Protein AF-A0A7V3T5J8-F1 (afdb_monomer)

Solvent-accessible surface area (backbone atoms only — not comparable to full-atom values): 26270 Å² total; per-residue (Å²): 108,77,45,78,86,60,80,69,78,43,63,46,87,90,47,77,42,37,38,36,48,48,78,68,59,42,44,35,50,58,50,35,69,73,43,75,38,58,37,29,34,53,37,48,50,17,27,28,66,40,61,52,94,53,26,36,37,50,37,65,58,44,39,47,50,46,52,43,25,44,25,28,62,31,42,64,42,85,45,38,26,48,83,39,98,84,71,47,31,35,65,83,67,47,83,76,87,87,73,65,24,65,64,40,49,51,47,51,50,61,53,54,71,72,46,74,63,71,90,68,41,44,50,71,47,72,51,75,72,48,36,21,29,28,32,85,53,46,35,38,38,38,52,27,80,37,51,66,74,45,77,46,79,39,45,64,92,54,42,24,41,30,30,43,29,36,66,84,82,71,44,80,41,47,42,18,63,44,65,50,39,84,43,77,47,63,41,97,42,52,64,28,31,41,39,37,38,50,55,57,98,85,55,79,78,38,38,59,42,41,80,46,66,46,61,48,60,45,54,50,73,32,70,25,42,36,35,59,54,56,86,44,82,40,49,40,39,36,52,59,80,86,51,71,48,62,63,58,63,44,78,48,72,44,67,65,56,48,79,28,59,28,36,40,41,32,34,38,96,88,70,36,44,11,36,28,78,47,72,35,40,26,41,63,70,47,92,48,64,70,31,33,42,30,45,74,64,88,48,33,51,58,72,45,71,38,70,53,26,43,74,44,97,79,25,22,38,32,17,55,81,55,85,65,54,20,23,30,38,38,41,96,48,46,60,68,85,58,42,44,22,19,5,24,27,42,35,31,34,41,22,34,65,47,48,82,50,32,86,61,21,13,21,48,39,34,18,41,32,88,89,14,23,17,42,35,33,24,38,35,62,58,21,19,43,35,62,22,53,44,35,67,48,66,83,54,81,55,52,46,60,72,61,53,49,46,67,70,22,28,20,42,40,35,39,26,34,22,37,77,33,85,56,69,15,27,43,28,31,33,31,68,70,29,92,60,92,65,88,65,73,69,42,82,73,38,73,39,61,56,84,59,55,42,27,27,76,60,52,31,46,33,11,40,18,48,59,49,96,65,63,50,77,70,60,71,64,12,33,39,28,28,38,35,31,52,37,34,32,28,42,18,66,48,64,56,70,11,33,64,53,70,72,62,49,55,74,73,67,107

Radius of gyration: 26.01 Å; Cα contacts (8 Å, |Δi|>4): 1368; chains: 1; bounding box: 66×57×64 Å

Sequence (510 aa):
IHNGRVWYDHTKPWVTHASLQTSDMNGGVRFRAKYQKPVIYDECKYEGNIPQGWGNLTAREMTQRFWLGTLSGCYVGHGETYKHPQDILWWSKGGVLHGQSPQRIQWLKDFMAQAPPFHELQPLGDDKGRFVLAKPGDYYLVYCLNTRPQTIELAGDRPYKLDLIDPWTMTVTPVGSARPGSFAVTAPRADTVFRFSRYAPDEPIRPEARIQASPTAGQPPLVVGFKAVTDAARVEWDFGDGTKSTAREVQHTFVQPGMHSVTLTVSEPNGATAVAYAQIVTERDVSQPIVRVGFATNEMPAPKLHGTARRGPGGELVLPAGPPWGWVQVGDAPIEDLRGLQSLTIMGWLRPDSLQTGSGGNRIVFCLNRDGDGIDLVCLADGRLRLAINQWPDDVRNDSSPGKLVAGKWTFFAVTYDASRSQDSVHWYFSPALDAPRPAEVKLDRTTSYNHGPVGTDLRGLAIGNFNETMHSFGLDRQFRGALRGLQIFGSRLAERGAFGLEAILRHCQ

Secondary structure (DSSP, 8-state):
---SSS---TTSTT--SEEEE---STTHHHHHHHH-S-EEEEES--EE--SSTTS-B-HHHHHHHHHHHHHTT-EE---EE---TT---HHHH------SHHHHHHHHHHHHTTSSPGGG-EE---SSS-EEEEETTTEEEEEESSSS-EEEEE-SSS-EEEEEEETTTTEEEEEEEE-SEEEEE--SSSSEEEEEEEPPTTPPPPPP-EEEEE-SEESSSEEEEEEEE---SEEEEE-SSS-EE--SEEEEEE-S-EEEEEEEEEE-TTS-EEEEEEEEEE---TTS-SEEESSSS--BSPEEEETT-EE-TTS-EEE-SSSSPPEEEESSS--GGGTT-SEEEEEEEEEES-----TT-EEEEE---SS--SEEEEE-TTS-EEEEESS-GGG---BPPTT-S-TTSBEEEEEEEETT-SSS-EEEEEPPPBSS------EEEEEE-----SPPSSPPPEEEES--TT--SS-TT-B--EEEEEEEEEEESSSSTTS--HHHHHHHH-

Structure (mmCIF, N/CA/C/O backbone):
data_AF-A0A7V3T5J8-F1
#
_entry.id   AF-A0A7V3T5J8-F1
#
loop_
_atom_site.group_PDB
_atom_site.id
_atom_site.type_symbol
_atom_site.label_atom_id
_atom_site.label_alt_id
_atom_site.label_comp_id
_atom_site.label_asym_id
_atom_site.label_entity_id
_atom_site.label_seq_id
_atom_site.pdbx_PDB_ins_code
_atom_site.Cartn_x
_atom_site.Cartn_y
_atom_site.Cartn_z
_atom_site.occupancy
_atom_site.B_iso_or_equiv
_atom_site.auth_seq_id
_atom_site.auth_comp_id
_atom_site.auth_asym_id
_atom_site.auth_atom_id
_atom_site.pdbx_PDB_model_num
ATOM 1 N N . ILE A 1 1 ? -24.306 26.124 -9.301 1.00 88.50 1 ILE A N 1
ATOM 2 C CA . ILE A 1 1 ? -23.583 26.443 -10.559 1.00 88.50 1 ILE A CA 1
ATOM 3 C C . ILE A 1 1 ? -22.236 25.762 -10.484 1.00 88.50 1 ILE A C 1
ATOM 5 O O . ILE A 1 1 ? -21.490 26.066 -9.563 1.00 88.50 1 ILE A O 1
ATOM 9 N N . HIS A 1 2 ? -21.966 24.864 -11.422 1.00 84.69 2 HIS A N 1
ATOM 10 C CA . HIS A 1 2 ? -20.737 24.085 -11.509 1.00 84.69 2 HIS A CA 1
ATOM 11 C C . HIS A 1 2 ? -19.843 24.648 -12.625 1.00 84.69 2 HIS A C 1
ATOM 13 O O . HIS A 1 2 ? -20.334 24.869 -13.733 1.00 84.69 2 HIS A O 1
ATOM 19 N N . ASN A 1 3 ? -18.564 24.931 -12.348 1.00 79.25 3 ASN A N 1
ATOM 20 C CA . ASN A 1 3 ? -17.608 25.420 -13.352 1.00 79.25 3 ASN A CA 1
ATOM 21 C C . ASN A 1 3 ? -16.152 25.169 -12.914 1.00 79.25 3 ASN A C 1
ATOM 23 O O . ASN A 1 3 ? -15.735 25.648 -11.861 1.00 79.25 3 ASN A O 1
ATOM 27 N N . GLY A 1 4 ? -15.374 24.473 -13.746 1.00 72.50 4 GLY A N 1
ATOM 28 C CA . GLY A 1 4 ? -13.966 24.142 -13.495 1.00 72.50 4 GLY A CA 1
ATOM 29 C C . GLY A 1 4 ? -12.930 25.151 -13.985 1.00 72.50 4 GLY A C 1
ATOM 30 O O . GLY A 1 4 ? -11.741 24.917 -13.796 1.00 72.50 4 GLY A O 1
ATOM 31 N N . ARG A 1 5 ? -13.333 26.261 -14.621 1.00 75.19 5 ARG A N 1
ATOM 32 C CA . ARG A 1 5 ? -12.398 27.308 -15.086 1.00 75.19 5 ARG A CA 1
ATOM 33 C C . ARG A 1 5 ? -12.451 28.571 -14.242 1.00 75.19 5 ARG A C 1
ATOM 35 O O . ARG A 1 5 ? -11.414 29.094 -13.853 1.00 75.19 5 ARG A O 1
ATOM 42 N N . VAL A 1 6 ? -13.657 29.061 -13.963 1.00 81.44 6 VAL A N 1
ATOM 43 C CA . VAL A 1 6 ? -13.878 30.247 -13.129 1.00 81.44 6 VAL A CA 1
ATOM 44 C C . VAL A 1 6 ? -14.840 29.866 -12.025 1.00 81.44 6 VAL A C 1
ATOM 46 O O . VAL A 1 6 ? -15.964 29.439 -12.288 1.00 81.44 6 VAL A O 1
ATOM 49 N N . TRP A 1 7 ? -14.388 30.022 -10.786 1.00 85.25 7 TRP A N 1
ATOM 50 C CA . TRP A 1 7 ? -15.205 29.704 -9.628 1.00 85.25 7 TRP A CA 1
ATOM 51 C C . TRP A 1 7 ? -16.355 30.696 -9.528 1.00 85.25 7 TRP A C 1
ATOM 53 O O . TRP A 1 7 ? -16.147 31.908 -9.457 1.00 85.25 7 TRP A O 1
ATOM 63 N N . TYR A 1 8 ? -17.574 30.167 -9.532 1.00 91.50 8 TYR A N 1
ATOM 64 C CA . TYR A 1 8 ? -18.759 30.972 -9.294 1.00 91.50 8 TYR A CA 1
ATOM 65 C C . TYR A 1 8 ? -18.762 31.491 -7.850 1.00 91.50 8 TYR A C 1
ATOM 67 O O . TYR A 1 8 ? -18.260 30.838 -6.937 1.00 91.50 8 TYR A O 1
ATOM 75 N N . ASP A 1 9 ? -19.345 32.666 -7.629 1.00 93.56 9 ASP A N 1
ATOM 76 C CA . ASP A 1 9 ? -19.579 33.167 -6.279 1.00 93.56 9 ASP A CA 1
ATOM 77 C C . ASP A 1 9 ? -20.850 32.538 -5.688 1.00 93.56 9 ASP A C 1
ATOM 79 O O . ASP A 1 9 ? -21.968 33.025 -5.885 1.00 93.56 9 ASP A O 1
ATOM 83 N N . HIS A 1 10 ? -20.685 31.429 -4.965 1.00 96.25 10 HIS A N 1
ATOM 84 C CA . HIS A 1 10 ? -21.791 30.736 -4.295 1.00 96.25 10 HIS A CA 1
ATOM 85 C C . HIS A 1 10 ? -22.265 31.419 -2.999 1.00 96.25 10 HIS A C 1
ATOM 87 O O . HIS A 1 10 ? -23.228 30.948 -2.387 1.00 96.25 10 HIS A O 1
ATOM 93 N N . THR A 1 11 ? -21.660 32.539 -2.577 1.00 95.88 11 THR A N 1
ATOM 94 C CA . THR A 1 11 ? -22.130 33.287 -1.393 1.00 95.88 11 THR A CA 1
ATOM 95 C C . THR A 1 11 ? -23.455 34.010 -1.652 1.00 95.88 11 THR A C 1
ATOM 97 O O . THR A 1 11 ? -24.228 34.227 -0.719 1.00 95.88 11 THR A O 1
ATOM 100 N N . LYS A 1 12 ? -23.793 34.277 -2.923 1.00 96.56 12 LYS A N 1
ATOM 101 C CA . LYS A 1 12 ? -25.018 34.983 -3.337 1.00 96.56 12 LYS A CA 1
ATOM 102 C C . LYS A 1 12 ? -26.291 34.446 -2.660 1.00 96.56 12 LYS A C 1
ATOM 104 O O . LYS A 1 12 ? -26.466 33.227 -2.626 1.00 96.56 12 LYS A O 1
ATOM 109 N N . PRO A 1 13 ? -27.218 35.306 -2.192 1.00 96.00 13 PRO A N 1
ATOM 110 C CA . PRO A 1 13 ? -28.346 34.885 -1.348 1.00 96.00 13 PRO A CA 1
ATOM 111 C C . PRO A 1 13 ? -29.246 33.793 -1.937 1.00 96.00 13 PRO A C 1
ATOM 113 O O . PRO A 1 13 ? -29.705 32.920 -1.212 1.00 96.00 13 PRO A O 1
ATOM 116 N N . TRP A 1 14 ? -29.470 33.804 -3.252 1.00 95.94 14 TRP A N 1
ATOM 117 C CA . TRP A 1 14 ? -30.341 32.834 -3.925 1.00 95.94 14 TRP A CA 1
ATOM 118 C C . TRP A 1 14 ? -29.691 31.456 -4.134 1.00 95.94 14 TRP A C 1
ATOM 120 O O . TRP A 1 14 ? -30.378 30.486 -4.445 1.00 95.94 14 TRP A O 1
ATOM 130 N N . VAL A 1 15 ? -28.365 31.349 -3.991 1.00 97.19 15 VAL A N 1
ATOM 131 C CA . VAL A 1 15 ? -27.647 30.076 -4.116 1.00 97.19 15 VAL A CA 1
ATOM 132 C C . VAL A 1 15 ? -27.834 29.280 -2.828 1.00 97.19 15 VAL A C 1
ATOM 134 O O . VAL A 1 15 ? -27.483 29.768 -1.757 1.00 97.19 15 VAL A O 1
ATOM 137 N N . THR A 1 16 ? -28.334 28.048 -2.918 1.00 97.31 16 THR A N 1
ATOM 138 C CA . THR A 1 16 ? -28.601 27.199 -1.741 1.00 97.31 16 THR A CA 1
ATOM 139 C C . THR A 1 16 ? -27.374 26.435 -1.246 1.00 97.31 16 THR A C 1
ATOM 141 O O . THR A 1 16 ? -27.278 26.138 -0.061 1.00 97.31 16 THR A O 1
ATOM 144 N N . HIS A 1 17 ? -26.427 26.129 -2.134 1.00 97.50 17 HIS A N 1
ATOM 145 C CA . HIS A 1 17 ? -25.225 25.352 -1.834 1.00 97.50 17 HIS A CA 1
ATOM 146 C C . HIS A 1 17 ? -24.074 25.711 -2.782 1.00 97.50 17 HIS A C 1
ATOM 148 O O . HIS A 1 17 ? -24.286 26.189 -3.902 1.00 97.50 17 HIS A O 1
ATOM 154 N N . ALA A 1 18 ? -22.844 25.453 -2.347 1.00 96.94 18 ALA A N 1
ATOM 155 C CA . ALA A 1 18 ? -21.675 25.499 -3.212 1.00 96.94 18 ALA A CA 1
ATOM 156 C C . ALA A 1 18 ? -21.539 24.169 -3.965 1.00 96.94 18 ALA A C 1
ATOM 158 O O . ALA A 1 18 ? -21.479 23.117 -3.340 1.00 96.94 18 ALA A O 1
ATOM 159 N N . SER A 1 19 ? -21.489 24.220 -5.295 1.00 97.12 19 SER A N 1
ATOM 160 C CA . SER A 1 19 ? -21.250 23.061 -6.172 1.00 97.12 19 SER A CA 1
ATOM 161 C C . SER A 1 19 ? -19.927 23.310 -6.899 1.00 97.12 19 SER A C 1
ATOM 163 O O . SER A 1 19 ? -19.782 24.306 -7.616 1.00 97.12 19 SER A O 1
ATOM 165 N N . LEU A 1 20 ? -18.922 22.491 -6.583 1.00 95.31 20 LEU A N 1
ATOM 166 C CA . LEU A 1 20 ? -17.514 22.746 -6.888 1.00 95.31 20 LEU A CA 1
ATOM 167 C C . LEU A 1 20 ? -16.927 21.663 -7.801 1.00 95.31 20 LEU A C 1
ATOM 169 O O . LEU A 1 20 ? -17.088 20.474 -7.535 1.00 95.31 20 LEU A O 1
ATOM 173 N N . GLN A 1 21 ? -16.170 22.101 -8.812 1.00 94.06 21 GLN A N 1
ATOM 174 C CA . GLN A 1 21 ? -15.270 21.258 -9.602 1.00 94.06 21 GLN A CA 1
ATOM 175 C C . GLN A 1 21 ? -13.845 21.431 -9.069 1.00 94.06 21 GLN A C 1
ATOM 177 O O . GLN A 1 21 ? -13.194 22.442 -9.344 1.00 94.06 21 GLN A O 1
ATOM 182 N N . THR A 1 22 ? -13.359 20.494 -8.260 1.00 92.75 22 THR A N 1
ATOM 183 C CA . THR A 1 22 ? -12.001 20.563 -7.703 1.00 92.75 22 THR A CA 1
ATOM 184 C C . THR A 1 22 ? -11.519 19.204 -7.215 1.00 92.75 22 THR A C 1
ATOM 186 O O . THR A 1 22 ? -12.279 18.418 -6.660 1.00 92.75 22 THR A O 1
ATOM 189 N N . SER A 1 23 ? -10.223 18.941 -7.383 1.00 91.12 23 SER A N 1
ATOM 190 C CA . SER A 1 23 ? -9.552 17.776 -6.802 1.00 91.12 23 SER A CA 1
ATOM 191 C C . SER A 1 23 ? -8.826 18.075 -5.489 1.00 91.12 23 SER A C 1
ATOM 193 O O . SER A 1 23 ? -8.181 17.176 -4.955 1.00 91.12 23 SER A O 1
ATOM 195 N N . ASP A 1 24 ? -8.880 19.316 -4.998 1.00 93.75 24 ASP A N 1
ATOM 196 C CA . ASP A 1 24 ? -8.346 19.683 -3.685 1.00 93.75 24 ASP A CA 1
ATOM 197 C C . ASP A 1 24 ? -9.283 19.181 -2.584 1.00 93.75 24 ASP A C 1
ATOM 199 O O . ASP A 1 24 ? -10.181 19.898 -2.143 1.00 93.75 24 ASP A O 1
ATOM 203 N N . MET A 1 25 ? -9.071 17.936 -2.156 1.00 95.62 25 MET A N 1
ATOM 204 C CA . MET A 1 25 ? -9.858 17.331 -1.081 1.00 95.62 25 MET A CA 1
ATOM 205 C C . MET A 1 25 ? -9.494 17.866 0.304 1.00 95.62 25 MET A C 1
ATOM 207 O O . MET A 1 25 ? -10.291 17.725 1.225 1.00 95.62 25 MET A O 1
ATOM 211 N N . ASN A 1 26 ? -8.326 18.496 0.465 1.00 94.62 26 ASN A N 1
ATOM 212 C CA . ASN A 1 26 ? -7.926 19.083 1.741 1.00 94.62 26 ASN A CA 1
ATOM 213 C C . ASN A 1 26 ? -8.745 20.335 2.054 1.00 94.62 26 ASN A C 1
ATOM 215 O O . ASN A 1 26 ? -9.061 20.573 3.209 1.00 94.62 26 ASN A O 1
ATOM 219 N N . GLY A 1 27 ? -9.132 21.109 1.039 1.00 94.44 27 GLY A N 1
ATOM 220 C CA . GLY A 1 27 ? -9.785 22.408 1.208 1.00 94.44 27 GLY A CA 1
ATOM 221 C C . GLY A 1 27 ? -11.217 22.407 1.753 1.00 94.44 27 GLY A C 1
ATOM 222 O O . GLY A 1 27 ? -11.854 23.460 1.735 1.00 94.44 27 GLY A O 1
ATOM 223 N N . GLY A 1 28 ? -11.766 21.271 2.191 1.00 95.56 28 GLY A N 1
ATOM 224 C CA . GLY A 1 28 ? -13.182 21.158 2.549 1.00 95.56 28 GLY A CA 1
ATOM 225 C C . GLY A 1 28 ? -13.602 22.073 3.700 1.00 95.56 28 GLY A C 1
ATOM 226 O O . GLY A 1 28 ? -14.649 22.721 3.611 1.00 95.56 28 GLY A O 1
ATOM 227 N N . VAL A 1 29 ? -12.775 22.200 4.744 1.00 95.75 29 VAL A N 1
ATOM 228 C CA . VAL A 1 29 ? -13.082 23.079 5.885 1.00 95.75 29 VAL A CA 1
ATOM 229 C C . VAL A 1 29 ? -13.032 24.538 5.437 1.00 95.75 29 VAL A C 1
ATOM 231 O O . VAL A 1 29 ? -13.983 25.285 5.688 1.00 95.75 29 VAL A O 1
ATOM 234 N N . ARG A 1 30 ? -12.012 24.921 4.661 1.00 96.12 30 ARG A N 1
ATOM 235 C CA . ARG A 1 30 ? -11.915 26.244 4.026 1.00 96.12 30 ARG A CA 1
ATOM 236 C C . ARG A 1 30 ? -13.120 26.572 3.147 1.00 96.12 30 ARG A C 1
ATOM 238 O O . ARG A 1 30 ? -13.623 27.694 3.201 1.00 96.12 30 ARG A O 1
ATOM 245 N N . PHE A 1 31 ? -13.602 25.636 2.327 1.00 95.69 31 PHE A N 1
ATOM 246 C CA . PHE A 1 31 ? -14.764 25.878 1.463 1.00 95.69 31 PHE A CA 1
ATOM 247 C C . PHE A 1 31 ? -16.038 26.088 2.280 1.00 95.69 31 PHE A C 1
ATOM 249 O O . PHE A 1 31 ? -16.798 27.012 1.984 1.00 95.69 31 PHE A O 1
ATOM 256 N N . ARG A 1 32 ? -16.248 25.308 3.347 1.00 95.56 32 ARG A N 1
ATOM 257 C CA . ARG A 1 32 ? -17.372 25.521 4.272 1.00 95.56 32 ARG A CA 1
ATOM 258 C C . ARG A 1 32 ? -17.288 26.883 4.953 1.00 95.56 32 ARG A C 1
ATOM 260 O O . ARG A 1 32 ? -18.283 27.600 4.983 1.00 95.56 32 ARG A O 1
ATOM 267 N N . ALA A 1 33 ? -16.099 27.260 5.427 1.00 95.44 33 ALA A N 1
ATOM 268 C CA . ALA A 1 33 ? -15.861 28.558 6.050 1.00 95.44 33 ALA A CA 1
ATOM 269 C C . ALA A 1 33 ? -16.157 29.719 5.087 1.00 95.44 33 ALA A C 1
ATOM 271 O O . ALA A 1 33 ? -16.805 30.689 5.475 1.00 95.44 33 ALA A O 1
ATOM 272 N N . LYS A 1 34 ? -15.737 29.593 3.822 1.00 95.69 34 LYS A N 1
ATOM 273 C CA . LYS A 1 34 ? -15.966 30.596 2.776 1.00 95.69 34 LYS A CA 1
ATOM 274 C C . LYS A 1 34 ? -17.444 30.754 2.420 1.00 95.69 34 LYS A C 1
ATOM 276 O O . LYS A 1 34 ? -17.909 31.879 2.275 1.00 95.69 34 LYS A O 1
ATOM 281 N N . TYR A 1 35 ? -18.156 29.650 2.200 1.00 95.81 35 TYR A N 1
ATOM 282 C CA . TYR A 1 35 ? -19.500 29.706 1.619 1.00 95.81 35 TYR A CA 1
ATOM 283 C C . TYR A 1 35 ? -20.629 29.728 2.649 1.00 95.81 35 TYR A C 1
ATOM 285 O O . TYR A 1 35 ? -21.712 30.191 2.301 1.00 95.81 35 TYR A O 1
ATOM 293 N N . GLN A 1 36 ? -20.401 29.243 3.879 1.00 95.69 36 GLN A N 1
ATOM 294 C CA . GLN A 1 36 ? -21.408 29.175 4.955 1.00 95.69 36 GLN A CA 1
ATOM 295 C C . GLN A 1 36 ? -22.734 28.529 4.504 1.00 95.69 36 GLN A C 1
ATOM 297 O O . GLN A 1 36 ? -23.826 28.912 4.917 1.00 95.69 36 GLN A O 1
ATOM 302 N N . LYS A 1 37 ? -22.624 27.547 3.608 1.00 95.69 37 LYS A N 1
ATOM 303 C CA . LYS A 1 37 ? -23.707 26.779 2.983 1.00 95.69 37 LYS A CA 1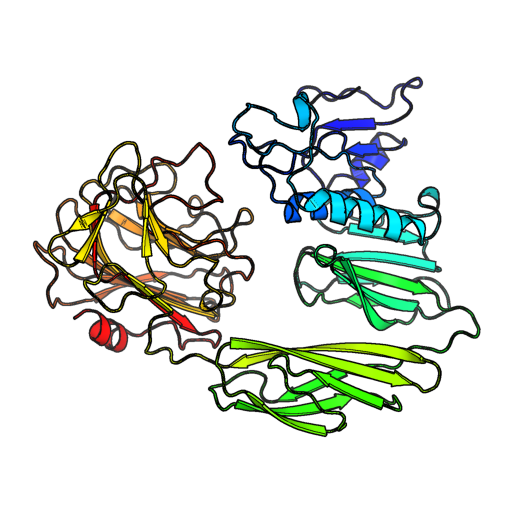
ATOM 304 C C . LYS A 1 37 ? -23.230 25.338 2.791 1.00 95.69 37 LYS A C 1
ATOM 306 O O . LYS A 1 37 ? -22.017 25.109 2.853 1.00 95.69 37 LYS A O 1
ATOM 311 N N . PRO A 1 38 ? -24.126 24.371 2.520 1.00 97.31 38 PRO A N 1
ATOM 312 C CA . PRO A 1 38 ? -23.707 23.038 2.105 1.00 97.31 38 PRO A CA 1
ATOM 313 C C . PRO A 1 38 ? -22.691 23.116 0.959 1.00 97.31 38 PRO A C 1
ATOM 315 O O . PRO A 1 38 ? -22.877 23.881 0.011 1.00 97.31 38 PRO A O 1
ATOM 318 N N . VAL A 1 39 ? -21.607 22.349 1.066 1.00 97.50 39 VAL A N 1
ATOM 319 C CA . VAL A 1 39 ? -20.552 22.270 0.050 1.00 97.50 39 VAL A CA 1
ATOM 320 C C . VAL A 1 39 ? -20.594 20.888 -0.574 1.00 97.50 39 VAL A C 1
ATOM 322 O O . VAL A 1 39 ? -20.529 19.884 0.132 1.00 97.50 39 VAL A O 1
ATOM 325 N N . ILE A 1 40 ? -20.690 20.853 -1.896 1.00 97.75 40 ILE A N 1
ATOM 326 C CA . ILE A 1 40 ? -20.698 19.643 -2.702 1.00 97.75 40 ILE A CA 1
ATOM 327 C C . ILE A 1 40 ? -19.472 19.695 -3.611 1.00 97.75 40 ILE A C 1
ATOM 329 O O . ILE A 1 40 ? -19.344 20.590 -4.451 1.00 97.75 40 ILE A O 1
ATOM 333 N N . TYR A 1 41 ? -18.572 18.731 -3.440 1.00 97.31 41 TYR A N 1
ATOM 334 C CA . TYR A 1 41 ? -17.578 18.369 -4.444 1.00 97.31 41 TYR A CA 1
ATOM 335 C C . TYR A 1 41 ? -18.304 17.661 -5.584 1.00 97.31 41 TYR A C 1
ATOM 337 O O . TYR A 1 41 ? -18.325 16.437 -5.644 1.00 97.31 41 TYR A O 1
ATOM 345 N N . ASP A 1 42 ? -18.973 18.439 -6.428 1.00 96.19 42 ASP A N 1
ATOM 346 C CA . ASP A 1 42 ? -19.838 17.937 -7.499 1.00 96.19 42 ASP A CA 1
ATOM 347 C C . ASP A 1 42 ? -19.022 17.153 -8.538 1.00 96.19 42 ASP A C 1
ATOM 349 O O . ASP A 1 42 ? -19.448 16.115 -9.037 1.00 96.19 42 ASP A O 1
ATOM 353 N N . GLU A 1 43 ? -17.793 17.609 -8.792 1.00 95.00 43 GLU A N 1
ATOM 354 C CA . GLU A 1 43 ? -16.807 16.893 -9.589 1.00 95.00 43 GLU A CA 1
ATOM 355 C C . GLU A 1 43 ? -15.436 16.969 -8.911 1.00 95.00 43 GLU A C 1
ATOM 357 O O . GLU A 1 43 ? -14.756 18.000 -8.913 1.00 95.00 43 GLU A O 1
ATOM 362 N N . CYS A 1 44 ? -14.999 15.839 -8.359 1.00 94.94 44 CYS A N 1
ATOM 363 C CA . CYS A 1 44 ? -13.662 15.661 -7.806 1.00 94.94 44 CYS A CA 1
ATOM 364 C C . CYS A 1 44 ? -12.875 14.621 -8.601 1.00 94.94 44 CYS A C 1
ATOM 366 O O . CYS A 1 44 ? -12.179 13.795 -8.017 1.00 94.94 44 CYS A O 1
ATOM 368 N N . LYS A 1 45 ? -12.933 14.706 -9.938 1.00 94.81 45 LYS A N 1
ATOM 369 C CA . LYS A 1 45 ? -12.503 13.654 -10.878 1.00 94.81 45 LYS A CA 1
ATOM 370 C C . LYS A 1 45 ? -13.382 12.395 -10.785 1.00 94.81 45 LYS A C 1
ATOM 372 O O . LYS A 1 45 ? -14.280 12.321 -9.953 1.00 94.81 45 LYS A O 1
ATOM 377 N N . TYR A 1 46 ? -13.116 11.424 -11.654 1.00 95.00 46 TYR A N 1
ATOM 378 C CA . TYR A 1 46 ? -13.913 10.205 -11.803 1.00 95.00 46 TYR A CA 1
ATOM 379 C C . TYR A 1 46 ? -13.059 8.946 -11.755 1.00 95.00 46 TYR A C 1
ATOM 381 O O . TYR A 1 46 ? -11.896 8.959 -12.175 1.00 95.00 46 TYR A O 1
ATOM 389 N N . GLU A 1 47 ? -13.668 7.861 -11.279 1.00 93.62 47 GLU A N 1
ATOM 390 C CA . GLU A 1 47 ? -13.133 6.510 -11.423 1.00 93.62 47 GLU A CA 1
ATOM 391 C C . GLU A 1 47 ? -13.114 6.122 -12.909 1.00 93.62 47 GLU A C 1
ATOM 393 O O . GLU A 1 47 ? -14.110 6.299 -13.604 1.00 93.62 47 GLU A O 1
ATOM 398 N N . GLY A 1 48 ? -12.012 5.593 -13.436 1.00 89.00 48 GLY A N 1
ATOM 399 C CA . GLY A 1 48 ? -11.986 5.154 -14.830 1.00 89.00 48 GLY A CA 1
ATOM 400 C C . GLY A 1 48 ? -10.598 4.937 -15.407 1.00 89.00 48 GLY A C 1
ATOM 401 O O . GLY A 1 48 ? -9.596 4.879 -14.700 1.00 89.00 48 GLY A O 1
ATOM 402 N N . ASN A 1 49 ? -10.533 4.820 -16.732 1.00 80.88 49 ASN A N 1
ATOM 403 C CA . ASN A 1 49 ? -9.295 4.525 -17.461 1.00 80.88 49 ASN A CA 1
ATOM 404 C C . ASN A 1 49 ? -9.099 5.399 -18.710 1.00 80.88 49 ASN A C 1
ATOM 406 O O . ASN A 1 49 ? -8.264 5.087 -19.568 1.00 80.88 49 ASN A O 1
ATOM 410 N N . ILE A 1 50 ? -9.856 6.494 -18.848 1.00 80.38 50 ILE A N 1
ATOM 411 C CA . ILE A 1 50 ? -9.592 7.442 -19.931 1.00 80.38 50 ILE A CA 1
ATOM 412 C C . ILE A 1 50 ? -8.264 8.169 -19.676 1.00 80.38 50 ILE A C 1
ATOM 414 O O . ILE A 1 50 ? -7.845 8.342 -18.536 1.00 80.38 50 ILE A O 1
ATOM 418 N N . PRO A 1 51 ? -7.544 8.591 -20.721 1.00 70.00 51 PRO A N 1
ATOM 419 C CA . PRO A 1 51 ? -6.221 9.179 -20.540 1.00 70.00 51 PRO A CA 1
ATOM 420 C C . PRO A 1 51 ? -6.220 10.541 -19.835 1.00 70.00 51 PRO A C 1
ATOM 422 O O . PRO A 1 51 ? -5.193 10.965 -19.305 1.00 70.00 51 PRO A O 1
ATOM 425 N N . GLN A 1 52 ? -7.351 11.242 -19.836 1.00 79.44 52 GLN A N 1
ATOM 426 C CA . GLN A 1 52 ? -7.476 12.565 -19.255 1.00 79.44 52 GLN A CA 1
ATOM 427 C C . GLN A 1 52 ? -7.382 12.501 -17.725 1.00 79.44 52 GLN A C 1
ATOM 429 O O . GLN A 1 52 ? -8.060 11.705 -17.080 1.00 79.44 52 GLN A O 1
ATOM 434 N N . GLY A 1 53 ? -6.590 13.401 -17.132 1.00 76.88 53 GLY A N 1
ATOM 435 C CA . GLY A 1 53 ? -6.314 13.431 -15.688 1.00 76.88 53 GLY A CA 1
ATOM 436 C C . GLY A 1 53 ? -7.526 13.635 -14.769 1.00 76.88 53 GLY A C 1
ATOM 437 O O . GLY A 1 53 ? -7.371 13.547 -13.551 1.00 76.88 53 GLY A O 1
ATOM 438 N N . TRP A 1 54 ? -8.703 13.929 -15.328 1.00 86.44 54 TRP A N 1
ATOM 439 C CA . TRP A 1 54 ? -9.972 14.068 -14.614 1.00 86.44 54 TRP A CA 1
ATOM 440 C C . TRP A 1 54 ? -10.817 12.787 -14.593 1.00 86.44 54 TRP A C 1
ATOM 442 O O . TRP A 1 54 ? -11.719 12.702 -13.773 1.00 86.44 54 TRP A O 1
ATOM 452 N N . GLY A 1 55 ? -10.548 11.790 -15.441 1.00 88.38 55 GLY A N 1
ATOM 453 C CA . GLY A 1 55 ? -11.413 10.609 -15.593 1.00 88.38 55 GLY A CA 1
ATOM 454 C C . GLY A 1 55 ? -10.686 9.284 -15.432 1.00 88.38 55 GLY A C 1
ATOM 455 O O . GLY A 1 55 ? -10.963 8.308 -16.130 1.00 88.38 55 GLY A O 1
ATOM 456 N N . ASN A 1 56 ? -9.665 9.260 -14.592 1.00 82.06 56 ASN A N 1
ATOM 457 C CA . ASN A 1 56 ? -8.779 8.117 -14.558 1.00 82.06 56 ASN A CA 1
ATOM 458 C C . ASN A 1 56 ? -8.563 7.533 -13.177 1.00 82.06 56 ASN A C 1
ATOM 460 O O . ASN A 1 56 ? -7.778 6.612 -13.091 1.00 82.06 56 ASN A O 1
ATOM 464 N N . LEU A 1 57 ? -9.197 8.018 -12.112 1.00 86.62 57 LEU A N 1
ATOM 465 C CA . LEU A 1 57 ? -8.942 7.494 -10.770 1.00 86.62 57 LEU A CA 1
ATOM 466 C C . LEU A 1 57 ? -9.178 5.982 -10.690 1.00 86.62 57 LEU A C 1
ATOM 468 O O . LEU A 1 57 ? -10.058 5.426 -11.342 1.00 86.62 57 LEU A O 1
ATOM 472 N N . THR A 1 58 ? -8.421 5.323 -9.831 1.00 86.69 58 THR A N 1
ATOM 473 C CA . THR A 1 58 ? -8.774 3.997 -9.342 1.00 86.69 58 THR A CA 1
ATOM 474 C C . THR A 1 58 ? -10.003 4.084 -8.438 1.00 86.69 58 THR A C 1
ATOM 476 O O . THR A 1 58 ? -10.282 5.108 -7.808 1.00 86.69 58 THR A O 1
ATOM 479 N N . ALA A 1 59 ? -10.708 2.965 -8.298 1.00 89.12 59 ALA A N 1
ATOM 480 C CA . ALA A 1 59 ? -11.805 2.825 -7.349 1.00 89.12 59 ALA A CA 1
ATOM 481 C C . ALA A 1 59 ? -11.415 3.180 -5.902 1.00 89.12 59 ALA A C 1
ATOM 483 O O . ALA A 1 59 ? -12.226 3.733 -5.157 1.00 89.12 59 ALA A O 1
ATOM 484 N N . ARG A 1 60 ? -10.176 2.857 -5.492 1.00 91.38 60 ARG A N 1
ATOM 485 C CA . ARG A 1 60 ? -9.637 3.167 -4.157 1.00 91.38 60 ARG A CA 1
ATOM 486 C C . ARG A 1 60 ? -9.496 4.670 -3.961 1.00 91.38 60 ARG A C 1
ATOM 488 O O . ARG A 1 60 ? -10.013 5.186 -2.977 1.00 91.38 60 ARG A O 1
ATOM 495 N N . GLU A 1 61 ? -8.891 5.369 -4.922 1.00 91.88 61 GLU A N 1
ATOM 496 C CA . GLU A 1 61 ? -8.776 6.833 -4.894 1.00 91.88 61 GLU A CA 1
ATOM 497 C C . GLU A 1 61 ? -10.160 7.496 -4.864 1.00 91.88 61 GLU A C 1
ATOM 499 O O . GLU A 1 61 ? -10.379 8.433 -4.098 1.00 91.88 61 GLU A O 1
ATOM 504 N N . MET A 1 62 ? -11.123 7.003 -5.653 1.00 97.06 62 MET A N 1
ATOM 505 C CA . MET A 1 62 ? -12.482 7.552 -5.636 1.00 97.06 62 MET A CA 1
ATOM 506 C C . MET A 1 62 ? -13.177 7.313 -4.288 1.00 97.06 62 MET A C 1
ATOM 508 O O . MET A 1 62 ? -13.768 8.231 -3.720 1.00 97.06 62 MET A O 1
ATOM 512 N N . THR A 1 63 ? -13.038 6.109 -3.726 1.00 98.00 63 THR A N 1
ATOM 513 C CA . THR A 1 63 ? -13.543 5.773 -2.385 1.00 98.00 63 THR A CA 1
ATOM 514 C C . THR A 1 63 ? -12.924 6.684 -1.322 1.00 98.00 63 THR A C 1
ATOM 516 O O . THR A 1 63 ? -13.653 7.256 -0.512 1.00 98.00 63 THR A O 1
ATOM 519 N N . GLN A 1 64 ? -11.602 6.886 -1.351 1.00 97.12 64 GLN A N 1
ATOM 520 C CA . GLN A 1 64 ? -10.896 7.797 -0.448 1.00 97.12 64 GLN A CA 1
ATOM 521 C C . GLN A 1 64 ? -11.482 9.213 -0.547 1.00 97.12 64 GLN A C 1
ATOM 523 O O . GLN A 1 64 ? -11.850 9.784 0.474 1.00 97.12 64 GLN A O 1
ATOM 528 N N . ARG A 1 65 ? -11.667 9.769 -1.754 1.00 97.88 65 ARG A N 1
ATOM 529 C CA . ARG A 1 65 ? -12.245 11.119 -1.939 1.00 97.88 65 ARG A CA 1
ATOM 530 C C . ARG A 1 65 ? -13.616 11.272 -1.289 1.00 97.88 65 ARG A C 1
ATOM 532 O O . ARG A 1 65 ? -13.876 12.304 -0.672 1.00 97.88 65 ARG A O 1
ATOM 539 N N . PHE A 1 66 ? -14.465 10.252 -1.379 1.00 98.56 66 PHE A N 1
ATOM 540 C CA . PHE A 1 66 ? -15.755 10.240 -0.690 1.00 98.56 66 PHE A CA 1
ATOM 541 C C . PHE A 1 66 ? -15.600 10.328 0.831 1.00 98.56 66 PHE A C 1
ATOM 543 O O . PHE A 1 66 ? -16.276 11.141 1.467 1.00 98.56 66 PHE A O 1
ATOM 550 N N . TRP A 1 67 ? -14.668 9.571 1.414 1.00 98.56 67 TRP A N 1
ATOM 551 C CA . TRP A 1 67 ? -14.365 9.659 2.843 1.00 98.56 67 TRP A CA 1
ATOM 552 C C . TRP A 1 67 ? -13.794 11.021 3.242 1.00 98.56 67 TRP A C 1
ATOM 554 O O . TRP A 1 67 ? -14.274 11.610 4.208 1.00 98.56 67 TRP A O 1
ATOM 564 N N . LEU A 1 68 ? -12.826 11.554 2.492 1.00 98.31 68 LEU A N 1
ATOM 565 C CA . LEU A 1 68 ? -12.207 12.851 2.785 1.00 98.31 68 LEU A CA 1
ATOM 566 C C . LEU A 1 68 ? -13.236 13.985 2.740 1.00 98.31 68 LEU A C 1
ATOM 568 O O . LEU A 1 68 ? -13.352 14.748 3.697 1.00 98.31 68 LEU A O 1
ATOM 572 N N . GLY A 1 69 ? -14.044 14.057 1.675 1.00 98.06 69 GLY A N 1
ATOM 573 C CA . GLY A 1 69 ? -15.102 15.060 1.559 1.00 98.06 69 GLY A CA 1
ATOM 574 C C . GLY A 1 69 ? -16.145 14.945 2.674 1.00 98.06 69 GLY A C 1
ATOM 575 O O . GLY A 1 69 ? -16.486 15.957 3.288 1.00 98.06 69 GLY A O 1
ATOM 576 N N . THR A 1 70 ? -16.577 13.720 3.001 1.00 98.25 70 THR A N 1
ATOM 577 C CA . THR A 1 70 ? -17.498 13.464 4.123 1.00 98.25 70 THR A CA 1
ATOM 578 C C . THR A 1 70 ? -16.907 13.946 5.446 1.00 98.25 70 THR A C 1
ATOM 580 O O . THR A 1 70 ? -17.569 14.679 6.180 1.00 98.25 70 THR A O 1
ATOM 583 N N . LEU A 1 71 ? -15.650 13.600 5.749 1.00 98.38 71 LEU A N 1
ATOM 584 C CA . LEU A 1 71 ? -15.019 13.966 7.020 1.00 98.38 71 LEU A CA 1
ATOM 585 C C . LEU A 1 71 ? -14.664 15.456 7.122 1.00 98.38 71 LEU A C 1
ATOM 587 O O . LEU A 1 71 ? -14.530 15.985 8.222 1.00 98.38 71 LEU A O 1
ATOM 591 N N . SER A 1 72 ? -14.589 16.165 5.998 1.00 97.69 72 SER A N 1
ATOM 592 C CA . SER A 1 72 ? -14.542 17.628 5.972 1.00 97.69 72 SER A CA 1
ATOM 593 C C . SER A 1 72 ? -15.921 18.288 6.124 1.00 97.69 72 SER A C 1
ATOM 595 O O . SER A 1 72 ? -16.018 19.509 6.009 1.00 97.69 72 SER A O 1
ATOM 597 N N . GLY A 1 73 ? -16.994 17.525 6.366 1.00 97.00 73 GLY A N 1
ATOM 598 C CA . GLY A 1 73 ? -18.362 18.036 6.498 1.00 97.00 73 GLY A CA 1
ATOM 599 C C . GLY A 1 73 ? -18.985 18.480 5.168 1.00 97.00 73 GLY A C 1
ATOM 600 O O . GLY A 1 73 ? -19.852 19.358 5.162 1.00 97.00 73 GLY A O 1
ATOM 601 N N . CYS A 1 74 ? -18.495 17.942 4.049 1.00 97.62 74 CYS A N 1
ATOM 602 C CA . CYS A 1 74 ? -18.971 18.211 2.692 1.00 97.62 74 CYS A CA 1
ATOM 603 C C . CYS A 1 74 ? -19.677 16.975 2.105 1.00 97.62 74 CYS A C 1
ATOM 605 O O . CYS A 1 74 ? -19.645 15.888 2.676 1.00 97.62 74 CYS A O 1
ATOM 607 N N . TYR A 1 75 ? -20.277 17.144 0.929 1.00 97.81 75 TYR A N 1
ATOM 608 C CA . TYR A 1 75 ? -20.844 16.069 0.109 1.00 97.81 75 TYR A CA 1
ATOM 609 C C . TYR A 1 75 ? -19.985 15.861 -1.141 1.00 97.81 75 TYR A C 1
ATOM 611 O O . TYR A 1 75 ? -19.255 16.770 -1.544 1.00 97.81 75 TYR A O 1
ATOM 619 N N . VAL A 1 76 ? -20.058 14.682 -1.759 1.00 98.19 76 VAL A N 1
ATOM 620 C CA . VAL A 1 76 ? -19.212 14.320 -2.906 1.00 98.19 76 VAL A CA 1
ATOM 621 C C . VAL A 1 76 ? -20.056 13.686 -4.010 1.00 98.19 76 VAL A C 1
ATOM 623 O O . VAL A 1 76 ? -20.884 12.817 -3.739 1.00 98.19 76 VAL A O 1
ATOM 626 N N . GLY A 1 77 ? -19.861 14.148 -5.243 1.00 96.56 77 GLY A N 1
ATOM 627 C CA . GLY A 1 77 ? -20.437 13.587 -6.458 1.00 96.56 77 GLY A CA 1
ATOM 628 C C . GLY A 1 77 ? -19.572 12.455 -7.010 1.00 96.56 77 GLY A C 1
ATOM 629 O O . GLY A 1 77 ? -18.343 12.508 -6.969 1.00 96.56 77 GLY A O 1
ATOM 630 N N . HIS A 1 78 ? -20.221 11.410 -7.523 1.00 96.38 78 HIS A N 1
ATOM 631 C CA . HIS A 1 78 ? -19.560 10.298 -8.204 1.00 96.38 78 HIS A CA 1
ATOM 632 C C . HIS A 1 78 ? -19.640 10.475 -9.723 1.00 96.38 78 HIS A C 1
ATOM 634 O O . HIS A 1 78 ? -20.643 10.957 -10.247 1.00 96.38 78 HIS A O 1
ATOM 640 N N . GLY A 1 79 ? -18.627 9.986 -10.433 1.00 93.50 79 GLY A N 1
ATOM 641 C CA . GLY A 1 79 ? -18.707 9.722 -11.863 1.00 93.50 79 GLY A CA 1
ATOM 642 C C . GLY A 1 79 ? -17.749 8.606 -12.258 1.00 93.50 79 GLY A C 1
ATOM 643 O O . GLY A 1 79 ? -16.780 8.331 -11.545 1.00 93.50 79 GLY A O 1
ATOM 644 N N . GLU A 1 80 ? -18.037 7.981 -13.400 1.00 92.38 80 GLU A N 1
ATOM 645 C CA . GLU A 1 80 ? -17.272 6.855 -13.929 1.00 92.38 80 GLU A CA 1
ATOM 646 C C . GLU A 1 80 ? -16.981 7.023 -15.429 1.00 92.38 80 GLU A C 1
ATOM 648 O O . GLU A 1 80 ? -17.842 7.422 -16.218 1.00 92.38 80 GLU A O 1
ATOM 653 N N . THR A 1 81 ? -15.753 6.702 -15.825 1.00 90.00 81 THR A N 1
ATOM 654 C CA . THR A 1 81 ? -15.214 6.885 -17.176 1.00 90.00 81 THR A CA 1
ATOM 655 C C . THR A 1 81 ? -14.365 5.689 -17.612 1.00 90.00 81 THR A C 1
ATOM 657 O O . THR A 1 81 ? -13.228 5.841 -18.065 1.00 90.00 81 THR A O 1
ATOM 660 N N . TYR A 1 82 ? -14.898 4.472 -17.480 1.00 86.00 82 TYR A N 1
ATOM 661 C CA . TYR A 1 82 ? -14.317 3.300 -18.138 1.00 86.00 82 TYR A CA 1
ATOM 662 C C . TYR A 1 82 ? -14.659 3.297 -19.628 1.00 86.00 82 TYR A C 1
ATOM 664 O O . TYR A 1 82 ? -15.826 3.365 -20.006 1.00 86.00 82 TYR A O 1
ATOM 672 N N . LYS A 1 83 ? -13.639 3.206 -20.488 1.00 82.62 83 LYS A N 1
ATOM 673 C CA . LYS A 1 83 ? -13.829 3.028 -21.931 1.00 82.62 83 LYS A CA 1
ATOM 674 C C . LYS A 1 83 ? -14.593 1.737 -22.207 1.00 82.62 83 LYS A C 1
ATOM 676 O O . LYS A 1 83 ? -14.203 0.672 -21.736 1.00 82.62 83 LYS A O 1
ATOM 681 N N . HIS A 1 84 ? -15.609 1.842 -23.052 1.00 78.62 84 HIS A N 1
ATOM 682 C CA . HIS A 1 84 ? -16.448 0.729 -23.475 1.00 78.62 84 HIS A CA 1
ATOM 683 C C . HIS A 1 84 ? -16.364 0.559 -25.005 1.00 78.62 84 HIS A C 1
ATOM 685 O O . HIS A 1 84 ? -16.266 1.573 -25.702 1.00 78.62 84 HIS A O 1
ATOM 691 N N . PRO A 1 85 ? -16.413 -0.667 -25.568 1.00 77.00 85 PRO A N 1
ATOM 692 C CA . PRO A 1 85 ? -16.298 -0.885 -27.019 1.00 77.00 85 PRO A CA 1
ATOM 693 C C . PRO A 1 85 ? -17.359 -0.149 -27.852 1.00 77.00 85 PRO A C 1
ATOM 695 O O . PRO A 1 85 ? -17.103 0.245 -28.983 1.00 77.00 85 PRO A O 1
ATOM 698 N N . GLN A 1 86 ? -18.535 0.082 -27.272 1.00 79.19 86 GLN A N 1
ATOM 699 C CA . GLN A 1 86 ? -19.645 0.840 -27.857 1.00 79.19 86 GLN A CA 1
ATOM 700 C C . GLN A 1 86 ? -19.535 2.355 -27.590 1.00 79.19 86 GLN A C 1
ATOM 702 O O . GLN A 1 86 ? -20.514 3.081 -27.734 1.00 79.19 86 GLN A O 1
ATOM 707 N N . ASP A 1 87 ? -18.366 2.831 -27.154 1.00 76.12 87 ASP A N 1
ATOM 708 C CA . ASP A 1 87 ? -18.088 4.227 -26.799 1.00 76.12 87 ASP A CA 1
ATOM 709 C C . ASP A 1 87 ? -19.013 4.782 -25.692 1.00 76.12 87 ASP A C 1
ATOM 711 O O . ASP A 1 87 ? -19.276 5.978 -25.608 1.00 76.12 87 ASP A O 1
ATOM 715 N N . ILE A 1 88 ? -19.541 3.931 -24.810 1.00 72.62 88 ILE A N 1
ATOM 716 C CA . ILE A 1 88 ? -20.368 4.366 -23.676 1.00 72.62 88 ILE A CA 1
ATOM 717 C C . ILE A 1 88 ? -19.440 4.750 -22.519 1.00 72.62 88 ILE A C 1
ATOM 719 O O . ILE A 1 88 ? -18.792 3.891 -21.935 1.00 72.62 88 ILE A O 1
ATOM 723 N N . LEU A 1 89 ? -19.371 6.042 -22.192 1.00 74.88 89 LEU A N 1
ATOM 724 C CA . LEU A 1 89 ? -18.771 6.532 -20.951 1.00 74.88 89 LEU A CA 1
ATOM 725 C C . LEU A 1 89 ? -19.906 6.907 -20.006 1.00 74.88 89 LEU A C 1
ATOM 727 O O . LEU A 1 89 ? -20.688 7.806 -20.328 1.00 74.88 89 LEU A O 1
ATOM 731 N N . TRP A 1 90 ? -19.992 6.236 -18.856 1.00 87.44 90 TRP A N 1
ATOM 732 C CA . TRP A 1 90 ? -21.121 6.392 -17.938 1.00 87.44 90 TRP A CA 1
ATOM 733 C C . TRP A 1 90 ? -21.361 7.854 -17.547 1.00 87.44 90 TRP A C 1
ATOM 735 O O . TRP A 1 90 ? -22.489 8.333 -17.612 1.00 87.44 90 TRP A O 1
ATOM 745 N N . TRP A 1 91 ? -20.288 8.590 -17.250 1.00 87.12 91 TRP A N 1
ATOM 746 C CA . TRP A 1 91 ? -20.324 10.016 -16.922 1.00 87.12 91 TRP A CA 1
ATOM 747 C C . TRP A 1 91 ? -21.130 10.886 -17.910 1.00 87.12 91 TRP A C 1
ATOM 749 O O . TRP A 1 91 ? -21.811 11.808 -17.469 1.00 87.12 91 TRP A O 1
ATOM 759 N N . SER A 1 92 ? -21.076 10.618 -19.223 1.00 83.62 92 SER A N 1
ATOM 760 C CA . SER A 1 92 ? -21.781 11.429 -20.235 1.00 83.62 92 SER A CA 1
ATOM 761 C C . SER A 1 92 ? -23.007 10.766 -20.844 1.00 83.62 92 SER A C 1
ATOM 763 O O . SER A 1 92 ? -23.901 11.470 -21.312 1.00 83.62 92 SER A O 1
ATOM 765 N N . LYS A 1 93 ? -23.042 9.433 -20.897 1.00 88.94 93 LYS A N 1
ATOM 766 C CA . LYS A 1 93 ? -24.056 8.668 -21.641 1.00 88.94 93 LYS A CA 1
ATOM 767 C C . LYS A 1 93 ? -24.929 7.791 -20.736 1.00 88.94 93 LYS A C 1
ATOM 769 O O . LYS A 1 93 ? -25.882 7.191 -21.226 1.00 88.94 93 LYS A O 1
ATOM 774 N N . GLY A 1 94 ? -24.636 7.724 -19.435 1.00 87.19 94 GLY A N 1
ATOM 775 C CA . GLY A 1 94 ? -25.269 6.789 -18.507 1.00 87.19 94 GLY A CA 1
ATOM 776 C C . GLY A 1 94 ? -24.938 5.330 -18.838 1.00 87.19 94 GLY A C 1
ATOM 777 O O . GLY A 1 94 ? -23.944 5.036 -19.499 1.00 87.19 94 GLY A O 1
ATOM 778 N N . GLY A 1 95 ? -25.780 4.407 -18.373 1.00 87.44 95 GLY A N 1
ATOM 779 C CA . GLY A 1 95 ? -25.610 2.967 -18.576 1.00 87.44 95 GLY A CA 1
ATOM 780 C C . GLY A 1 95 ? -25.289 2.228 -17.279 1.00 87.44 95 GLY A C 1
ATOM 781 O O . GLY A 1 95 ? -25.780 2.592 -16.209 1.00 87.44 95 GLY A O 1
ATOM 782 N N . VAL A 1 96 ? -24.480 1.177 -17.386 1.00 87.69 96 VAL A N 1
ATOM 783 C CA . VAL A 1 96 ? -24.073 0.329 -16.258 1.00 87.69 96 VAL A CA 1
ATOM 784 C C . VAL A 1 96 ? -22.750 0.837 -15.693 1.00 87.69 96 VAL A C 1
ATOM 786 O O . VAL A 1 96 ? -21.874 1.251 -16.445 1.00 87.69 96 VAL A O 1
ATOM 789 N N . LEU A 1 97 ? -22.625 0.824 -14.368 1.00 90.75 97 LEU A N 1
ATOM 790 C CA . LEU A 1 97 ? -21.365 1.099 -13.683 1.00 90.75 97 LEU A CA 1
ATOM 791 C C . LEU A 1 97 ? -20.483 -0.153 -13.720 1.00 90.75 97 LEU A C 1
ATOM 793 O O . LEU A 1 97 ? -20.943 -1.249 -13.399 1.00 90.75 97 LEU A O 1
ATOM 797 N N . HIS A 1 98 ? -19.225 0.013 -14.103 1.00 87.75 98 HIS A N 1
ATOM 798 C CA . HIS A 1 98 ? -18.220 -1.046 -14.202 1.00 87.75 98 HIS A CA 1
ATOM 799 C C . HIS A 1 98 ? -17.177 -0.980 -13.081 1.00 87.75 98 HIS A C 1
ATOM 801 O O . HIS A 1 98 ? -16.425 -1.934 -12.871 1.00 87.75 98 HIS A O 1
ATOM 807 N N . GLY A 1 99 ? -17.121 0.147 -12.378 1.00 88.88 99 GLY A N 1
ATOM 808 C CA . GLY A 1 99 ? -16.195 0.416 -11.301 1.00 88.88 99 GLY A CA 1
ATOM 809 C C . GLY A 1 99 ? -16.514 -0.304 -10.001 1.00 88.88 99 GLY A C 1
ATOM 810 O O . GLY A 1 99 ? -17.571 -0.906 -9.804 1.00 88.88 99 GLY A O 1
ATOM 811 N N . GLN A 1 100 ? -15.572 -0.216 -9.070 1.00 94.75 100 GLN A N 1
ATOM 812 C CA . GLN A 1 100 ? -15.683 -0.824 -7.747 1.00 94.75 100 GLN A CA 1
ATOM 813 C C . GLN A 1 100 ? -16.055 0.187 -6.655 1.00 94.75 100 GLN A C 1
ATOM 815 O O . GLN A 1 100 ? -16.542 -0.243 -5.603 1.00 94.75 100 GLN A O 1
ATOM 820 N N . SER A 1 101 ? -15.864 1.499 -6.869 1.00 97.06 101 SER A N 1
ATOM 821 C CA . SER A 1 101 ? -16.212 2.511 -5.862 1.00 97.06 101 SER A CA 1
ATOM 822 C C . SER A 1 101 ? -17.713 2.654 -5.582 1.00 97.06 101 SER A C 1
ATOM 824 O O . SER A 1 101 ? -18.030 2.883 -4.413 1.00 97.06 101 SER A O 1
ATOM 826 N N . PRO A 1 102 ? -18.662 2.432 -6.523 1.00 97.44 102 PRO A N 1
ATOM 827 C CA . PRO A 1 102 ? -20.090 2.596 -6.234 1.00 97.44 102 PRO A CA 1
ATOM 828 C C . PRO A 1 102 ? -20.575 1.770 -5.037 1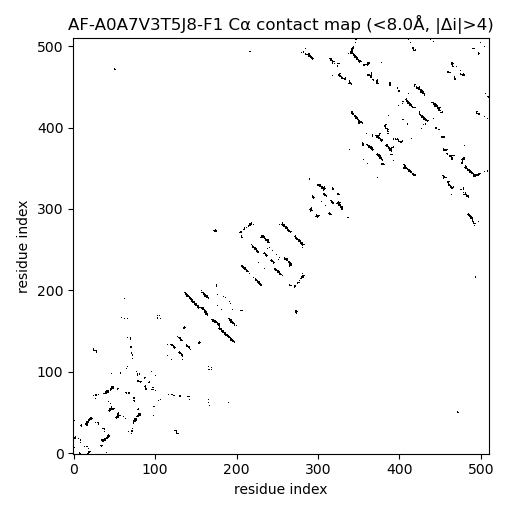.00 97.44 102 PRO A C 1
ATOM 830 O O . PRO A 1 102 ? -21.289 2.282 -4.177 1.00 97.44 102 PRO A O 1
ATOM 833 N N . GLN A 1 103 ? -20.120 0.517 -4.920 1.00 97.56 103 GLN A N 1
ATOM 834 C CA . GLN A 1 103 ? -20.455 -0.343 -3.781 1.00 97.56 103 GLN A CA 1
ATOM 835 C C . GLN A 1 103 ? -19.906 0.213 -2.455 1.00 97.56 103 GLN A C 1
ATOM 837 O O . GLN A 1 103 ? -20.597 0.173 -1.440 1.00 97.56 103 GLN A O 1
ATOM 842 N N . ARG A 1 104 ? -18.688 0.776 -2.459 1.00 98.44 104 ARG A N 1
ATOM 843 C CA . ARG A 1 104 ? -18.059 1.364 -1.262 1.00 98.44 104 ARG A CA 1
ATOM 844 C C . ARG A 1 104 ? -18.702 2.695 -0.881 1.00 98.44 104 ARG A C 1
ATOM 846 O O . ARG A 1 104 ? -18.833 2.993 0.300 1.00 98.44 104 ARG A O 1
ATOM 853 N N . ILE A 1 105 ? -19.135 3.479 -1.866 1.00 98.56 105 ILE A N 1
ATOM 854 C CA . ILE A 1 105 ? -19.869 4.732 -1.656 1.00 98.56 105 ILE A CA 1
ATOM 855 C C . ILE A 1 105 ? -21.238 4.442 -1.035 1.00 98.56 105 ILE A C 1
ATOM 857 O O . ILE A 1 105 ? -21.625 5.104 -0.072 1.00 98.56 105 ILE A O 1
ATOM 861 N N . GLN A 1 106 ? -21.946 3.426 -1.536 1.00 98.44 106 GLN A N 1
ATOM 862 C CA . GLN A 1 106 ? -23.193 2.964 -0.929 1.00 98.44 106 GLN A CA 1
ATOM 863 C C . GLN A 1 106 ? -22.958 2.492 0.514 1.00 98.44 106 GLN A C 1
ATOM 865 O O . GLN A 1 106 ? -23.688 2.899 1.413 1.00 98.44 106 GLN A O 1
ATOM 870 N N . TRP A 1 107 ? -21.883 1.740 0.765 1.00 98.62 107 TRP A N 1
ATOM 871 C CA . TRP A 1 107 ? -21.524 1.337 2.124 1.00 98.62 107 TRP A CA 1
ATOM 872 C C . TRP A 1 107 ? -21.221 2.524 3.047 1.00 98.62 107 TRP A C 1
ATOM 874 O O . TRP A 1 107 ? -21.723 2.560 4.166 1.00 98.62 107 TRP A O 1
ATOM 884 N N . LEU A 1 108 ? -20.466 3.531 2.587 1.00 98.69 108 LEU A N 1
ATOM 885 C CA . LEU A 1 108 ? -20.227 4.762 3.351 1.00 98.69 108 LEU A CA 1
ATOM 886 C C . LEU A 1 108 ? -21.544 5.484 3.674 1.00 98.69 108 LEU A C 1
ATOM 888 O O . LEU A 1 108 ? -21.716 5.971 4.790 1.00 98.69 108 LEU A O 1
ATOM 892 N N . LYS A 1 109 ? -22.484 5.542 2.726 1.00 98.25 109 LYS A N 1
ATOM 893 C CA . LYS A 1 109 ? -23.812 6.122 2.960 1.00 98.25 109 LYS A CA 1
ATOM 894 C C . LYS A 1 109 ? -24.556 5.373 4.068 1.00 98.25 109 LYS A C 1
ATOM 896 O O . LYS A 1 109 ? -25.045 6.013 4.996 1.00 98.25 109 LYS A O 1
ATOM 901 N N . ASP A 1 110 ? -24.603 4.046 4.002 1.00 98.38 110 ASP A N 1
ATOM 902 C CA . ASP A 1 110 ? -25.287 3.211 5.000 1.00 98.38 110 ASP A CA 1
ATOM 903 C C . ASP A 1 110 ? -24.579 3.239 6.365 1.00 98.38 110 ASP A C 1
ATOM 905 O O . ASP A 1 110 ? -25.223 3.189 7.415 1.00 98.38 110 ASP A O 1
ATOM 909 N N . PHE A 1 111 ? -23.253 3.379 6.363 1.00 98.19 111 PHE A N 1
ATOM 910 C CA . PHE A 1 111 ? -22.440 3.588 7.556 1.00 98.19 111 PHE A CA 1
ATOM 911 C C . PHE A 1 111 ? -22.752 4.937 8.220 1.00 98.19 111 PHE A C 1
ATOM 913 O O . PHE A 1 111 ? -23.020 4.991 9.419 1.00 98.19 111 PHE A O 1
ATOM 920 N N . MET A 1 112 ? -22.771 6.031 7.451 1.00 98.00 112 MET A N 1
ATOM 921 C CA . MET A 1 112 ? -23.068 7.368 7.977 1.00 98.00 112 MET A CA 1
ATOM 922 C C . MET A 1 112 ? -24.535 7.532 8.384 1.00 98.00 112 MET A C 1
ATOM 924 O O . MET A 1 112 ? -24.820 8.327 9.273 1.00 98.00 112 MET A O 1
ATOM 928 N N . ALA A 1 113 ? -25.457 6.758 7.804 1.00 97.38 113 ALA A N 1
ATOM 929 C CA . ALA A 1 113 ? -26.854 6.717 8.238 1.00 97.38 113 ALA A CA 1
ATOM 930 C C . ALA A 1 113 ? -27.029 6.181 9.674 1.00 97.38 113 ALA A C 1
ATOM 932 O O . ALA A 1 113 ? -28.055 6.437 10.297 1.00 97.38 113 ALA A O 1
ATOM 933 N N . GLN A 1 114 ? -26.032 5.461 10.202 1.00 96.50 114 GLN A N 1
ATOM 934 C CA . GLN A 1 114 ? -25.999 4.959 11.582 1.00 96.50 114 GLN A CA 1
ATOM 935 C C . GLN A 1 114 ? -25.228 5.884 12.541 1.00 96.50 114 GLN A C 1
ATOM 937 O O . GLN A 1 114 ? -25.202 5.638 13.747 1.00 96.50 114 GLN A O 1
ATOM 942 N N . ALA A 1 115 ? -24.567 6.924 12.025 1.00 97.00 115 ALA A N 1
ATOM 943 C CA . ALA A 1 115 ? -23.891 7.935 12.832 1.00 97.00 115 ALA A CA 1
ATOM 944 C C . ALA A 1 115 ? -24.907 8.962 13.382 1.00 97.00 115 ALA A C 1
ATOM 946 O O . ALA A 1 115 ? -26.057 8.992 12.931 1.00 97.00 115 ALA A O 1
ATOM 947 N N . PRO A 1 116 ? -24.514 9.841 14.329 1.00 97.94 116 PRO A N 1
ATOM 948 C CA . PRO A 1 116 ? -25.334 11.000 14.671 1.00 97.94 116 PRO A CA 1
ATOM 949 C C . PRO A 1 116 ? -25.719 11.801 13.417 1.00 97.94 116 PRO A C 1
ATOM 951 O O . PRO A 1 116 ? -24.947 11.806 12.448 1.00 97.94 116 PRO A O 1
ATOM 954 N N . PRO A 1 117 ? -26.872 12.498 13.421 1.00 97.31 117 PRO A N 1
ATOM 955 C CA . PRO A 1 117 ? -27.321 13.261 12.265 1.00 97.31 117 PRO A CA 1
ATOM 956 C C . PRO A 1 117 ? -26.206 14.153 11.716 1.00 97.31 117 PRO A C 1
ATOM 958 O O . PRO A 1 117 ? -25.567 14.892 12.459 1.00 97.31 117 PRO A O 1
ATOM 961 N N . PHE A 1 118 ? -25.969 14.096 10.403 1.00 94.94 118 PHE A N 1
ATOM 962 C CA . PHE A 1 118 ? -24.783 14.708 9.792 1.00 94.94 118 PHE A CA 1
ATOM 963 C C . PHE A 1 118 ? -24.645 16.216 10.073 1.00 94.94 118 PHE A C 1
ATOM 965 O O . PHE A 1 118 ? -23.535 16.729 10.160 1.00 94.94 118 PHE A O 1
ATOM 972 N N . HIS A 1 119 ? -25.761 16.927 10.265 1.00 93.31 119 HIS A N 1
ATOM 973 C CA . HIS A 1 119 ? -25.776 18.356 10.595 1.00 93.31 119 HIS A CA 1
ATOM 974 C C . HIS A 1 119 ? -25.353 18.675 12.043 1.00 93.31 119 HIS A C 1
ATOM 976 O O . HIS A 1 119 ? -25.065 19.830 12.340 1.00 93.31 119 HIS A O 1
ATOM 982 N N . GLU A 1 120 ? -25.302 17.680 12.932 1.00 96.88 120 GLU A N 1
ATOM 983 C CA . GLU A 1 120 ? -24.754 17.801 14.292 1.00 96.88 120 GLU A CA 1
ATOM 984 C C . GLU A 1 120 ? -23.243 17.525 14.341 1.00 96.88 120 GLU A C 1
ATOM 986 O O . GLU A 1 120 ? -22.599 17.750 15.367 1.00 96.88 120 GLU A O 1
ATOM 991 N N . LEU A 1 121 ? -22.670 17.010 13.248 1.00 97.81 121 LEU A N 1
ATOM 992 C CA . LEU A 1 121 ? -21.250 16.712 13.145 1.00 97.81 121 LEU A CA 1
ATOM 993 C C . LEU A 1 121 ? -20.480 17.939 12.642 1.00 97.81 121 LEU A C 1
ATOM 995 O O . LEU A 1 121 ? -20.831 18.569 11.644 1.00 97.81 121 LEU A O 1
ATOM 999 N N . GLN A 1 122 ? -19.373 18.246 13.309 1.00 96.56 122 GLN A N 1
ATOM 1000 C CA . GLN A 1 122 ? -18.457 19.324 12.960 1.00 96.56 122 GLN A CA 1
ATOM 1001 C C . GLN A 1 122 ? -17.109 18.771 12.480 1.00 96.56 122 GLN A C 1
ATOM 1003 O O . GLN A 1 122 ? -16.537 17.883 13.123 1.00 96.56 122 GLN A O 1
ATOM 1008 N N . PRO A 1 123 ? -16.567 19.278 11.360 1.00 97.19 123 PRO A N 1
ATOM 1009 C CA . PRO A 1 123 ? -15.226 18.915 10.941 1.00 97.19 123 PRO A CA 1
ATOM 1010 C C . PRO A 1 123 ? -14.186 19.619 11.822 1.00 97.19 123 PRO A C 1
ATOM 1012 O O . PRO A 1 123 ? -14.275 20.821 12.061 1.00 97.19 123 PRO A O 1
ATOM 1015 N N . LEU A 1 124 ? -13.189 18.864 12.278 1.00 95.62 124 LEU A N 1
ATOM 1016 C CA . LEU A 1 124 ? -12.070 19.303 13.125 1.00 95.62 124 LEU A CA 1
ATOM 1017 C C . LEU A 1 124 ? -10.715 19.168 12.400 1.00 95.62 124 LEU A C 1
ATOM 1019 O O . LEU A 1 124 ? -9.675 18.951 13.026 1.00 95.62 124 LEU A O 1
ATOM 1023 N N . GLY A 1 125 ? -10.745 19.214 11.065 1.00 90.88 125 GLY A N 1
ATOM 1024 C CA . GLY A 1 125 ? -9.562 19.186 10.205 1.00 90.88 125 GLY A CA 1
ATOM 1025 C C . GLY A 1 125 ? -8.824 20.526 10.130 1.00 90.88 125 GLY A C 1
ATOM 1026 O O . GLY A 1 125 ? -9.290 21.534 10.656 1.00 90.88 125 GLY A O 1
ATOM 1027 N N . ASP A 1 126 ? -7.676 20.532 9.451 1.00 90.56 126 ASP A N 1
ATOM 1028 C CA . ASP A 1 126 ? -6.749 21.676 9.364 1.00 90.56 126 ASP A CA 1
ATOM 1029 C C . ASP A 1 126 ? -6.500 22.189 7.931 1.00 90.56 126 ASP A C 1
ATOM 1031 O O . ASP A 1 126 ? -5.616 23.020 7.714 1.00 90.56 126 ASP A O 1
ATOM 1035 N N . ASP A 1 127 ? -7.244 21.668 6.951 1.00 89.31 127 ASP A N 1
ATOM 1036 C CA . ASP A 1 127 ? -7.028 21.860 5.508 1.00 89.31 127 ASP A CA 1
ATOM 1037 C C . ASP A 1 127 ? -5.618 21.462 5.002 1.00 89.31 127 ASP A C 1
ATOM 1039 O O . ASP A 1 127 ? -5.199 21.875 3.918 1.00 89.31 127 ASP A O 1
ATOM 1043 N N . LYS A 1 128 ? -4.864 20.657 5.763 1.00 89.00 128 LYS A N 1
ATOM 1044 C CA . LYS A 1 128 ? -3.486 20.219 5.463 1.00 89.00 128 LYS A CA 1
ATOM 1045 C C . LYS A 1 128 ? -3.300 18.703 5.587 1.00 89.00 128 LYS A C 1
ATOM 1047 O O . LYS A 1 128 ? -2.194 18.223 5.826 1.00 89.00 128 LYS A O 1
ATOM 1052 N N . GLY A 1 129 ? -4.372 17.941 5.386 1.00 87.00 129 GLY A N 1
ATOM 1053 C CA . GLY A 1 129 ? -4.340 16.478 5.415 1.00 87.00 129 GLY A CA 1
ATOM 1054 C C . GLY A 1 129 ? -4.851 15.853 6.712 1.00 87.00 129 GLY A C 1
ATOM 1055 O O . GLY A 1 129 ? -4.822 14.628 6.835 1.00 87.00 129 GLY A O 1
ATOM 1056 N N . ARG A 1 130 ? -5.345 16.649 7.672 1.00 94.25 130 ARG A N 1
ATOM 1057 C CA . ARG A 1 130 ? -6.059 16.139 8.847 1.00 94.25 130 ARG A CA 1
ATOM 1058 C C . ARG A 1 130 ? -7.563 16.123 8.589 1.00 94.25 130 ARG A C 1
ATOM 1060 O O . ARG A 1 130 ? -8.181 17.169 8.405 1.00 94.25 130 ARG A O 1
ATOM 1067 N N . PHE A 1 131 ? -8.161 14.936 8.640 1.00 97.81 131 PHE A N 1
ATOM 1068 C CA . PHE A 1 131 ? -9.583 14.721 8.373 1.00 97.81 131 PHE A CA 1
ATOM 1069 C C . PHE A 1 131 ? -10.251 14.106 9.595 1.00 97.81 131 PHE A C 1
ATOM 1071 O O . PHE A 1 131 ? -10.076 12.923 9.891 1.00 97.81 131 PHE A O 1
ATOM 1078 N N . VAL A 1 132 ? -11.008 14.933 10.311 1.00 98.06 132 VAL A N 1
ATOM 1079 C CA . VAL A 1 132 ? -11.735 14.532 11.514 1.00 98.06 132 VAL A CA 1
ATOM 1080 C C . VAL A 1 132 ? -13.142 15.094 11.438 1.00 98.06 132 VAL A C 1
ATOM 1082 O O . VAL A 1 132 ? -13.297 16.290 11.211 1.00 98.06 132 VAL A O 1
ATOM 1085 N N . LEU A 1 133 ? -14.146 14.255 11.679 1.00 98.44 133 LEU A N 1
ATOM 1086 C CA . LEU A 1 133 ? -15.548 14.654 11.784 1.00 98.44 133 LEU A CA 1
ATOM 1087 C C . LEU A 1 133 ? -16.088 14.184 13.125 1.00 98.44 133 LEU A C 1
ATOM 1089 O O . LEU A 1 133 ? -15.986 13.002 13.445 1.00 98.44 133 LEU A O 1
ATOM 1093 N N . ALA A 1 134 ? -16.637 15.092 13.923 1.00 98.38 134 ALA A N 1
ATOM 1094 C CA . ALA A 1 134 ? -16.980 14.778 15.299 1.00 98.38 134 ALA A CA 1
ATOM 1095 C C . ALA A 1 134 ? -18.247 15.478 15.777 1.00 98.38 134 ALA A C 1
ATOM 1097 O O . ALA A 1 134 ? -18.547 16.588 15.364 1.00 98.38 134 ALA A O 1
ATOM 1098 N N . LYS A 1 135 ? -18.924 14.863 16.738 1.00 98.31 135 LYS A N 1
ATOM 1099 C CA . LYS A 1 135 ? -19.789 15.521 17.713 1.00 98.31 135 LYS A CA 1
ATOM 1100 C C . LYS A 1 135 ? -19.077 15.386 19.059 1.00 98.31 135 LYS A C 1
ATOM 1102 O O . LYS A 1 135 ? -19.099 14.292 19.634 1.00 98.31 135 LYS A O 1
ATOM 1107 N N . PRO A 1 136 ? -18.362 16.427 19.527 1.00 98.06 136 PRO A N 1
ATOM 1108 C CA . PRO A 1 136 ? -17.550 16.310 20.729 1.00 98.06 136 PRO A CA 1
ATOM 1109 C C . PRO A 1 136 ? -18.353 15.820 21.931 1.00 98.06 136 PRO A C 1
ATOM 1111 O O . PRO A 1 136 ? -19.472 16.275 22.158 1.00 98.06 136 PRO A O 1
ATOM 1114 N N . GLY A 1 137 ? -17.783 14.890 22.695 1.00 97.12 137 GLY A N 1
ATOM 1115 C CA . GLY A 1 137 ? -18.488 14.266 23.815 1.00 97.12 137 GLY A CA 1
ATOM 1116 C C . GLY A 1 137 ? -19.392 13.093 23.423 1.00 97.12 137 GLY A C 1
ATOM 1117 O O . GLY A 1 137 ? -20.062 12.557 24.302 1.00 97.12 137 GLY A O 1
ATOM 1118 N N . ASP A 1 138 ? -19.452 12.707 22.141 1.00 97.94 138 ASP A N 1
ATOM 1119 C CA . ASP A 1 138 ? -20.375 11.669 21.663 1.00 97.94 138 ASP A CA 1
ATOM 1120 C C . ASP A 1 138 ? -19.783 10.774 20.561 1.00 97.94 138 ASP A C 1
ATOM 1122 O O . ASP A 1 138 ? -19.800 9.547 20.683 1.00 97.94 138 ASP A O 1
ATOM 1126 N N . TYR A 1 139 ? -19.223 11.364 19.499 1.00 98.56 139 TYR A N 1
ATOM 1127 C CA . TYR A 1 139 ? -18.822 10.630 18.296 1.00 98.56 139 TYR A CA 1
ATOM 1128 C C . TYR A 1 139 ? -17.641 11.281 17.574 1.00 98.56 139 TYR A C 1
ATOM 1130 O O . TYR A 1 139 ? -17.630 12.497 17.400 1.00 98.56 139 TYR A O 1
ATOM 1138 N N . TYR A 1 140 ? -16.676 10.489 17.103 1.00 98.75 140 TYR A N 1
ATOM 1139 C CA . TYR A 1 140 ? -15.550 10.972 16.295 1.00 98.75 140 TYR A CA 1
ATOM 1140 C C . TYR A 1 140 ? -15.225 9.982 15.177 1.00 98.75 140 TYR A C 1
ATOM 1142 O O . TYR A 1 140 ? -15.201 8.775 15.402 1.00 98.75 140 TYR A O 1
ATOM 1150 N N . LEU A 1 141 ? -14.909 10.498 13.992 1.00 98.75 141 LEU A N 1
ATOM 1151 C CA . LEU A 1 141 ? -14.285 9.774 12.889 1.00 98.75 141 LEU A CA 1
ATOM 1152 C C . LEU A 1 141 ? -12.958 10.433 12.550 1.00 98.75 141 LEU A C 1
ATOM 1154 O O . LEU A 1 141 ? -12.901 11.654 12.417 1.00 98.75 141 LEU A O 1
ATOM 1158 N N . VAL A 1 142 ? -11.914 9.629 12.382 1.00 98.44 142 VAL A N 1
ATOM 1159 C CA . VAL A 1 142 ? -10.550 10.088 12.099 1.00 98.44 142 VAL A CA 1
ATOM 1160 C C . VAL A 1 142 ? -10.022 9.312 10.906 1.00 98.44 142 VAL A C 1
ATOM 1162 O O . VAL A 1 142 ? -9.831 8.103 11.010 1.00 98.44 142 VAL A O 1
ATOM 1165 N N . TYR A 1 143 ? -9.790 9.987 9.780 1.00 98.12 143 TYR A N 1
ATOM 1166 C CA . TYR A 1 143 ? -9.193 9.354 8.605 1.00 98.12 143 TYR A CA 1
ATOM 1167 C C . TYR A 1 143 ? -7.668 9.390 8.692 1.00 98.12 143 TYR A C 1
ATOM 1169 O O . TYR A 1 143 ? -7.057 10.453 8.843 1.00 98.12 143 TYR A O 1
ATOM 1177 N N . CYS A 1 144 ? -7.034 8.236 8.533 1.00 95.81 144 CYS A N 1
ATOM 1178 C CA . CYS A 1 144 ? -5.588 8.106 8.497 1.00 95.81 144 CYS A CA 1
ATOM 1179 C C . CYS A 1 144 ? -5.115 7.868 7.061 1.00 95.81 144 CYS A C 1
ATOM 1181 O O . CYS A 1 144 ? -5.193 6.756 6.546 1.00 95.81 144 CYS A O 1
ATOM 1183 N N . LEU A 1 145 ? -4.578 8.918 6.428 1.00 89.50 145 LEU A N 1
ATOM 1184 C CA . LEU A 1 145 ? -3.947 8.838 5.100 1.00 89.50 145 LEU A CA 1
ATOM 1185 C C . LEU A 1 145 ? -2.665 7.991 5.093 1.00 89.50 145 LEU A C 1
ATOM 1187 O O . LEU A 1 145 ? -2.202 7.569 4.044 1.00 89.50 145 LEU A O 1
ATOM 1191 N N . ASN A 1 146 ? -2.050 7.785 6.254 1.00 85.12 146 ASN A N 1
ATOM 1192 C CA . ASN A 1 146 ? -0.816 7.030 6.427 1.00 85.12 146 ASN A CA 1
ATOM 1193 C C . ASN A 1 146 ? -0.765 6.445 7.847 1.00 85.12 146 ASN A C 1
ATOM 1195 O O . ASN A 1 146 ? -1.690 6.618 8.640 1.00 85.12 146 ASN A O 1
ATOM 1199 N N . THR A 1 147 ? 0.329 5.762 8.169 1.00 83.19 147 THR A N 1
ATOM 1200 C CA . THR A 1 147 ? 0.551 5.104 9.464 1.00 83.19 147 THR A CA 1
ATOM 1201 C C . THR A 1 147 ? 1.155 6.026 10.526 1.00 83.19 147 THR A C 1
ATOM 1203 O O . THR A 1 147 ? 1.514 5.563 11.606 1.00 83.19 147 THR A O 1
ATOM 1206 N N . ARG A 1 148 ? 1.298 7.336 10.264 1.00 84.19 148 ARG A N 1
ATOM 1207 C CA . ARG A 1 148 ? 1.817 8.262 11.279 1.00 84.19 148 ARG A CA 1
ATOM 1208 C C . ARG A 1 148 ? 0.796 8.405 12.414 1.00 84.19 148 ARG A C 1
ATOM 1210 O O . ARG A 1 148 ? -0.401 8.514 12.131 1.00 84.19 148 ARG A O 1
ATOM 1217 N N . PRO A 1 149 ? 1.243 8.438 13.682 1.00 91.88 149 PRO A N 1
ATOM 1218 C CA . PRO A 1 149 ? 0.346 8.656 14.807 1.00 91.88 149 PRO A CA 1
ATOM 1219 C C . PRO A 1 149 ? -0.445 9.963 14.671 1.00 91.88 149 PRO A C 1
ATOM 1221 O O . PRO A 1 149 ? 0.108 10.995 14.284 1.00 91.88 149 PRO A O 1
ATOM 1224 N N . GLN A 1 150 ? -1.725 9.929 15.031 1.00 94.06 150 GLN A N 1
ATOM 1225 C CA . GLN A 1 150 ? -2.579 11.107 15.146 1.00 94.06 150 GLN A CA 1
ATOM 1226 C C . GLN A 1 150 ? -3.153 11.201 16.557 1.00 94.06 150 GLN A C 1
ATOM 1228 O O . GLN A 1 150 ? -3.765 10.256 17.047 1.00 94.06 150 GLN A O 1
ATOM 1233 N N . THR A 1 151 ? -2.992 12.359 17.192 1.00 95.50 151 THR A N 1
ATOM 1234 C CA . THR A 1 151 ? -3.589 12.646 18.503 1.00 95.50 151 THR A CA 1
ATOM 1235 C C . THR A 1 151 ? -4.945 13.318 18.341 1.00 95.50 151 THR A C 1
ATOM 1237 O O . THR A 1 151 ? -5.082 14.233 17.523 1.00 95.50 151 THR A O 1
ATOM 1240 N N . ILE A 1 152 ? -5.930 12.886 19.126 1.00 95.69 152 ILE A N 1
ATOM 1241 C CA . ILE A 1 152 ? -7.306 13.386 19.158 1.00 95.69 152 ILE A CA 1
ATOM 1242 C C . ILE A 1 152 ? -7.673 13.718 20.603 1.00 95.69 152 ILE A C 1
ATOM 1244 O O . ILE A 1 152 ? -7.363 12.954 21.511 1.00 95.69 152 ILE A O 1
ATOM 1248 N N . GLU A 1 153 ? -8.365 14.838 20.802 1.00 97.19 153 GLU A N 1
ATOM 1249 C CA . GLU A 1 153 ? -8.918 15.215 22.103 1.00 97.19 153 GLU A CA 1
ATOM 1250 C C . GLU A 1 153 ? -10.367 14.727 22.213 1.00 97.19 153 GLU A C 1
ATOM 1252 O O . GLU A 1 153 ? -11.274 15.231 21.537 1.00 97.19 153 GLU A O 1
ATOM 1257 N N . LEU A 1 154 ? -10.582 13.721 23.059 1.00 98.06 154 LEU A N 1
ATOM 1258 C CA . LEU A 1 154 ? -11.892 13.134 23.317 1.00 98.06 154 LEU A CA 1
ATOM 1259 C C . LEU A 1 154 ? -12.561 13.875 24.478 1.00 98.06 154 LEU A C 1
ATOM 1261 O O . LEU A 1 154 ? -12.161 13.741 25.630 1.00 98.06 154 LEU A O 1
ATOM 1265 N N . ALA A 1 155 ? -13.586 14.671 24.186 1.00 97.81 155 ALA A N 1
ATOM 1266 C CA . ALA A 1 155 ? -14.311 15.438 25.195 1.00 97.81 155 ALA A CA 1
ATOM 1267 C C . ALA A 1 155 ? -15.281 14.554 26.001 1.00 97.81 155 ALA A C 1
ATOM 1269 O O . ALA A 1 155 ? -15.570 13.418 25.625 1.00 97.81 155 ALA A O 1
ATOM 1270 N N . GLY A 1 156 ? -15.841 15.100 27.079 1.00 95.81 156 GLY A N 1
ATOM 1271 C CA . GLY A 1 156 ? -16.841 14.425 27.909 1.00 95.81 156 GLY A CA 1
ATOM 1272 C C . GLY A 1 156 ? -16.245 13.661 29.091 1.00 95.81 156 GLY A C 1
ATOM 1273 O O . GLY A 1 156 ? -15.080 13.817 29.437 1.00 95.81 156 GLY A O 1
ATOM 1274 N N . ASP A 1 157 ? -17.087 12.862 29.733 1.00 94.81 157 ASP A N 1
ATOM 1275 C CA . ASP A 1 157 ? -16.842 12.204 31.022 1.00 94.81 157 ASP A CA 1
ATOM 1276 C C . ASP A 1 157 ? -16.915 10.671 30.949 1.00 94.81 157 ASP A C 1
ATOM 1278 O O . ASP A 1 157 ? -16.513 9.975 31.881 1.00 94.81 157 ASP A O 1
ATOM 1282 N N . ARG A 1 158 ? -17.398 10.132 29.825 1.00 96.50 158 ARG A N 1
ATOM 1283 C CA . ARG A 1 158 ? -17.580 8.696 29.595 1.00 96.50 158 ARG A CA 1
ATOM 1284 C C . ARG A 1 158 ? -16.594 8.142 28.569 1.00 96.50 158 ARG A C 1
ATOM 1286 O O . ARG A 1 158 ? -16.211 8.856 27.644 1.00 96.50 158 ARG A O 1
ATOM 1293 N N . PRO A 1 159 ? -16.205 6.861 28.692 1.00 97.25 159 PRO A N 1
ATOM 1294 C CA . PRO A 1 159 ? -15.338 6.218 27.715 1.00 97.25 159 PRO A CA 1
ATOM 1295 C C . PRO A 1 159 ? -16.003 6.100 26.336 1.00 97.25 159 PRO A C 1
ATOM 1297 O O . PRO A 1 159 ? -17.224 6.196 26.184 1.00 97.25 159 PRO A O 1
ATOM 1300 N N . TYR A 1 160 ? -15.178 5.806 25.337 1.00 98.38 160 TYR A N 1
ATOM 1301 C CA . TYR A 1 160 ? -15.560 5.574 23.950 1.00 98.38 160 TYR A CA 1
ATOM 1302 C C . TYR A 1 160 ? -15.227 4.148 23.529 1.00 98.38 160 TYR A C 1
ATOM 1304 O O . TYR A 1 160 ? -14.133 3.658 23.807 1.00 98.38 160 TYR A O 1
ATOM 1312 N N . LYS A 1 161 ? -16.136 3.511 22.792 1.00 97.94 161 LYS A N 1
ATOM 1313 C CA . LYS A 1 161 ? -15.831 2.372 21.924 1.00 97.94 161 LYS A CA 1
ATOM 1314 C C . LYS A 1 161 ? -14.898 2.846 20.824 1.00 97.94 161 LYS A C 1
ATOM 1316 O O . LYS A 1 161 ? -15.184 3.872 20.212 1.00 97.94 161 LYS A O 1
ATOM 1321 N N . LEU A 1 162 ? -13.832 2.096 20.571 1.00 97.69 162 LEU A N 1
ATOM 1322 C CA . LEU A 1 162 ? -12.909 2.337 19.471 1.00 97.69 162 LEU A CA 1
ATOM 1323 C C . LEU A 1 162 ? -13.056 1.235 18.421 1.00 97.69 162 LEU A C 1
ATOM 1325 O O . LEU A 1 162 ? -12.824 0.058 18.710 1.00 97.69 162 LEU A O 1
ATOM 1329 N N . ASP A 1 163 ? -13.431 1.628 17.208 1.00 98.25 163 ASP A N 1
ATOM 1330 C CA . ASP A 1 163 ? -13.470 0.753 16.041 1.00 98.25 163 ASP A CA 1
ATOM 1331 C C . ASP A 1 163 ? -12.430 1.182 15.007 1.00 98.25 163 ASP A C 1
ATOM 1333 O O . ASP A 1 163 ? -12.221 2.374 14.772 1.00 98.25 163 ASP A O 1
ATOM 1337 N N . LEU A 1 164 ? -11.822 0.193 14.360 1.00 97.50 164 LEU A N 1
ATOM 1338 C CA . LEU A 1 164 ? -11.018 0.352 13.162 1.00 97.50 164 LEU A CA 1
ATOM 1339 C C . LEU A 1 164 ? -11.881 0.019 11.948 1.00 97.50 164 LEU A C 1
ATOM 1341 O O . LEU A 1 164 ? -12.511 -1.033 11.895 1.00 97.50 164 LEU A O 1
ATOM 1345 N N . ILE A 1 165 ? -11.909 0.909 10.973 1.00 98.31 165 ILE A N 1
ATOM 1346 C CA . ILE A 1 165 ? -12.722 0.786 9.772 1.00 98.31 165 ILE A CA 1
ATOM 1347 C C . ILE A 1 165 ? -11.804 0.703 8.565 1.00 98.31 165 ILE A C 1
ATOM 1349 O O . ILE A 1 165 ? -10.917 1.543 8.397 1.00 98.31 165 ILE A O 1
ATOM 1353 N N . ASP A 1 166 ? -12.067 -0.277 7.709 1.00 96.44 166 ASP A N 1
ATOM 1354 C CA . ASP A 1 166 ? -11.473 -0.406 6.385 1.00 96.44 166 ASP A CA 1
ATOM 1355 C C . ASP A 1 166 ? -12.477 0.091 5.328 1.00 96.44 166 ASP A C 1
ATOM 1357 O O . ASP A 1 166 ? -13.413 -0.637 4.981 1.00 96.44 166 ASP A O 1
ATOM 1361 N N . PRO A 1 167 ? -12.300 1.308 4.779 1.00 96.94 167 PRO A N 1
ATOM 1362 C CA . PRO A 1 167 ? -13.129 1.827 3.693 1.00 96.94 167 PRO A CA 1
ATOM 1363 C C . PRO A 1 167 ? -13.235 0.926 2.461 1.00 96.94 167 PRO A C 1
ATOM 1365 O O . PRO A 1 167 ? -14.231 0.981 1.742 1.00 96.94 167 PRO A O 1
ATOM 1368 N N . TRP A 1 168 ? -12.198 0.138 2.171 1.00 94.88 168 TRP A N 1
ATOM 1369 C CA . TRP A 1 168 ? -12.104 -0.626 0.935 1.00 94.88 168 TRP A CA 1
ATOM 1370 C C . TRP A 1 168 ? -12.749 -2.003 1.044 1.00 94.88 168 TRP A C 1
ATOM 1372 O O . TRP A 1 168 ? -13.507 -2.399 0.149 1.00 94.88 168 TRP A O 1
ATOM 1382 N N . THR A 1 169 ? -12.439 -2.732 2.120 1.00 95.44 169 THR A N 1
ATOM 1383 C CA . THR A 1 169 ? -13.064 -4.031 2.415 1.00 95.44 169 THR A CA 1
ATOM 1384 C C . THR A 1 169 ? -14.416 -3.876 3.100 1.00 95.44 169 THR A C 1
ATOM 1386 O O . THR A 1 169 ? -15.122 -4.869 3.236 1.00 95.44 169 THR A O 1
ATOM 1389 N N . MET A 1 170 ? -14.795 -2.647 3.477 1.00 97.44 170 MET A N 1
ATOM 1390 C CA . MET A 1 170 ? -16.085 -2.305 4.081 1.00 97.44 170 MET A CA 1
ATOM 1391 C C . MET A 1 170 ? -16.310 -3.033 5.413 1.00 97.44 170 MET A C 1
ATOM 1393 O O . MET A 1 170 ? -17.396 -3.544 5.693 1.00 97.44 170 MET A O 1
ATOM 1397 N N . THR A 1 171 ? -15.261 -3.106 6.236 1.00 96.88 171 THR A N 1
ATOM 1398 C CA . THR A 1 171 ? -15.287 -3.796 7.531 1.00 96.88 171 THR A CA 1
ATOM 1399 C C . THR A 1 171 ? -15.176 -2.816 8.692 1.00 96.88 171 THR A C 1
ATOM 1401 O O . THR A 1 171 ? -14.542 -1.765 8.592 1.00 96.88 171 THR A O 1
ATOM 1404 N N . VAL A 1 172 ? -15.804 -3.182 9.811 1.00 97.75 172 VAL A N 1
ATOM 1405 C CA . VAL A 1 172 ? -15.707 -2.485 11.096 1.00 97.75 172 VAL A CA 1
ATOM 1406 C C . VAL A 1 172 ? -15.203 -3.488 12.123 1.00 97.75 172 VAL A C 1
ATOM 1408 O O . VAL A 1 172 ? -15.882 -4.471 12.415 1.00 97.75 172 VAL A O 1
ATOM 1411 N N . THR A 1 173 ? -14.022 -3.236 12.669 1.00 96.94 173 THR A N 1
ATOM 1412 C CA . THR A 1 173 ? -13.364 -4.099 13.645 1.00 96.94 173 THR A CA 1
ATOM 1413 C C . THR A 1 173 ? -13.365 -3.415 15.013 1.00 96.94 173 THR A C 1
ATOM 1415 O O . THR A 1 173 ? -12.805 -2.324 15.134 1.00 96.94 173 THR A O 1
ATOM 1418 N N . PRO A 1 174 ? -13.931 -4.023 16.068 1.00 97.00 174 PRO A N 1
ATOM 1419 C CA . PRO A 1 174 ? -13.813 -3.485 17.418 1.00 97.00 174 PRO A CA 1
ATOM 1420 C C . PRO A 1 174 ? -12.372 -3.665 17.905 1.00 97.00 174 PRO A C 1
ATOM 1422 O O . PRO A 1 174 ? -11.917 -4.793 18.044 1.00 97.00 174 PRO A O 1
ATOM 1425 N N . VAL A 1 175 ? -11.637 -2.581 18.165 1.00 95.44 175 VAL A N 1
ATOM 1426 C CA . VAL A 1 175 ? -10.215 -2.657 18.576 1.00 95.44 175 VAL A CA 1
ATOM 1427 C C . VAL A 1 175 ? -9.974 -2.255 20.031 1.00 95.44 175 VAL A C 1
ATOM 1429 O O . VAL A 1 175 ? -8.870 -2.407 20.541 1.00 95.44 175 VAL A O 1
ATOM 1432 N N . GLY A 1 176 ? -11.009 -1.780 20.728 1.00 94.81 176 GLY A N 1
ATOM 1433 C CA . GLY A 1 176 ? -10.972 -1.591 22.177 1.00 94.81 176 GLY A CA 1
ATOM 1434 C C . GLY A 1 176 ? -11.803 -0.409 22.654 1.00 94.81 176 GLY A C 1
ATOM 1435 O O . GLY A 1 176 ? -12.886 -0.135 22.124 1.00 94.81 176 GLY A O 1
ATOM 1436 N N . SER A 1 177 ? -11.277 0.282 23.666 1.00 95.69 177 SER A N 1
ATOM 1437 C CA . SER A 1 177 ? -11.905 1.428 24.324 1.00 95.69 177 SER A CA 1
ATOM 1438 C C . SER A 1 177 ? -10.904 2.567 24.532 1.00 95.69 177 SER A C 1
ATOM 1440 O O . SER A 1 177 ? -9.714 2.325 24.718 1.00 95.69 177 SER A O 1
ATOM 1442 N N . ALA A 1 178 ? -11.392 3.805 24.563 1.00 96.38 178 ALA A N 1
ATOM 1443 C CA . ALA A 1 178 ? -10.611 4.999 24.877 1.00 96.38 178 ALA A CA 1
ATOM 1444 C C . ALA A 1 178 ? -11.268 5.792 26.016 1.00 96.38 178 ALA A C 1
ATOM 1446 O O . ALA A 1 178 ? -12.494 5.842 26.121 1.00 96.38 178 ALA A O 1
ATOM 1447 N N . ARG A 1 179 ? -10.465 6.417 26.881 1.00 96.31 179 ARG A N 1
ATOM 1448 C CA . ARG A 1 179 ? -10.958 7.347 27.914 1.00 96.31 179 ARG A CA 1
ATOM 1449 C C . ARG A 1 179 ? -11.011 8.776 27.355 1.00 96.31 179 ARG A C 1
ATOM 1451 O O . ARG A 1 179 ? -10.252 9.063 26.431 1.00 96.31 179 ARG A O 1
ATOM 1458 N N . PRO A 1 180 ? -11.857 9.665 27.907 1.00 97.75 180 PRO A N 1
ATOM 1459 C CA . PRO A 1 180 ? -11.771 11.093 27.615 1.00 97.75 180 PRO A CA 1
ATOM 1460 C C . PRO A 1 180 ? -10.372 11.665 27.873 1.00 97.75 180 PRO A C 1
ATOM 1462 O O . PRO A 1 180 ? -9.643 11.180 28.741 1.00 97.75 180 PRO A O 1
ATOM 1465 N N . GLY A 1 181 ? -10.032 12.720 27.136 1.00 98.00 181 GLY A N 1
ATOM 1466 C CA . GLY A 1 181 ? -8.723 13.363 27.117 1.00 98.00 181 GLY A CA 1
ATOM 1467 C C . GLY A 1 181 ? -7.937 13.078 25.837 1.00 98.00 181 GLY A C 1
ATOM 1468 O O . GLY A 1 181 ? -8.489 12.640 24.823 1.00 98.00 181 GLY A O 1
ATOM 1469 N N . SER A 1 182 ? -6.635 13.346 25.904 1.00 97.50 182 SER A N 1
ATOM 1470 C CA . SER A 1 182 ? -5.720 13.176 24.779 1.00 97.50 182 SER A CA 1
ATOM 1471 C C . SER A 1 182 ? -5.490 11.697 24.480 1.00 97.50 182 SER A C 1
ATOM 1473 O O . SER A 1 182 ? -5.064 10.936 25.353 1.00 97.50 182 SER A O 1
ATOM 1475 N N . PHE A 1 183 ? -5.762 11.282 23.244 1.00 96.38 183 PHE A N 1
ATOM 1476 C CA . PHE A 1 183 ? -5.622 9.898 22.802 1.00 96.38 183 PHE A CA 1
ATOM 1477 C C . PHE A 1 183 ? -4.910 9.827 21.449 1.00 96.38 183 PHE A C 1
ATOM 1479 O O . PHE A 1 183 ? -5.308 10.493 20.493 1.00 96.38 183 PHE A O 1
ATOM 1486 N N . ALA A 1 184 ? -3.864 9.005 21.351 1.00 95.69 184 ALA A N 1
ATOM 1487 C CA . ALA A 1 184 ? -3.124 8.790 20.112 1.00 95.69 184 ALA A CA 1
ATOM 1488 C C . ALA A 1 184 ? -3.584 7.507 19.414 1.00 95.69 184 ALA A C 1
ATOM 1490 O O . ALA A 1 184 ? -3.666 6.447 20.032 1.00 95.69 184 ALA A O 1
ATOM 1491 N N . VAL A 1 185 ? -3.838 7.598 18.111 1.00 93.06 185 VAL A N 1
ATOM 1492 C CA . VAL A 1 185 ? -4.099 6.449 17.241 1.00 93.06 185 VAL A CA 1
ATOM 1493 C C . VAL A 1 185 ? -2.998 6.298 16.205 1.00 93.06 185 VAL A C 1
ATOM 1495 O O . VAL A 1 185 ? -2.514 7.281 15.647 1.00 93.06 185 VAL A O 1
ATOM 1498 N N . THR A 1 186 ? -2.639 5.054 15.905 1.00 91.25 186 THR A N 1
ATOM 1499 C CA . THR A 1 186 ? -1.712 4.696 14.829 1.00 91.25 186 THR A CA 1
ATOM 1500 C C . THR A 1 186 ? -2.415 3.689 13.937 1.00 91.25 186 THR A C 1
ATOM 1502 O O . THR A 1 186 ? -2.732 2.584 14.375 1.00 91.25 186 THR A O 1
ATOM 1505 N N . ALA A 1 187 ? -2.703 4.079 12.697 1.00 88.44 187 ALA A N 1
ATOM 1506 C CA . ALA A 1 187 ? -3.338 3.175 11.751 1.00 88.44 187 ALA A CA 1
ATOM 1507 C C . ALA A 1 187 ? -2.362 2.059 11.338 1.00 88.44 187 ALA A C 1
ATOM 1509 O O . ALA A 1 187 ? -1.192 2.351 11.080 1.00 88.44 187 ALA A O 1
ATOM 1510 N N . PRO A 1 188 ? -2.823 0.801 11.219 1.00 80.38 188 PRO A N 1
ATOM 1511 C CA . PRO A 1 188 ? -1.972 -0.306 10.780 1.00 80.38 188 PRO A CA 1
ATOM 1512 C C . PRO A 1 188 ? -1.565 -0.189 9.302 1.00 80.38 188 PRO A C 1
ATOM 1514 O O . PRO A 1 188 ? -0.577 -0.784 8.885 1.00 80.38 188 PRO A O 1
ATOM 1517 N N . ARG A 1 189 ? -2.313 0.586 8.508 1.00 81.69 189 ARG A N 1
ATOM 1518 C CA . ARG A 1 189 ? -2.019 0.914 7.108 1.00 81.69 189 ARG A CA 1
ATOM 1519 C C . ARG A 1 189 ? -2.645 2.256 6.725 1.00 81.69 189 ARG A C 1
ATOM 1521 O O . ARG A 1 189 ? -3.535 2.750 7.420 1.00 81.69 189 ARG A O 1
ATOM 1528 N N . ALA A 1 190 ? -2.203 2.823 5.607 1.00 83.25 190 ALA A N 1
ATOM 1529 C CA . ALA A 1 190 ? -2.865 3.965 4.979 1.00 83.25 190 ALA A CA 1
ATOM 1530 C C . ALA A 1 190 ? -4.333 3.651 4.641 1.00 83.25 190 ALA A C 1
ATOM 1532 O O . ALA A 1 190 ? -4.704 2.483 4.503 1.00 83.25 190 ALA A O 1
ATOM 1533 N N . ASP A 1 191 ? -5.153 4.693 4.504 1.00 92.25 191 ASP A N 1
ATOM 1534 C CA . ASP A 1 191 ? -6.579 4.599 4.176 1.00 92.25 191 ASP A CA 1
ATOM 1535 C C . ASP A 1 191 ? -7.365 3.723 5.146 1.00 92.25 191 ASP A C 1
ATOM 1537 O O . ASP A 1 191 ? -8.035 2.760 4.765 1.00 92.25 191 ASP A O 1
ATOM 1541 N N . THR A 1 192 ? -7.239 4.065 6.426 1.00 94.94 192 THR A N 1
ATOM 1542 C CA . THR A 1 192 ? -7.973 3.439 7.526 1.00 94.94 192 THR A CA 1
ATOM 1543 C C . THR A 1 192 ? -8.658 4.522 8.349 1.00 94.94 192 THR A C 1
ATOM 1545 O O . THR A 1 192 ? -8.133 5.629 8.476 1.00 94.94 192 THR A O 1
ATOM 1548 N N . VAL A 1 193 ? -9.825 4.221 8.915 1.00 98.38 193 VAL A N 1
ATOM 1549 C CA . VAL A 1 193 ? -10.594 5.173 9.725 1.00 98.38 193 VAL A CA 1
ATOM 1550 C C . VAL A 1 193 ? -10.730 4.655 11.149 1.00 98.38 193 VAL A C 1
ATOM 1552 O O . VAL A 1 193 ? -11.035 3.487 11.355 1.00 98.38 193 VAL A O 1
ATOM 1555 N N . PHE A 1 194 ? -10.542 5.521 12.140 1.00 98.50 194 PHE A N 1
ATOM 1556 C CA . PHE A 1 194 ? -10.938 5.223 13.516 1.00 98.50 194 PHE A CA 1
ATOM 1557 C C . PHE A 1 194 ? -12.295 5.848 13.811 1.00 98.50 194 PHE A C 1
ATOM 1559 O O . PHE A 1 194 ? -12.498 7.035 13.548 1.00 98.50 194 PHE A O 1
ATOM 1566 N N . ARG A 1 195 ? -13.205 5.062 14.389 1.00 98.69 195 ARG A N 1
ATOM 1567 C CA . ARG A 1 195 ? -14.469 5.547 14.947 1.00 98.69 195 ARG A CA 1
ATOM 1568 C C . ARG A 1 195 ? -14.435 5.464 16.462 1.00 98.69 195 ARG A C 1
ATOM 1570 O O . ARG A 1 195 ? -14.184 4.401 17.019 1.00 98.69 195 ARG A O 1
ATOM 1577 N N . PHE A 1 196 ? -14.770 6.576 17.101 1.00 98.62 196 PHE A N 1
ATOM 1578 C CA . PHE A 1 196 ? -15.030 6.658 18.528 1.00 98.62 196 PHE A CA 1
ATOM 1579 C C . PHE A 1 196 ? -16.523 6.867 18.733 1.00 98.62 196 PHE A C 1
ATOM 1581 O O . PHE A 1 196 ? -17.105 7.790 18.164 1.00 98.62 196 PHE A O 1
ATOM 1588 N N . SER A 1 197 ? -17.155 6.028 19.544 1.00 98.12 197 SER A N 1
ATOM 1589 C CA . SER A 1 197 ? -18.569 6.179 19.905 1.00 98.12 197 SER A CA 1
ATOM 1590 C C . SER A 1 197 ? -18.719 6.035 21.407 1.00 98.12 197 SER A C 1
ATOM 1592 O O . SER A 1 197 ? -18.306 5.022 21.969 1.00 98.12 197 SER A O 1
ATOM 1594 N N . ARG A 1 198 ? -19.273 7.048 22.069 1.00 98.06 198 ARG A N 1
ATOM 1595 C CA . ARG A 1 198 ? -19.426 7.058 23.525 1.00 98.06 198 ARG A CA 1
ATOM 1596 C C . ARG A 1 198 ? -20.213 5.832 24.008 1.00 98.06 198 ARG A C 1
ATOM 1598 O O . ARG A 1 198 ? -21.214 5.455 23.400 1.00 98.06 198 ARG A O 1
ATOM 1605 N N . TYR A 1 199 ? -19.763 5.222 25.101 1.00 97.75 199 TYR A N 1
ATOM 1606 C CA . TYR A 1 199 ? -20.495 4.138 25.763 1.00 97.75 199 TYR A CA 1
ATOM 1607 C C . TYR A 1 199 ? -21.792 4.648 26.398 1.00 97.75 199 TYR A C 1
ATOM 1609 O O . TYR A 1 199 ? -21.821 5.734 26.993 1.00 97.75 199 TYR A O 1
ATOM 1617 N N . ALA A 1 200 ? -22.862 3.853 26.332 1.00 95.62 200 ALA A N 1
ATOM 1618 C CA . ALA A 1 200 ? -24.032 4.090 27.181 1.00 95.62 200 ALA A CA 1
ATOM 1619 C C . ALA A 1 200 ? -23.679 3.847 28.670 1.00 95.62 200 ALA A C 1
ATOM 1621 O O . ALA A 1 200 ? -22.705 3.147 28.939 1.00 95.62 200 ALA A O 1
ATOM 1622 N N . PRO A 1 201 ? -24.413 4.430 29.642 1.00 93.56 201 PRO A N 1
ATOM 1623 C CA . PRO A 1 201 ? -24.038 4.370 31.062 1.00 93.56 201 PRO A CA 1
ATOM 1624 C C . PRO A 1 201 ? -23.827 2.951 31.611 1.00 93.56 201 PRO A C 1
ATOM 1626 O O . PRO A 1 201 ? -22.888 2.740 32.369 1.00 93.56 201 PRO A O 1
ATOM 1629 N N . ASP A 1 202 ? -24.635 1.987 31.162 1.00 91.19 202 ASP A N 1
ATOM 1630 C CA . ASP A 1 202 ? -24.600 0.591 31.626 1.00 91.19 202 ASP A CA 1
ATOM 1631 C C . ASP A 1 202 ? -24.071 -0.383 30.557 1.00 91.19 202 ASP A C 1
ATOM 1633 O O . ASP A 1 202 ? -24.214 -1.601 30.673 1.00 91.19 202 ASP A O 1
ATOM 1637 N N . GLU A 1 203 ? -23.490 0.137 29.472 1.00 94.25 203 GLU A N 1
ATOM 1638 C CA . GLU A 1 203 ? -22.928 -0.702 28.416 1.00 94.25 203 GLU A CA 1
ATOM 1639 C C . GLU A 1 203 ? -21.600 -1.326 28.882 1.00 94.25 203 GLU A C 1
ATOM 1641 O O . GLU A 1 203 ? -20.705 -0.593 29.315 1.00 94.25 203 GLU A O 1
ATOM 1646 N N . PRO A 1 204 ? -21.421 -2.658 28.771 1.00 92.06 204 PRO A N 1
ATOM 1647 C CA . PRO A 1 204 ? -20.166 -3.296 29.142 1.00 92.06 204 PRO A CA 1
ATOM 1648 C C . PRO A 1 204 ? -18.984 -2.762 28.329 1.00 92.06 204 PRO A C 1
ATOM 1650 O O . PRO A 1 204 ? -19.015 -2.730 27.096 1.00 92.06 204 PRO A O 1
ATOM 1653 N N . ILE A 1 205 ? -17.913 -2.385 29.026 1.00 94.25 205 ILE A N 1
ATOM 1654 C CA . ILE A 1 205 ? -16.684 -1.909 28.392 1.00 94.25 205 ILE A CA 1
ATOM 1655 C C . ILE A 1 205 ? -16.008 -3.066 27.654 1.00 94.25 205 ILE A C 1
ATOM 1657 O O . ILE A 1 205 ? -15.835 -4.152 28.206 1.00 94.25 205 ILE A O 1
ATOM 1661 N N . ARG A 1 206 ? -15.601 -2.824 26.403 1.00 95.75 206 ARG A N 1
ATOM 1662 C CA . ARG A 1 206 ? -14.824 -3.791 25.624 1.00 95.75 206 ARG A CA 1
ATOM 1663 C C . ARG A 1 206 ? -13.505 -4.112 26.326 1.00 95.75 206 ARG A C 1
ATOM 1665 O O . ARG A 1 206 ? -12.851 -3.178 26.806 1.00 95.75 206 ARG A O 1
ATOM 1672 N N . PRO A 1 207 ? -13.088 -5.387 26.323 1.00 95.31 207 PRO A N 1
ATOM 1673 C CA . PRO A 1 207 ? -11.799 -5.784 26.871 1.00 95.31 207 PRO A CA 1
ATOM 1674 C C . PRO A 1 207 ? -10.640 -5.092 26.141 1.00 95.31 207 PRO A C 1
ATOM 1676 O O . PRO A 1 207 ? -10.765 -4.651 24.997 1.00 95.31 207 PRO A O 1
ATOM 1679 N N . GLU A 1 208 ? -9.484 -5.024 26.796 1.00 92.81 208 GLU A N 1
ATOM 1680 C CA . GLU A 1 208 ? -8.242 -4.610 26.148 1.00 92.81 208 GLU A CA 1
ATOM 1681 C C . GLU A 1 208 ? -7.618 -5.803 25.413 1.00 92.81 208 GLU A C 1
ATOM 1683 O O . GLU A 1 208 ? -7.468 -6.878 25.992 1.00 92.81 208 GLU A O 1
ATOM 1688 N N . ALA A 1 209 ? -7.237 -5.617 24.148 1.00 95.12 209 ALA A N 1
ATOM 1689 C CA . ALA A 1 209 ? -6.486 -6.597 23.373 1.00 95.12 209 ALA A CA 1
ATOM 1690 C C . ALA A 1 209 ? -5.117 -6.016 23.011 1.00 95.12 209 ALA A C 1
ATOM 1692 O O . ALA A 1 209 ? -5.024 -5.015 22.301 1.00 95.12 209 ALA A O 1
ATOM 1693 N N . ARG A 1 210 ? -4.041 -6.653 23.473 1.00 95.50 210 ARG A N 1
ATOM 1694 C CA . ARG A 1 210 ? -2.677 -6.360 23.021 1.00 95.50 210 ARG A CA 1
ATOM 1695 C C . ARG A 1 210 ? -1.916 -7.643 22.730 1.00 95.50 210 ARG A C 1
ATOM 1697 O O . ARG A 1 210 ? -2.022 -8.622 23.466 1.00 95.50 210 ARG A O 1
ATOM 1704 N N . ILE A 1 211 ? -1.112 -7.605 21.673 1.00 97.06 211 ILE A N 1
ATOM 1705 C CA . ILE A 1 211 ? -0.226 -8.698 21.274 1.00 97.06 211 ILE A CA 1
ATOM 1706 C C . ILE A 1 211 ? 1.190 -8.359 21.728 1.00 97.06 211 ILE A C 1
ATOM 1708 O O . ILE A 1 211 ? 1.716 -7.298 21.396 1.00 97.06 211 ILE A O 1
ATOM 1712 N N . GLN A 1 212 ? 1.821 -9.278 22.450 1.00 98.06 212 GLN A N 1
ATOM 1713 C CA . GLN A 1 212 ? 3.274 -9.340 22.560 1.00 98.06 212 GLN A CA 1
ATOM 1714 C C . GLN A 1 212 ? 3.766 -10.483 21.676 1.00 98.06 212 GLN A C 1
ATOM 1716 O O . GLN A 1 212 ? 3.257 -11.597 21.781 1.00 98.06 212 GLN A O 1
ATOM 1721 N N . ALA A 1 213 ? 4.732 -10.199 20.804 1.00 97.94 213 ALA A N 1
ATOM 1722 C CA . ALA A 1 213 ? 5.321 -11.171 19.891 1.00 97.94 213 ALA A CA 1
ATOM 1723 C C . ALA A 1 213 ? 6.840 -10.988 19.845 1.00 97.94 213 ALA A C 1
ATOM 1725 O O . ALA A 1 213 ? 7.322 -9.856 19.765 1.00 97.94 213 ALA A O 1
ATOM 1726 N N . SER A 1 214 ? 7.594 -12.085 19.903 1.00 97.31 214 SER A N 1
ATOM 1727 C CA . SER A 1 214 ? 9.050 -12.052 19.743 1.00 97.31 214 SER A CA 1
ATOM 1728 C C . SER A 1 214 ? 9.596 -13.394 19.231 1.00 97.31 214 SER A C 1
ATOM 1730 O O . SER A 1 214 ? 9.212 -14.435 19.774 1.00 97.31 214 SER A O 1
ATOM 1732 N N . PRO A 1 215 ? 10.499 -13.395 18.230 1.00 97.19 215 PRO A N 1
ATOM 1733 C CA . PRO A 1 215 ? 10.872 -12.252 17.384 1.00 97.19 215 PRO A CA 1
ATOM 1734 C C . PRO A 1 215 ? 9.735 -11.856 16.420 1.00 97.19 215 PRO A C 1
ATOM 1736 O O . PRO A 1 215 ? 8.865 -12.663 16.116 1.00 97.19 215 PRO A O 1
ATOM 1739 N N . THR A 1 216 ? 9.735 -10.624 15.903 1.00 94.81 216 THR A N 1
ATOM 1740 C CA . THR A 1 216 ? 8.758 -10.182 14.879 1.00 94.81 216 THR A CA 1
ATOM 1741 C C . THR A 1 216 ? 9.262 -10.352 13.449 1.00 94.81 216 THR A C 1
ATOM 1743 O O . THR A 1 216 ? 8.507 -10.151 12.498 1.00 94.81 216 THR A O 1
ATOM 1746 N N . ALA A 1 217 ? 10.530 -10.725 13.277 1.00 93.19 217 ALA A N 1
ATOM 1747 C CA . ALA A 1 217 ? 11.096 -10.988 11.971 1.00 93.19 217 ALA A CA 1
ATOM 1748 C C . ALA A 1 217 ? 12.273 -11.973 12.029 1.00 93.19 217 ALA A C 1
ATOM 1750 O O . ALA A 1 217 ? 12.961 -12.057 13.047 1.00 93.19 217 ALA A O 1
ATOM 1751 N N . GLY A 1 218 ? 12.526 -12.704 10.944 1.00 91.94 218 GLY A N 1
ATOM 1752 C CA . GLY A 1 218 ? 13.633 -13.663 10.861 1.00 91.94 218 GLY A CA 1
ATOM 1753 C C . GLY A 1 218 ? 13.543 -14.578 9.641 1.00 91.94 218 GLY A C 1
ATOM 1754 O O . GLY A 1 218 ? 12.732 -14.346 8.751 1.00 91.94 218 GLY A O 1
ATOM 1755 N N . GLN A 1 219 ? 14.388 -15.607 9.568 1.00 90.69 219 GLN A N 1
ATOM 1756 C CA . GLN A 1 219 ? 14.328 -16.602 8.489 1.00 90.69 219 GLN A CA 1
ATOM 1757 C C . GLN A 1 219 ? 13.343 -17.731 8.823 1.00 90.69 219 GLN A C 1
ATOM 1759 O O . GLN A 1 219 ? 13.260 -18.116 9.988 1.00 90.69 219 GLN A O 1
ATOM 1764 N N . PRO A 1 220 ? 12.631 -18.291 7.830 1.00 91.75 220 PRO A N 1
ATOM 1765 C CA . PRO A 1 220 ? 11.849 -19.504 8.020 1.00 91.75 220 PRO A CA 1
ATOM 1766 C C . PRO A 1 220 ? 12.763 -20.742 8.207 1.00 91.75 220 PRO A C 1
ATOM 1768 O O . PRO A 1 220 ? 13.809 -20.818 7.557 1.00 91.75 220 PRO A O 1
ATOM 1771 N N . PRO A 1 221 ? 12.380 -21.736 9.038 1.00 96.00 221 PRO A N 1
ATOM 1772 C CA . PRO A 1 221 ? 11.232 -21.706 9.940 1.00 96.00 221 PRO A CA 1
ATOM 1773 C C . PRO A 1 221 ? 11.471 -20.736 11.106 1.00 96.00 221 PRO A C 1
ATOM 1775 O O . PRO A 1 221 ? 12.443 -20.866 11.850 1.00 96.00 221 PRO A O 1
ATOM 1778 N N . LEU A 1 222 ? 10.564 -19.773 11.277 1.00 97.44 222 LEU A N 1
ATOM 1779 C CA . LEU A 1 222 ? 10.647 -18.767 12.330 1.00 97.44 222 LEU A CA 1
ATOM 1780 C C . LEU A 1 222 ? 9.693 -19.143 13.460 1.00 97.44 222 LEU A C 1
ATOM 1782 O O . LEU A 1 222 ? 8.476 -19.048 13.299 1.00 97.44 222 LEU A O 1
ATOM 1786 N N . VAL A 1 223 ? 10.246 -19.546 14.602 1.00 98.38 223 VAL A N 1
ATOM 1787 C CA . VAL A 1 223 ? 9.469 -19.781 15.824 1.00 98.38 223 VAL A CA 1
ATOM 1788 C C . VAL A 1 223 ? 9.266 -18.451 16.542 1.00 98.38 223 VAL A C 1
ATOM 1790 O O . VAL A 1 223 ? 10.237 -17.804 16.933 1.00 98.38 223 VAL A O 1
ATOM 1793 N N . VAL A 1 224 ? 8.010 -18.053 16.726 1.00 98.69 224 VAL A N 1
ATOM 1794 C CA . VAL A 1 224 ? 7.619 -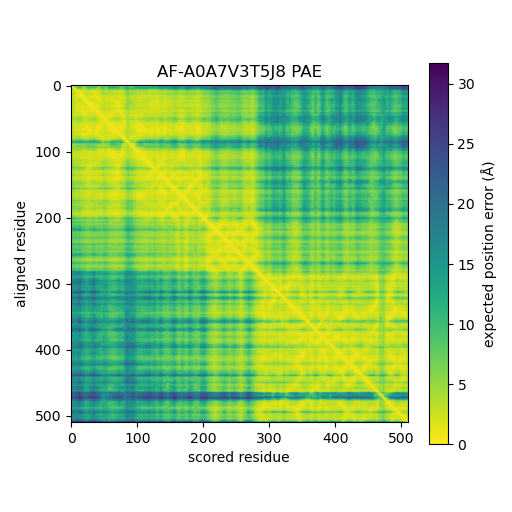16.817 17.410 1.00 98.69 224 VAL A CA 1
ATOM 1795 C C . VAL A 1 224 ? 6.805 -17.157 18.650 1.00 98.69 224 VAL A C 1
ATOM 1797 O O . VAL A 1 224 ? 5.837 -17.917 18.587 1.00 98.69 224 VAL A O 1
ATOM 1800 N N . GLY A 1 225 ? 7.194 -16.584 19.787 1.00 98.62 225 GLY A N 1
ATOM 1801 C CA . GLY A 1 225 ? 6.396 -16.618 21.005 1.00 98.62 225 GLY A CA 1
ATOM 1802 C C . GLY A 1 225 ? 5.366 -15.495 20.996 1.00 98.62 225 GLY A C 1
ATOM 1803 O O . GLY A 1 225 ? 5.734 -14.329 20.844 1.00 98.62 225 GLY A O 1
ATOM 1804 N N . PHE A 1 226 ? 4.098 -15.844 21.194 1.00 98.69 226 PHE A N 1
ATOM 1805 C CA . PHE A 1 226 ? 2.981 -14.913 21.306 1.00 98.69 226 PHE A CA 1
ATOM 1806 C C . PHE A 1 226 ? 2.373 -14.948 22.699 1.00 98.69 226 PHE A C 1
ATOM 1808 O O . PHE A 1 226 ? 2.173 -16.018 23.277 1.00 98.69 226 PHE A O 1
ATOM 1815 N N . LYS A 1 227 ? 2.018 -13.767 23.206 1.00 98.56 227 LYS A N 1
ATOM 1816 C CA . LYS A 1 227 ? 1.278 -13.587 24.453 1.00 98.56 227 LYS A CA 1
ATOM 1817 C C . LYS A 1 227 ? 0.144 -12.585 24.268 1.00 98.56 227 LYS A C 1
ATOM 1819 O O . LYS A 1 227 ? 0.359 -11.462 23.807 1.00 98.56 227 LYS A O 1
ATOM 1824 N N . ALA A 1 228 ? -1.058 -12.996 24.661 1.00 98.31 228 ALA A N 1
ATOM 1825 C CA . ALA A 1 228 ? -2.239 -12.147 24.700 1.00 98.31 228 ALA A CA 1
ATOM 1826 C C . ALA A 1 228 ? -2.224 -11.368 26.016 1.00 98.31 228 ALA A C 1
ATOM 1828 O O . ALA A 1 228 ? -2.379 -11.944 27.095 1.00 98.31 228 ALA A O 1
ATOM 1829 N N . VAL A 1 229 ? -2.034 -10.054 25.935 1.00 97.38 229 VAL A N 1
ATOM 1830 C CA . VAL A 1 229 ? -2.137 -9.153 27.084 1.00 97.38 229 VAL A CA 1
ATOM 1831 C C . VAL A 1 229 ? -3.580 -8.663 27.148 1.00 97.38 229 VAL A C 1
ATOM 1833 O O . VAL A 1 229 ? -3.961 -7.735 26.435 1.00 97.38 229 VAL A O 1
ATOM 1836 N N . THR A 1 230 ? -4.386 -9.364 27.947 1.00 96.25 230 THR A N 1
ATOM 1837 C CA . THR A 1 230 ? -5.823 -9.126 28.113 1.00 96.25 230 THR A CA 1
ATOM 1838 C C . THR A 1 230 ? -6.346 -9.752 29.409 1.00 96.25 230 THR A C 1
ATOM 1840 O O . THR A 1 230 ? -5.859 -10.804 29.843 1.00 96.25 230 THR A O 1
ATOM 1843 N N . ASP A 1 231 ? -7.396 -9.155 29.969 1.00 93.81 231 ASP A N 1
ATOM 1844 C CA . ASP A 1 231 ? -8.174 -9.734 31.070 1.00 93.81 231 ASP A CA 1
ATOM 1845 C C . ASP A 1 231 ? -9.384 -10.550 30.576 1.00 93.81 231 ASP A C 1
ATOM 1847 O O . ASP A 1 231 ? -10.034 -11.221 31.374 1.00 93.81 231 ASP A O 1
ATOM 1851 N N . ALA A 1 232 ? -9.641 -10.576 29.262 1.00 96.06 232 ALA A N 1
ATOM 1852 C CA . ALA A 1 232 ? -10.819 -11.212 28.678 1.00 96.06 232 ALA A CA 1
ATOM 1853 C C . ALA A 1 232 ? -10.926 -12.717 28.948 1.00 96.06 232 ALA A C 1
ATOM 1855 O O . ALA A 1 232 ? -9.929 -13.448 28.925 1.00 96.06 232 ALA A O 1
ATOM 1856 N N . ALA A 1 233 ? -12.153 -13.217 29.104 1.00 96.75 233 ALA A N 1
ATOM 1857 C CA . ALA A 1 233 ? -12.395 -14.636 29.365 1.00 96.75 233 ALA A CA 1
ATOM 1858 C C . ALA A 1 233 ? -11.869 -15.577 28.264 1.00 96.75 233 ALA A C 1
ATOM 1860 O O . ALA A 1 233 ? -11.423 -16.686 28.567 1.00 96.75 233 ALA A O 1
ATOM 1861 N N . ARG A 1 234 ? -11.922 -15.167 26.990 1.00 98.00 234 ARG A N 1
ATOM 1862 C CA . ARG A 1 234 ? -11.504 -15.993 25.844 1.00 98.00 234 ARG A CA 1
ATOM 1863 C C . ARG A 1 234 ? -10.549 -15.243 24.925 1.00 98.00 234 ARG A C 1
ATOM 1865 O O . ARG A 1 234 ? -10.682 -14.034 24.743 1.00 98.00 234 ARG A O 1
ATOM 1872 N N . VAL A 1 235 ? -9.639 -16.000 24.314 1.00 98.31 235 VAL A N 1
ATOM 1873 C CA . VAL A 1 235 ? -8.692 -15.534 23.296 1.00 98.31 235 VAL A CA 1
ATOM 1874 C C . VAL A 1 235 ? -8.736 -16.469 22.088 1.00 98.31 235 VAL A C 1
ATOM 1876 O O . VAL A 1 235 ? -8.839 -17.685 22.251 1.00 98.31 235 VAL A O 1
ATOM 1879 N N . GLU A 1 236 ? -8.647 -15.904 20.892 1.00 98.50 236 GLU A N 1
ATOM 1880 C CA . GLU A 1 236 ? -8.487 -16.620 19.628 1.00 98.50 236 GLU A CA 1
ATOM 1881 C C . GLU A 1 236 ? -7.415 -15.915 18.796 1.00 98.50 236 GLU A C 1
ATOM 1883 O O . GLU A 1 236 ? -7.479 -14.710 18.553 1.00 98.50 236 GLU A O 1
ATOM 1888 N N . TRP A 1 237 ? -6.427 -16.685 18.364 1.00 98.44 237 TRP A N 1
ATOM 1889 C CA . TRP A 1 237 ? -5.384 -16.283 17.441 1.00 98.44 237 TRP A CA 1
ATOM 1890 C C . TRP A 1 237 ? -5.699 -16.810 16.050 1.00 98.44 237 TRP A C 1
ATOM 1892 O O . TRP A 1 237 ? -6.036 -17.984 15.897 1.00 98.44 237 TRP A O 1
ATOM 1902 N N . ASP A 1 238 ? -5.492 -15.963 15.053 1.00 98.12 238 ASP A N 1
ATOM 1903 C CA . ASP A 1 238 ? -5.307 -16.342 13.658 1.00 98.12 238 ASP A CA 1
ATOM 1904 C C . ASP A 1 238 ? -3.916 -15.865 13.242 1.00 98.12 238 ASP A C 1
ATOM 1906 O O . ASP A 1 238 ? -3.623 -14.669 13.315 1.00 98.12 238 ASP A O 1
ATOM 1910 N N . PHE A 1 239 ? -3.028 -16.788 12.874 1.00 97.31 239 PHE A N 1
ATOM 1911 C CA . PHE A 1 239 ? -1.645 -16.435 12.552 1.00 97.31 239 PHE A CA 1
ATOM 1912 C C . PHE A 1 239 ? -1.476 -15.907 11.120 1.00 97.31 239 PHE A C 1
ATOM 1914 O O . PHE A 1 239 ? -0.388 -15.457 10.767 1.00 97.31 239 PHE A O 1
ATOM 1921 N N . GLY A 1 240 ? -2.535 -15.906 10.303 1.00 93.38 240 GLY A N 1
ATOM 1922 C CA . GLY A 1 240 ? -2.498 -15.427 8.920 1.00 93.38 240 GLY A CA 1
ATOM 1923 C C . GLY A 1 240 ? -1.949 -16.442 7.911 1.00 93.38 240 GLY A C 1
ATOM 1924 O O . GLY A 1 240 ? -1.880 -16.136 6.724 1.00 93.38 240 GLY A O 1
ATOM 1925 N N . ASP A 1 241 ? -1.603 -17.653 8.358 1.00 94.25 241 ASP A N 1
ATOM 1926 C CA . ASP A 1 241 ? -1.146 -18.782 7.533 1.00 94.25 241 ASP A CA 1
ATOM 1927 C C . ASP A 1 241 ? -2.159 -19.946 7.493 1.00 94.25 241 ASP A C 1
ATOM 1929 O O . ASP A 1 241 ? -1.853 -21.048 7.037 1.00 94.25 241 ASP A O 1
ATOM 1933 N N . GLY A 1 242 ? -3.381 -19.695 7.976 1.00 95.19 242 GLY A N 1
ATOM 1934 C CA . GLY A 1 242 ? -4.462 -20.677 8.077 1.00 95.19 242 GLY A CA 1
ATOM 1935 C C . GLY A 1 242 ? -4.484 -21.464 9.389 1.00 95.19 242 GLY A C 1
ATOM 1936 O O . GLY A 1 242 ? -5.418 -22.235 9.612 1.00 95.19 242 GLY A O 1
ATOM 1937 N N . THR A 1 243 ? -3.503 -21.269 10.274 1.00 97.56 243 THR A N 1
ATOM 1938 C CA . THR A 1 243 ? -3.484 -21.889 11.604 1.00 97.56 243 THR A CA 1
ATOM 1939 C C . THR A 1 243 ? -4.018 -20.949 12.688 1.00 97.56 243 THR A C 1
ATOM 1941 O O . THR A 1 243 ? -4.006 -19.722 12.558 1.00 97.56 243 THR A O 1
ATOM 1944 N N . LYS A 1 244 ? -4.523 -21.545 13.774 1.00 98.31 244 LYS A N 1
ATOM 1945 C CA . LYS A 1 244 ? -5.188 -20.840 14.874 1.00 98.31 244 LYS A CA 1
ATOM 1946 C C . LYS A 1 244 ? -4.799 -21.405 16.234 1.00 98.31 244 LYS A C 1
ATOM 1948 O O . LYS A 1 244 ? -4.349 -22.545 16.335 1.00 98.31 244 LYS A O 1
ATOM 1953 N N . SER A 1 245 ? -5.024 -20.631 17.293 1.00 98.50 245 SER A N 1
ATOM 1954 C CA . SER A 1 245 ? -4.847 -21.078 18.681 1.00 98.50 245 SER A CA 1
ATOM 1955 C C . SER A 1 245 ? -5.801 -20.357 19.629 1.00 98.50 245 SER A C 1
ATOM 1957 O O . SER A 1 245 ? -6.204 -19.231 19.371 1.00 98.50 245 SER A O 1
ATOM 1959 N N . THR A 1 246 ? -6.128 -20.973 20.761 1.00 98.44 246 THR A N 1
ATOM 1960 C CA . THR A 1 246 ? -6.895 -20.342 21.851 1.00 98.44 246 THR A CA 1
ATOM 1961 C C . THR A 1 246 ? -6.093 -20.240 23.150 1.00 98.44 246 THR A C 1
ATOM 1963 O O . THR A 1 246 ? -6.645 -19.946 24.209 1.00 98.44 246 THR A O 1
ATOM 1966 N N . ALA A 1 247 ? -4.786 -20.517 23.106 1.00 98.12 247 ALA A N 1
ATOM 1967 C CA . ALA A 1 247 ? -3.915 -20.385 24.267 1.00 98.12 247 ALA A CA 1
ATOM 1968 C C . ALA A 1 247 ? -3.519 -18.916 24.492 1.00 98.12 247 ALA A C 1
ATOM 1970 O O . ALA A 1 247 ? -3.248 -18.175 23.546 1.00 98.12 247 ALA A O 1
ATOM 1971 N N . ARG A 1 248 ? -3.457 -18.485 25.759 1.00 97.75 248 ARG A N 1
ATOM 1972 C CA . ARG A 1 248 ? -3.014 -17.122 26.118 1.00 97.75 248 ARG A CA 1
ATOM 1973 C C . ARG A 1 248 ? -1.538 -16.882 25.808 1.00 97.75 248 ARG A C 1
ATOM 1975 O O . ARG A 1 248 ? -1.169 -15.760 25.471 1.00 97.75 248 ARG A O 1
ATOM 1982 N N . GLU A 1 249 ? -0.729 -17.929 25.911 1.00 98.25 249 GLU A N 1
ATOM 1983 C CA . GLU A 1 249 ? 0.672 -17.953 25.501 1.00 98.25 249 GLU A CA 1
ATOM 1984 C C . GLU A 1 249 ? 0.867 -19.138 24.552 1.00 98.25 249 GLU A C 1
ATOM 1986 O O . GLU A 1 249 ? 0.435 -20.252 24.852 1.00 98.25 249 GLU A O 1
ATOM 1991 N N . VAL A 1 250 ? 1.457 -18.897 23.383 1.00 98.31 250 VAL A N 1
ATOM 1992 C CA . VAL A 1 250 ? 1.605 -19.902 22.322 1.00 98.31 250 VAL A CA 1
ATOM 1993 C C . VAL A 1 250 ? 2.899 -19.673 21.553 1.00 98.31 250 VAL A C 1
ATOM 1995 O O . VAL A 1 250 ? 3.263 -18.537 21.260 1.00 98.31 250 VAL A O 1
ATOM 1998 N N . GLN A 1 251 ? 3.598 -20.757 21.219 1.00 98.44 251 GLN A N 1
ATOM 1999 C CA . GLN A 1 251 ? 4.663 -20.728 20.221 1.00 98.44 251 GLN A CA 1
ATOM 2000 C C . GLN A 1 251 ? 4.081 -21.142 18.876 1.00 98.44 251 GLN A C 1
ATOM 2002 O O . GLN A 1 251 ? 3.437 -22.186 18.780 1.00 98.44 251 GLN A O 1
ATOM 2007 N N . HIS A 1 252 ? 4.318 -20.334 17.849 1.00 98.50 252 HIS A N 1
ATOM 2008 C CA . HIS A 1 252 ? 3.893 -20.629 16.485 1.00 98.50 252 HIS A CA 1
ATOM 2009 C C . HIS A 1 252 ? 5.084 -20.586 15.531 1.00 98.50 252 HIS A C 1
ATOM 2011 O O . HIS A 1 252 ? 5.997 -19.784 15.722 1.00 98.50 252 HIS A O 1
ATOM 2017 N N . THR A 1 253 ? 5.096 -21.461 14.524 1.00 98.44 253 THR A N 1
ATOM 2018 C CA . THR A 1 253 ? 6.211 -21.583 13.572 1.00 98.44 253 THR A CA 1
ATOM 2019 C C . THR A 1 253 ? 5.767 -21.196 12.171 1.00 98.44 253 THR A C 1
ATOM 2021 O O . THR A 1 253 ? 5.019 -21.930 11.530 1.00 98.44 253 THR A O 1
ATOM 2024 N N . PHE A 1 254 ? 6.298 -20.088 11.659 1.00 97.62 254 PHE A N 1
ATOM 2025 C CA . PHE A 1 254 ? 6.080 -19.664 10.279 1.00 97.62 254 PHE A CA 1
ATOM 2026 C C . PHE A 1 254 ? 7.110 -20.318 9.357 1.00 97.62 254 PHE A C 1
ATOM 2028 O O . PHE A 1 254 ? 8.309 -20.049 9.456 1.00 97.62 254 PHE A O 1
ATOM 2035 N N . VAL A 1 255 ? 6.645 -21.186 8.459 1.00 95.38 255 VAL A N 1
ATOM 2036 C CA . VAL A 1 255 ? 7.511 -21.970 7.556 1.00 95.38 255 VAL A CA 1
ATOM 2037 C C . VAL A 1 255 ? 7.677 -21.352 6.170 1.00 95.38 255 VAL A C 1
ATOM 2039 O O . VAL A 1 255 ? 8.662 -21.636 5.496 1.00 95.38 255 VAL A O 1
ATOM 2042 N N . GLN A 1 256 ? 6.728 -20.520 5.735 1.00 92.12 256 GLN A N 1
ATOM 2043 C CA . GLN A 1 256 ? 6.782 -19.850 4.437 1.00 92.12 256 GLN A CA 1
ATOM 2044 C C . GLN A 1 256 ? 7.310 -18.425 4.597 1.00 92.12 256 GLN A C 1
ATOM 2046 O O . GLN A 1 256 ? 6.881 -17.758 5.540 1.00 92.12 256 GLN A O 1
ATOM 2051 N N . PRO A 1 257 ? 8.190 -17.947 3.695 1.00 90.69 257 PRO A N 1
ATOM 2052 C CA . PRO A 1 257 ? 8.585 -16.545 3.645 1.00 90.69 257 PRO A CA 1
ATOM 2053 C C . PRO A 1 257 ? 7.387 -15.651 3.291 1.00 90.69 257 PRO A C 1
ATOM 2055 O O . PRO A 1 257 ? 6.456 -16.080 2.612 1.00 90.69 257 PRO A O 1
ATOM 2058 N N . GLY A 1 258 ? 7.427 -14.389 3.713 1.00 87.88 258 GLY A N 1
ATOM 2059 C CA . GLY A 1 258 ? 6.342 -13.433 3.506 1.00 87.88 258 GLY A CA 1
ATOM 2060 C C . GLY A 1 258 ? 6.026 -12.585 4.735 1.00 87.88 258 GLY A C 1
ATOM 2061 O O . GLY A 1 258 ? 6.707 -12.644 5.762 1.00 87.88 258 GLY A O 1
ATOM 2062 N N . MET A 1 259 ? 4.989 -11.761 4.600 1.00 87.62 259 MET A N 1
ATOM 2063 C CA . MET A 1 259 ? 4.412 -10.976 5.690 1.00 87.62 259 MET A CA 1
ATOM 2064 C C . MET A 1 259 ? 3.149 -11.674 6.191 1.00 87.62 259 MET A C 1
ATOM 2066 O O . MET A 1 259 ? 2.200 -11.847 5.429 1.00 87.62 259 MET A O 1
ATOM 2070 N N . HIS A 1 260 ? 3.137 -12.047 7.466 1.00 90.75 260 HIS A N 1
ATOM 2071 C CA . HIS A 1 260 ? 2.016 -12.721 8.115 1.00 90.75 260 HIS A CA 1
ATOM 2072 C C . HIS A 1 260 ? 1.292 -11.736 9.031 1.00 90.75 260 HIS A C 1
ATOM 2074 O O . HIS A 1 260 ? 1.895 -11.159 9.941 1.00 90.75 260 HIS A O 1
ATOM 2080 N N . SER A 1 261 ? -0.002 -11.525 8.781 1.00 91.25 261 SER A N 1
ATOM 2081 C CA . SER A 1 261 ? -0.850 -10.652 9.598 1.00 91.25 261 SER A CA 1
ATOM 2082 C C . SER A 1 261 ? -1.507 -11.453 10.715 1.00 91.25 261 SER A C 1
ATOM 2084 O O . SER A 1 261 ? -2.577 -12.027 10.527 1.00 91.25 261 SER A O 1
ATOM 2086 N N . VAL A 1 262 ? -0.887 -11.454 11.891 1.00 96.38 262 VAL A N 1
ATOM 2087 C CA . VAL A 1 262 ? -1.422 -12.119 13.080 1.00 96.38 262 VAL A CA 1
ATOM 2088 C C . VAL A 1 262 ? -2.557 -11.290 13.664 1.00 96.38 262 VAL A C 1
ATOM 2090 O O . VAL A 1 262 ? -2.402 -10.092 13.906 1.00 96.38 262 VAL A O 1
ATOM 2093 N N . THR A 1 263 ? -3.685 -11.940 13.920 1.00 96.56 263 THR A N 1
ATOM 2094 C CA . THR A 1 263 ? -4.883 -11.350 14.518 1.00 96.56 263 THR A CA 1
ATOM 2095 C C . THR A 1 263 ? -5.157 -12.012 15.863 1.00 96.56 263 THR A C 1
ATOM 2097 O O . THR A 1 263 ? -5.239 -13.234 15.953 1.00 96.56 263 THR A O 1
ATOM 2100 N N . LEU A 1 264 ? -5.326 -11.206 16.908 1.00 98.19 264 LEU A N 1
ATOM 2101 C CA . LEU A 1 264 ? -5.818 -11.635 18.215 1.00 98.19 264 LEU A CA 1
ATOM 2102 C C . LEU A 1 264 ? -7.236 -11.110 18.389 1.00 98.19 264 LEU A C 1
ATOM 2104 O O . LEU A 1 264 ? -7.427 -9.899 18.419 1.00 98.19 264 LEU A O 1
ATOM 2108 N N . THR A 1 265 ? -8.202 -12.003 18.569 1.00 97.94 265 THR A N 1
ATOM 2109 C CA . THR A 1 265 ? -9.564 -11.667 18.991 1.00 97.94 265 THR A CA 1
ATOM 2110 C C . THR A 1 265 ? -9.742 -12.073 20.445 1.00 97.94 265 THR A C 1
ATOM 2112 O O . THR A 1 265 ? -9.462 -13.210 20.819 1.00 97.94 265 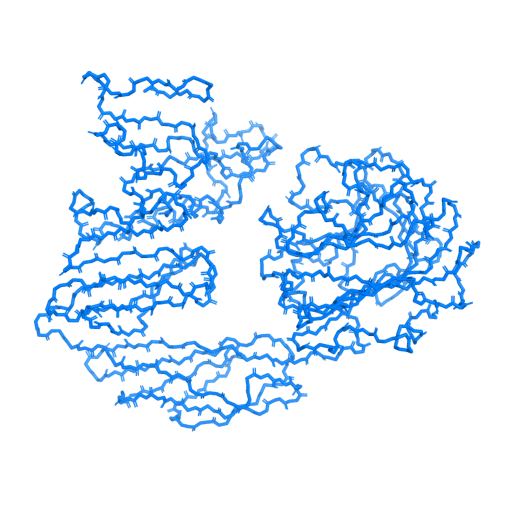THR A O 1
ATOM 2115 N N . VAL A 1 266 ? -10.212 -11.152 21.280 1.00 98.25 266 VAL A N 1
ATOM 2116 C CA . VAL A 1 266 ? -10.532 -11.427 22.684 1.00 98.25 266 VAL A CA 1
ATOM 2117 C C . VAL A 1 266 ? -12.011 -11.154 22.928 1.00 98.25 266 VAL A C 1
ATOM 2119 O O . VAL A 1 266 ? -12.580 -10.233 22.337 1.00 98.25 266 VAL A O 1
ATOM 2122 N N . SER A 1 267 ? -12.653 -11.961 23.772 1.00 96.88 267 SER A N 1
ATOM 2123 C CA . SER A 1 267 ? -14.098 -11.860 24.004 1.00 96.88 267 SER A CA 1
ATOM 2124 C C . SER A 1 267 ? -14.499 -12.173 25.438 1.00 96.88 267 SER A C 1
ATOM 2126 O O . SER A 1 267 ? -13.923 -13.067 26.064 1.00 96.88 267 SER A O 1
ATOM 2128 N N . GLU A 1 268 ? -15.554 -11.507 25.894 1.00 96.12 268 GLU A N 1
ATOM 2129 C CA . GLU A 1 268 ? -16.193 -11.723 27.189 1.00 96.12 268 GLU A CA 1
ATOM 2130 C C . GLU A 1 268 ? -17.514 -12.505 27.067 1.00 96.12 268 GLU A C 1
ATOM 2132 O O . GLU A 1 268 ? -18.156 -12.475 26.012 1.00 96.12 268 GLU A O 1
ATOM 2137 N N . PRO A 1 269 ? -17.992 -13.172 28.140 1.00 95.38 269 PRO A N 1
ATOM 2138 C CA . PRO A 1 269 ? -19.260 -13.910 28.119 1.00 95.38 269 PRO A CA 1
ATOM 2139 C C . PRO A 1 269 ? -20.488 -13.040 27.820 1.00 95.38 269 PRO A C 1
ATOM 2141 O O . PRO A 1 269 ? -21.501 -13.548 27.351 1.00 95.38 269 PRO A O 1
ATOM 2144 N N . ASN A 1 270 ? -20.397 -11.732 28.075 1.00 91.62 270 ASN A N 1
ATOM 2145 C CA . ASN A 1 270 ? -21.441 -10.753 27.765 1.00 91.62 270 ASN A CA 1
ATOM 2146 C C . ASN A 1 270 ? -21.459 -10.318 26.281 1.00 91.62 270 ASN A C 1
ATOM 2148 O O . ASN A 1 270 ? -22.279 -9.484 25.908 1.00 91.62 270 ASN A O 1
ATOM 2152 N N . GLY A 1 271 ? -20.562 -10.857 25.446 1.00 90.62 271 GLY A N 1
ATOM 2153 C CA . GLY A 1 271 ? -20.467 -10.566 24.015 1.00 90.62 271 GLY A CA 1
ATOM 2154 C C . GLY A 1 271 ? -19.538 -9.406 23.642 1.00 90.62 271 GLY A C 1
ATOM 2155 O O . GLY A 1 271 ? -19.330 -9.168 22.453 1.00 90.62 271 GLY A O 1
ATOM 2156 N N . ALA A 1 272 ? -18.950 -8.692 24.608 1.00 93.31 272 ALA A N 1
ATOM 2157 C CA . ALA A 1 272 ? -17.981 -7.640 24.318 1.00 93.31 272 ALA A CA 1
ATOM 2158 C C . ALA A 1 272 ? -16.694 -8.229 23.715 1.00 93.31 272 ALA A C 1
ATOM 2160 O O . ALA A 1 272 ? -16.175 -9.236 24.197 1.00 93.31 272 ALA A O 1
ATOM 2161 N N . THR A 1 273 ? -16.170 -7.594 22.664 1.00 96.25 273 THR A N 1
ATOM 2162 C CA . THR A 1 273 ? -14.990 -8.067 21.925 1.00 96.25 273 THR A CA 1
ATOM 2163 C C . THR A 1 273 ? -14.004 -6.943 21.631 1.00 96.25 273 THR A C 1
ATOM 2165 O O . THR A 1 273 ? -14.379 -5.769 21.564 1.00 96.25 273 THR A O 1
ATOM 2168 N N . ALA A 1 274 ? -12.740 -7.317 21.446 1.00 97.25 274 ALA A N 1
ATOM 2169 C CA . ALA A 1 274 ? -11.704 -6.454 20.894 1.00 97.25 274 ALA A CA 1
ATOM 2170 C C . ALA A 1 274 ? -10.721 -7.268 20.042 1.00 97.25 274 ALA A C 1
ATOM 2172 O O . ALA A 1 274 ? -10.518 -8.461 20.276 1.00 97.25 274 ALA A O 1
ATOM 2173 N N . VAL A 1 275 ? -10.111 -6.611 19.059 1.00 96.81 275 VAL A N 1
ATOM 2174 C CA . VAL A 1 275 ? -9.168 -7.204 18.113 1.00 96.81 275 VAL A CA 1
ATOM 2175 C C . VAL A 1 275 ? -7.869 -6.408 18.099 1.00 96.81 275 VAL A C 1
ATOM 2177 O O . VAL A 1 275 ? -7.883 -5.178 18.063 1.00 96.81 275 VAL A O 1
ATOM 2180 N N . ALA A 1 276 ? -6.746 -7.118 18.082 1.00 94.56 276 ALA A N 1
ATOM 2181 C CA . ALA A 1 276 ? -5.415 -6.560 17.887 1.00 94.56 276 ALA A CA 1
ATOM 2182 C C . ALA A 1 276 ? -4.704 -7.249 16.716 1.00 94.56 276 ALA A C 1
ATOM 2184 O O . ALA A 1 276 ? -4.986 -8.406 16.404 1.00 94.56 276 ALA A O 1
ATOM 2185 N N . TYR A 1 277 ? -3.759 -6.542 16.095 1.00 92.12 277 TYR A N 1
ATOM 2186 C CA . TYR A 1 277 ? -2.984 -7.031 14.955 1.00 92.12 277 TYR A CA 1
ATOM 2187 C C . TYR A 1 27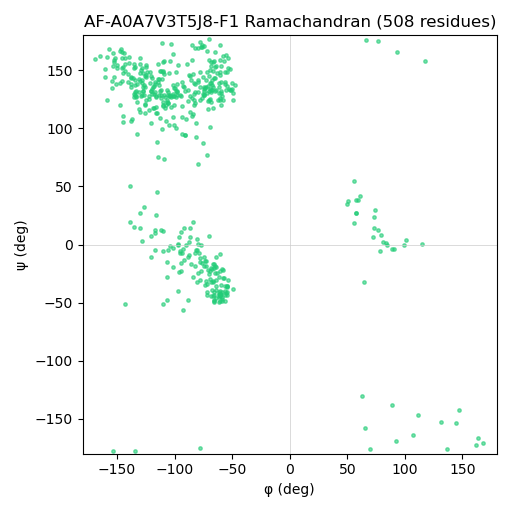7 ? -1.481 -6.934 15.223 1.00 92.12 277 TYR A C 1
ATOM 2189 O O . TYR A 1 277 ? -1.022 -5.988 15.865 1.00 92.12 277 TYR A O 1
ATOM 2197 N N . ALA A 1 278 ? -0.713 -7.883 14.693 1.00 92.44 278 ALA A N 1
ATOM 2198 C CA . ALA A 1 278 ? 0.744 -7.839 14.638 1.00 92.44 278 ALA A CA 1
ATOM 2199 C C . ALA A 1 278 ? 1.229 -8.336 13.271 1.00 92.44 278 ALA A C 1
ATOM 2201 O O . ALA A 1 278 ? 0.645 -9.245 12.690 1.00 92.44 278 ALA A O 1
ATOM 2202 N N . GLN A 1 279 ? 2.299 -7.739 12.751 1.00 90.50 279 GLN A N 1
ATOM 2203 C CA . GLN A 1 279 ? 2.940 -8.186 11.514 1.00 90.50 279 GLN A CA 1
ATOM 2204 C C . GLN A 1 279 ? 4.185 -8.999 11.855 1.00 90.50 279 GLN A C 1
ATOM 2206 O O . GLN A 1 279 ? 5.038 -8.521 12.605 1.00 90.50 279 GLN A O 1
ATOM 2211 N N . ILE A 1 280 ? 4.288 -10.201 11.291 1.00 94.12 280 ILE A N 1
ATOM 2212 C CA . ILE A 1 280 ? 5.475 -11.052 11.386 1.00 94.12 280 ILE A CA 1
ATOM 2213 C C . ILE A 1 280 ? 6.101 -11.188 10.008 1.00 94.12 280 ILE A C 1
ATOM 2215 O O . ILE A 1 280 ? 5.427 -11.532 9.039 1.00 94.12 280 ILE A O 1
ATOM 2219 N N . VAL A 1 281 ? 7.402 -10.929 9.916 1.00 91.44 281 VAL A N 1
ATOM 2220 C CA . VAL A 1 281 ? 8.133 -10.956 8.649 1.00 91.44 281 VAL A CA 1
ATOM 2221 C C . VAL A 1 281 ? 9.053 -12.166 8.599 1.00 91.44 281 VAL A C 1
ATOM 2223 O O . VAL A 1 281 ? 10.002 -12.293 9.365 1.00 91.44 281 VAL A O 1
ATOM 2226 N N . THR A 1 282 ? 8.806 -13.044 7.641 1.00 92.19 282 THR A N 1
ATOM 2227 C CA . THR A 1 282 ? 9.685 -14.177 7.346 1.00 92.19 282 THR A CA 1
ATOM 2228 C C . THR A 1 282 ? 10.452 -13.899 6.062 1.00 92.19 282 THR A C 1
ATOM 2230 O O . THR A 1 282 ? 9.875 -13.608 5.015 1.00 92.19 282 THR A O 1
ATOM 2233 N N . GLU A 1 283 ? 11.772 -13.920 6.165 1.00 89.38 283 GLU A N 1
ATOM 2234 C CA . GLU A 1 283 ? 12.678 -13.514 5.100 1.00 89.38 283 GLU A CA 1
ATOM 2235 C C . GLU A 1 283 ? 12.762 -14.578 4.005 1.00 89.38 283 GLU A C 1
ATOM 2237 O O . GLU A 1 283 ? 12.742 -15.777 4.288 1.00 89.38 283 GLU A O 1
ATOM 2242 N N . ARG A 1 284 ? 12.886 -14.146 2.749 1.00 89.81 284 ARG A N 1
ATOM 2243 C CA . ARG A 1 284 ? 13.102 -15.074 1.635 1.00 89.81 284 ARG A CA 1
ATOM 2244 C C . ARG A 1 284 ? 14.553 -15.557 1.613 1.00 89.81 284 ARG A C 1
ATOM 2246 O O . ARG A 1 284 ? 15.429 -15.015 2.289 1.00 89.81 284 ARG A O 1
ATOM 2253 N N . ASP A 1 285 ? 14.836 -16.557 0.783 1.00 90.19 285 ASP A N 1
ATOM 2254 C CA . ASP A 1 285 ? 16.216 -16.795 0.369 1.00 90.19 285 ASP A CA 1
ATOM 2255 C C . ASP A 1 285 ? 16.653 -15.648 -0.550 1.00 90.19 285 ASP A C 1
ATOM 2257 O O . ASP A 1 285 ? 16.291 -15.593 -1.728 1.00 90.19 285 ASP A O 1
ATOM 2261 N N . VAL A 1 286 ? 17.412 -14.709 0.014 1.00 90.88 286 VAL A N 1
ATOM 2262 C CA . VAL A 1 286 ? 17.907 -13.535 -0.708 1.00 90.88 286 VAL A CA 1
ATOM 2263 C C . VAL A 1 286 ? 18.872 -13.906 -1.829 1.00 90.88 286 VAL A C 1
ATOM 2265 O O . VAL A 1 286 ? 19.044 -13.099 -2.726 1.00 90.88 286 VAL A O 1
ATOM 2268 N N . SER A 1 287 ? 19.464 -15.109 -1.841 1.00 89.50 287 SER A N 1
ATOM 2269 C CA . SER A 1 287 ? 20.309 -15.566 -2.956 1.00 89.50 287 SER A CA 1
ATOM 2270 C C . SER A 1 287 ? 19.509 -15.908 -4.218 1.00 89.50 287 SER A C 1
ATOM 2272 O O . SER A 1 287 ? 20.080 -16.031 -5.304 1.00 89.50 287 SER A O 1
ATOM 2274 N N . GLN A 1 288 ? 18.183 -16.033 -4.091 1.00 92.75 288 GLN A N 1
ATOM 2275 C CA . GLN A 1 288 ? 17.276 -16.286 -5.200 1.00 92.75 288 GLN A CA 1
ATOM 2276 C C . GLN A 1 288 ? 16.580 -14.995 -5.641 1.00 92.75 288 GLN A C 1
ATOM 2278 O O . GLN A 1 288 ? 16.058 -14.245 -4.806 1.00 92.75 288 GLN A O 1
ATOM 2283 N N . PRO A 1 289 ? 16.503 -14.732 -6.956 1.00 95.81 289 PRO A N 1
ATOM 2284 C CA . PRO A 1 289 ? 15.818 -13.553 -7.456 1.00 95.81 289 PRO A CA 1
ATOM 2285 C C . PRO A 1 289 ? 14.315 -13.602 -7.142 1.00 95.81 289 PRO A C 1
ATOM 2287 O O . PRO A 1 289 ? 13.675 -14.649 -7.216 1.00 95.81 289 PRO A O 1
ATOM 2290 N N . ILE A 1 290 ? 13.743 -12.442 -6.828 1.00 96.75 290 ILE A N 1
ATOM 2291 C CA . ILE A 1 290 ? 12.295 -12.192 -6.849 1.00 96.75 290 ILE A CA 1
ATOM 2292 C C . ILE A 1 290 ? 11.811 -12.141 -8.301 1.00 96.75 290 ILE A C 1
ATOM 2294 O O . ILE A 1 290 ? 10.760 -12.681 -8.631 1.00 96.75 290 ILE A O 1
ATOM 2298 N N . VAL A 1 291 ? 12.599 -11.496 -9.165 1.00 97.75 291 VAL A N 1
ATOM 2299 C CA . VAL A 1 291 ? 12.329 -11.361 -10.600 1.00 97.75 291 VAL A CA 1
ATOM 2300 C C . VAL A 1 291 ? 13.543 -11.810 -11.386 1.00 97.75 291 VAL A C 1
ATOM 2302 O O . VAL A 1 291 ? 14.660 -11.425 -11.054 1.00 97.75 291 VAL A O 1
ATOM 2305 N N . ARG A 1 292 ? 13.323 -12.588 -12.442 1.00 96.44 292 ARG A N 1
ATOM 2306 C CA . ARG A 1 292 ? 14.329 -13.118 -13.358 1.00 96.44 292 ARG A CA 1
ATOM 2307 C C . ARG A 1 292 ? 13.745 -13.165 -14.768 1.00 96.44 292 ARG A C 1
ATOM 2309 O O . ARG A 1 292 ? 12.927 -14.032 -15.058 1.00 96.44 292 ARG A O 1
ATOM 2316 N N . VAL A 1 293 ? 14.160 -12.249 -15.641 1.00 96.44 293 VAL A N 1
ATOM 2317 C CA . VAL A 1 293 ? 13.648 -12.123 -17.020 1.00 96.44 293 VAL A CA 1
ATOM 2318 C C . VAL A 1 293 ? 14.754 -11.734 -18.006 1.00 96.44 293 VAL A C 1
ATOM 2320 O O . VAL A 1 293 ? 15.812 -11.243 -17.624 1.00 96.44 293 VAL A O 1
ATOM 2323 N N . GLY A 1 294 ? 14.536 -11.970 -19.296 1.00 94.19 294 GLY A N 1
ATOM 2324 C CA . GLY A 1 294 ? 15.577 -11.864 -20.322 1.00 94.19 294 GLY A CA 1
ATOM 2325 C C . GLY A 1 294 ? 16.569 -13.026 -20.291 1.00 94.19 294 GLY A C 1
ATOM 2326 O O . GLY A 1 294 ? 17.736 -12.836 -20.638 1.00 94.19 294 GLY A O 1
ATOM 2327 N N . PHE A 1 295 ? 16.111 -14.202 -19.852 1.00 92.44 295 PHE A N 1
ATOM 2328 C CA . PHE A 1 295 ? 16.826 -15.476 -19.952 1.00 92.44 295 PHE A CA 1
ATOM 2329 C C . PHE A 1 295 ? 16.127 -16.386 -20.968 1.00 92.44 295 PHE A C 1
ATOM 2331 O O . PHE A 1 295 ? 14.936 -16.239 -21.228 1.00 92.44 295 PHE A O 1
ATOM 2338 N N . ALA A 1 296 ? 16.857 -17.353 -21.530 1.00 90.00 296 ALA A N 1
ATOM 2339 C CA . ALA A 1 296 ? 16.273 -18.337 -22.444 1.00 90.00 296 ALA A CA 1
ATOM 2340 C C . ALA A 1 296 ? 15.312 -19.315 -21.738 1.00 90.00 296 ALA A C 1
ATOM 2342 O O . ALA A 1 296 ? 14.374 -19.809 -22.356 1.00 90.00 296 ALA A O 1
ATOM 2343 N N . THR A 1 297 ? 15.548 -19.599 -20.453 1.00 89.88 297 THR A N 1
ATOM 2344 C CA . THR A 1 297 ? 14.751 -20.514 -19.624 1.00 89.88 297 THR A CA 1
ATOM 2345 C C . THR A 1 297 ? 14.708 -20.036 -18.170 1.00 89.88 297 THR A C 1
ATOM 2347 O O . THR A 1 297 ? 15.481 -19.159 -17.769 1.00 89.88 297 THR A O 1
ATOM 2350 N N . ASN A 1 298 ? 13.826 -20.647 -17.368 1.00 91.38 298 ASN A N 1
ATOM 2351 C CA . ASN A 1 298 ? 13.701 -20.422 -15.920 1.00 91.38 298 ASN A CA 1
ATOM 2352 C C . ASN A 1 298 ? 13.432 -18.957 -15.551 1.00 91.38 298 ASN A C 1
ATOM 2354 O O . ASN A 1 298 ? 13.982 -18.434 -14.583 1.00 91.38 298 ASN A O 1
ATOM 2358 N N . GLU A 1 299 ? 12.622 -18.278 -16.357 1.00 94.56 299 GLU A N 1
ATOM 2359 C CA . GLU A 1 299 ? 12.166 -16.930 -16.044 1.00 94.56 299 GLU A CA 1
ATOM 2360 C C . GLU A 1 299 ? 11.022 -16.972 -15.037 1.00 94.56 299 GLU A C 1
ATOM 2362 O O . GLU A 1 299 ? 10.139 -17.828 -15.114 1.00 94.56 299 GLU A O 1
ATOM 2367 N N . MET A 1 300 ? 11.042 -16.039 -14.091 1.00 95.56 300 MET A N 1
ATOM 2368 C CA . MET A 1 300 ? 10.047 -15.963 -13.031 1.00 95.56 300 MET A CA 1
ATOM 2369 C C . MET A 1 300 ? 9.896 -14.533 -12.492 1.00 95.56 300 MET A C 1
ATOM 2371 O O . MET A 1 300 ? 10.901 -13.852 -12.300 1.00 95.56 300 MET A O 1
ATOM 2375 N N . PRO A 1 301 ? 8.670 -14.079 -12.190 1.00 96.94 301 PRO A N 1
ATOM 2376 C CA . PRO A 1 301 ? 7.407 -14.611 -12.706 1.00 96.94 301 PRO A CA 1
ATOM 2377 C C . PRO A 1 301 ? 7.365 -14.635 -14.244 1.00 96.94 301 PRO A C 1
ATOM 2379 O O . PRO A 1 301 ? 8.175 -13.984 -14.903 1.00 96.94 301 PRO A O 1
ATOM 2382 N N . ALA A 1 302 ? 6.437 -15.405 -14.822 1.00 95.81 302 ALA A N 1
ATOM 2383 C CA . ALA A 1 302 ? 6.371 -15.596 -16.270 1.00 95.81 302 ALA A CA 1
ATOM 2384 C C . ALA A 1 302 ? 6.200 -14.250 -17.012 1.00 95.81 302 ALA A C 1
ATOM 2386 O O . ALA A 1 302 ? 5.251 -13.514 -16.718 1.00 95.81 302 ALA A O 1
ATOM 2387 N N . PRO A 1 303 ? 7.088 -13.913 -17.966 1.00 95.69 303 PRO A N 1
ATOM 2388 C CA . PRO A 1 303 ? 6.966 -12.687 -18.738 1.00 95.69 303 PRO A CA 1
ATOM 2389 C C . PRO A 1 303 ? 5.994 -12.845 -19.914 1.00 95.69 303 PRO A C 1
ATOM 2391 O O . PRO A 1 303 ? 6.036 -13.839 -20.641 1.00 95.69 303 PRO A O 1
ATOM 2394 N N . LYS A 1 304 ? 5.169 -11.826 -20.165 1.00 95.31 304 LYS A N 1
ATOM 2395 C CA . LYS A 1 304 ? 4.313 -11.708 -21.355 1.00 95.31 304 LYS A CA 1
ATOM 2396 C C . LYS A 1 304 ? 4.753 -10.504 -22.174 1.00 95.31 304 LYS A C 1
ATOM 2398 O O . LYS A 1 304 ? 4.912 -9.408 -21.646 1.00 95.31 304 LYS A O 1
ATOM 2403 N N . LEU A 1 305 ? 5.007 -10.721 -23.461 1.00 94.31 305 LEU A N 1
ATOM 2404 C CA . LEU A 1 305 ? 5.487 -9.683 -24.369 1.00 94.31 305 LEU A CA 1
ATOM 2405 C C . LEU A 1 305 ? 4.291 -9.008 -25.042 1.00 94.31 305 LEU A C 1
ATOM 2407 O O . LEU A 1 305 ? 3.372 -9.678 -25.509 1.00 94.31 305 LEU A O 1
ATOM 2411 N N . HIS A 1 306 ? 4.329 -7.683 -25.114 1.00 91.38 306 HIS A N 1
ATOM 2412 C CA . HIS A 1 306 ? 3.269 -6.857 -25.677 1.00 91.38 306 HIS A CA 1
ATOM 2413 C C . HIS A 1 306 ? 3.830 -5.862 -26.697 1.00 91.38 306 HIS A C 1
ATOM 2415 O O . HIS A 1 306 ? 4.997 -5.463 -26.634 1.00 91.38 306 HIS A O 1
ATOM 2421 N N . GLY A 1 307 ? 2.981 -5.423 -27.630 1.00 90.25 307 GLY A N 1
ATOM 2422 C CA . GLY A 1 307 ? 3.367 -4.483 -28.684 1.00 90.25 307 GLY A CA 1
ATOM 2423 C C . GLY A 1 307 ? 4.438 -5.071 -29.606 1.00 90.25 307 GLY A C 1
ATOM 2424 O O . GLY A 1 307 ? 4.301 -6.192 -30.084 1.00 90.25 307 GLY A O 1
ATOM 2425 N N . THR A 1 308 ? 5.509 -4.315 -29.850 1.00 92.50 308 THR A N 1
ATOM 2426 C CA . THR A 1 308 ? 6.658 -4.748 -30.670 1.00 92.50 308 THR A CA 1
ATOM 2427 C C . THR A 1 308 ? 7.736 -5.505 -29.890 1.00 92.50 308 THR A C 1
ATOM 2429 O O . THR A 1 308 ? 8.763 -5.865 -30.471 1.00 92.50 308 THR A O 1
ATOM 2432 N N . ALA A 1 309 ? 7.540 -5.751 -28.588 1.00 94.62 309 ALA A N 1
ATOM 2433 C CA . ALA A 1 309 ? 8.503 -6.507 -27.797 1.00 94.62 309 ALA A CA 1
ATOM 2434 C C . ALA A 1 309 ? 8.652 -7.925 -28.355 1.00 94.62 309 ALA A C 1
ATOM 2436 O O . ALA A 1 309 ? 7.668 -8.596 -28.666 1.00 94.62 309 ALA A O 1
ATOM 2437 N N . ARG A 1 310 ? 9.894 -8.397 -28.460 1.00 96.06 310 ARG A N 1
ATOM 2438 C CA . ARG A 1 310 ? 10.204 -9.734 -28.980 1.00 96.06 310 ARG A CA 1
ATOM 2439 C C . ARG A 1 310 ? 11.432 -10.326 -28.306 1.00 96.06 310 ARG A C 1
ATOM 2441 O O . ARG A 1 310 ? 12.197 -9.620 -27.655 1.00 96.06 310 ARG A O 1
ATOM 2448 N N . ARG A 1 311 ? 11.630 -11.629 -28.491 1.00 96.06 311 ARG A N 1
ATOM 2449 C CA . ARG A 1 311 ? 12.858 -12.316 -28.081 1.00 96.06 311 ARG A CA 1
ATOM 2450 C C . ARG A 1 311 ? 13.949 -12.141 -29.127 1.00 96.06 311 ARG A C 1
ATOM 2452 O O . ARG A 1 311 ? 13.676 -12.226 -30.325 1.00 96.06 311 ARG A O 1
ATOM 2459 N N . GLY A 1 312 ? 15.169 -11.904 -28.662 1.00 92.81 312 GLY A N 1
ATOM 2460 C CA . GLY A 1 312 ? 16.375 -12.046 -29.468 1.00 92.81 312 GLY A CA 1
ATOM 2461 C C . GLY A 1 312 ? 16.889 -13.494 -29.484 1.00 92.81 312 GLY A C 1
ATOM 2462 O O . GLY A 1 312 ? 16.376 -14.341 -28.745 1.00 92.81 312 GLY A O 1
ATOM 2463 N N . PRO A 1 313 ? 17.897 -13.803 -30.319 1.00 86.38 313 PRO A N 1
ATOM 2464 C CA . PRO A 1 313 ? 18.413 -15.164 -30.493 1.00 86.38 313 PRO A CA 1
ATOM 2465 C C . PRO A 1 313 ? 18.998 -15.794 -29.220 1.00 86.38 313 PRO A C 1
ATOM 2467 O O . PRO A 1 313 ? 18.972 -17.012 -29.080 1.00 86.38 313 PRO A O 1
ATOM 2470 N N . GLY A 1 314 ? 19.520 -14.985 -28.292 1.00 81.12 314 GLY A N 1
ATOM 2471 C CA . GLY A 1 314 ? 20.102 -15.430 -27.022 1.00 81.12 314 GLY A CA 1
ATOM 2472 C C . GLY A 1 314 ? 19.126 -15.413 -25.839 1.00 81.12 314 GLY A C 1
ATOM 2473 O O . GLY A 1 314 ? 19.559 -15.556 -24.692 1.00 81.12 314 GLY A O 1
ATOM 2474 N N . GLY A 1 315 ? 17.825 -15.225 -26.095 1.00 85.50 315 GLY A N 1
ATOM 2475 C CA . GLY A 1 315 ? 16.781 -15.120 -25.071 1.00 85.50 315 GLY A CA 1
ATOM 2476 C C . GLY A 1 315 ? 16.605 -13.716 -24.481 1.00 85.50 315 GLY A C 1
ATOM 2477 O O . GLY A 1 315 ? 15.717 -13.517 -23.647 1.00 85.50 315 GLY A O 1
ATOM 2478 N N . GLU A 1 316 ? 17.400 -12.737 -24.924 1.00 93.81 316 GLU A N 1
ATOM 2479 C CA . GLU A 1 316 ? 17.268 -11.338 -24.526 1.00 93.81 316 GLU A CA 1
ATOM 2480 C C . GLU A 1 316 ? 15.897 -10.760 -24.906 1.00 93.81 316 GLU A C 1
ATOM 2482 O O . GLU A 1 316 ? 15.278 -11.137 -25.906 1.00 93.81 316 GLU A O 1
ATOM 2487 N N . LEU A 1 317 ? 15.420 -9.822 -24.093 1.00 96.75 317 LEU A N 1
ATOM 2488 C CA . LEU A 1 317 ? 14.238 -9.026 -24.391 1.00 96.75 317 LEU A CA 1
ATOM 2489 C C . LEU A 1 317 ? 14.653 -7.884 -25.309 1.00 96.75 317 LEU A C 1
ATOM 2491 O O . LEU A 1 317 ? 15.502 -7.075 -24.946 1.00 96.75 317 LEU A O 1
ATOM 2495 N N . VAL A 1 318 ? 14.044 -7.806 -26.486 1.00 97.12 318 VAL A N 1
ATOM 2496 C CA . VAL A 1 318 ? 14.261 -6.724 -27.445 1.00 97.12 318 VAL A CA 1
ATOM 2497 C C . VAL A 1 318 ? 13.035 -5.826 -27.440 1.00 97.12 318 VAL A C 1
ATOM 2499 O O . VAL A 1 318 ? 11.915 -6.285 -27.676 1.00 97.12 318 VAL A O 1
ATOM 2502 N N . LEU A 1 319 ? 13.268 -4.540 -27.195 1.00 94.81 319 LEU A N 1
ATOM 2503 C CA . LEU A 1 319 ? 12.289 -3.462 -27.171 1.00 94.81 319 LEU A CA 1
ATOM 2504 C C . LEU A 1 319 ? 12.604 -2.486 -28.318 1.00 94.81 319 LEU A C 1
ATOM 2506 O O . LEU A 1 319 ? 13.383 -1.548 -28.129 1.00 94.81 319 LEU A O 1
ATOM 2510 N N . PRO A 1 320 ? 12.062 -2.721 -29.530 1.00 92.81 320 PRO A N 1
ATOM 2511 C CA . PRO A 1 320 ? 12.321 -1.864 -30.680 1.00 92.81 320 PRO A CA 1
ATOM 2512 C C . PRO A 1 320 ? 11.801 -0.445 -30.463 1.00 92.81 320 PRO A C 1
ATOM 2514 O O . PRO A 1 320 ? 10.767 -0.239 -29.828 1.00 92.81 320 PRO A O 1
ATOM 2517 N N . ALA A 1 321 ? 12.499 0.526 -31.050 1.00 88.50 321 ALA A N 1
ATOM 2518 C CA . ALA A 1 321 ? 12.040 1.903 -31.077 1.00 88.50 321 ALA A CA 1
ATOM 2519 C C . ALA A 1 321 ? 10.873 2.077 -32.063 1.00 88.50 321 ALA A C 1
ATOM 2521 O O . ALA A 1 321 ? 10.951 1.651 -33.213 1.00 88.50 321 ALA A O 1
ATOM 2522 N N . GLY A 1 322 ? 9.839 2.788 -31.624 1.00 83.44 322 GLY A N 1
ATOM 2523 C CA . GLY A 1 322 ? 8.720 3.242 -32.442 1.00 83.44 322 GLY A CA 1
ATOM 2524 C C . GLY A 1 322 ? 7.375 2.652 -32.005 1.00 83.44 322 GLY A C 1
ATOM 2525 O O . GLY A 1 322 ? 7.330 1.617 -31.336 1.00 83.44 322 GLY A O 1
ATOM 2526 N N . PRO A 1 323 ? 6.259 3.311 -32.362 1.00 82.44 323 PRO A N 1
ATOM 2527 C CA . PRO A 1 323 ? 4.929 2.771 -32.138 1.00 82.44 323 PRO A CA 1
ATOM 2528 C C . PRO A 1 323 ? 4.619 1.595 -33.097 1.00 82.44 323 PRO A C 1
ATOM 2530 O O . PRO A 1 323 ? 5.064 1.616 -34.244 1.00 82.44 323 PRO A O 1
ATOM 2533 N N . PRO A 1 324 ? 3.803 0.609 -32.676 1.00 83.50 324 PRO A N 1
ATOM 2534 C CA . PRO A 1 324 ? 3.325 0.433 -31.310 1.00 83.50 324 PRO A CA 1
ATOM 2535 C C . PRO A 1 324 ? 4.482 0.031 -30.385 1.00 83.50 324 PRO A C 1
ATOM 2537 O O . PRO A 1 324 ? 5.257 -0.875 -30.684 1.00 83.50 324 PRO A O 1
ATOM 2540 N N . TRP A 1 325 ? 4.604 0.718 -29.251 1.00 85.50 325 TRP A N 1
ATOM 2541 C CA . TRP A 1 325 ? 5.721 0.523 -28.330 1.00 85.50 325 TRP A CA 1
ATOM 2542 C C . TRP A 1 325 ? 5.662 -0.861 -27.677 1.00 85.50 325 TRP A C 1
ATOM 2544 O O . TRP A 1 325 ? 4.594 -1.326 -27.277 1.00 85.50 325 TRP A O 1
ATOM 2554 N N . GLY A 1 326 ? 6.813 -1.520 -27.575 1.00 88.75 326 GLY A N 1
ATOM 2555 C CA . GLY A 1 326 ? 6.952 -2.827 -26.939 1.00 88.75 326 GLY A CA 1
ATOM 2556 C C . GLY A 1 326 ? 7.120 -2.745 -25.422 1.00 88.75 326 GLY A C 1
ATOM 2557 O O . GLY A 1 326 ? 7.747 -1.830 -24.894 1.00 88.75 326 GLY A O 1
ATOM 2558 N N . TRP A 1 327 ? 6.611 -3.715 -24.685 1.00 91.94 327 TRP A N 1
ATOM 2559 C CA . TRP A 1 327 ? 6.890 -3.834 -23.254 1.00 91.94 327 TRP A CA 1
ATOM 2560 C C . TRP A 1 327 ? 6.675 -5.272 -22.801 1.00 91.94 327 TRP A C 1
ATOM 2562 O O . TRP A 1 327 ? 6.153 -6.098 -23.554 1.00 91.94 327 TRP A O 1
ATOM 2572 N N . VAL A 1 328 ? 7.113 -5.577 -21.584 1.00 94.38 328 VAL A N 1
ATOM 2573 C CA . VAL A 1 328 ? 6.982 -6.917 -21.015 1.00 94.38 328 VAL A CA 1
ATOM 2574 C C . VAL A 1 328 ? 6.280 -6.827 -19.675 1.00 94.38 328 VAL A C 1
ATOM 2576 O O . VAL A 1 328 ? 6.783 -6.174 -18.765 1.00 94.38 328 VAL A O 1
ATOM 2579 N N . GLN A 1 329 ? 5.137 -7.489 -19.556 1.00 94.81 329 GLN A N 1
ATOM 2580 C CA . GLN A 1 329 ? 4.472 -7.721 -18.281 1.00 94.81 329 GLN A CA 1
ATOM 2581 C C . GLN A 1 329 ? 5.191 -8.855 -17.554 1.00 94.81 329 GLN A C 1
ATOM 2583 O O . GLN A 1 329 ? 5.492 -9.871 -18.177 1.00 94.81 329 GLN A O 1
ATOM 2588 N N . VAL A 1 330 ? 5.452 -8.719 -16.258 1.00 95.94 330 VAL A N 1
ATOM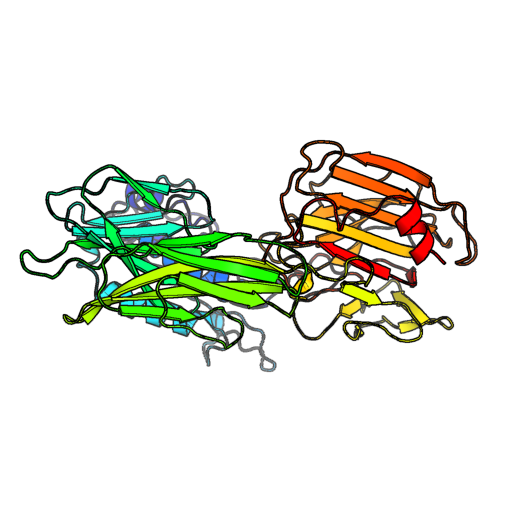 2589 C CA . VAL A 1 330 ? 6.060 -9.779 -15.445 1.00 95.94 330 VAL A CA 1
ATOM 2590 C C . VAL A 1 330 ? 5.042 -10.278 -14.425 1.00 95.94 330 VAL A C 1
ATOM 2592 O O . VAL A 1 330 ? 4.730 -9.580 -13.463 1.00 95.94 330 VAL A O 1
ATOM 2595 N N . GLY A 1 331 ? 4.545 -11.500 -14.634 1.00 94.12 331 GLY A N 1
ATOM 2596 C CA . GLY A 1 331 ? 3.461 -12.078 -13.838 1.00 94.12 331 GLY A CA 1
ATOM 2597 C C . GLY A 1 331 ? 2.076 -11.532 -14.205 1.00 94.12 331 GLY A C 1
ATOM 2598 O O . GLY A 1 331 ? 1.938 -10.630 -15.028 1.00 94.12 331 GLY A O 1
ATOM 2599 N N . ASP A 1 332 ? 1.039 -12.099 -13.588 1.00 90.12 332 ASP A N 1
ATOM 2600 C CA . ASP A 1 332 ? -0.371 -11.756 -13.854 1.00 90.12 332 ASP A CA 1
ATOM 2601 C C . ASP A 1 332 ? -0.994 -10.828 -12.804 1.00 90.12 332 ASP A C 1
ATOM 2603 O O . ASP A 1 332 ? -2.136 -10.398 -12.942 1.00 90.12 332 ASP A O 1
ATOM 2607 N N . ALA A 1 333 ? -0.233 -10.499 -11.765 1.00 88.12 333 ALA A N 1
ATOM 2608 C CA . ALA A 1 333 ? -0.624 -9.628 -10.669 1.00 88.12 333 ALA A CA 1
ATOM 2609 C C . ALA A 1 333 ? 0.602 -8.831 -10.186 1.00 88.12 333 ALA A C 1
ATOM 2611 O O . ALA A 1 333 ? 1.736 -9.188 -10.528 1.00 88.12 333 ALA A O 1
ATOM 2612 N N . PRO A 1 334 ? 0.413 -7.765 -9.386 1.00 90.38 334 PRO A N 1
ATOM 2613 C CA . PRO A 1 334 ? 1.517 -7.150 -8.658 1.00 90.38 334 PRO A CA 1
ATOM 2614 C C . PRO A 1 334 ? 2.327 -8.199 -7.884 1.00 90.38 334 PRO A C 1
ATOM 2616 O O . PRO A 1 334 ? 1.770 -9.126 -7.297 1.00 90.38 334 PRO A O 1
ATOM 2619 N N . ILE A 1 335 ? 3.652 -8.063 -7.894 1.00 93.06 335 ILE A N 1
ATOM 2620 C CA . ILE A 1 335 ? 4.546 -9.041 -7.269 1.00 93.06 335 ILE A CA 1
ATOM 2621 C C . ILE A 1 335 ? 4.605 -8.764 -5.765 1.00 93.06 335 ILE A C 1
ATOM 2623 O O . ILE A 1 335 ? 5.276 -7.829 -5.331 1.00 93.06 335 ILE A O 1
ATOM 2627 N N . GLU A 1 336 ? 3.922 -9.591 -4.973 1.00 89.25 336 GLU A N 1
ATOM 2628 C CA . GLU A 1 336 ? 3.826 -9.446 -3.511 1.00 89.25 336 GLU A CA 1
ATOM 2629 C C . GLU A 1 336 ? 5.194 -9.377 -2.821 1.00 89.25 336 GLU A C 1
ATOM 2631 O O . GLU A 1 336 ? 5.396 -8.597 -1.891 1.00 89.25 336 GLU A O 1
ATOM 2636 N N . ASP A 1 337 ? 6.173 -10.123 -3.329 1.00 92.06 337 ASP A N 1
ATOM 2637 C CA . ASP A 1 337 ? 7.540 -10.141 -2.808 1.00 92.06 337 ASP A CA 1
ATOM 2638 C C . ASP A 1 337 ? 8.307 -8.825 -2.970 1.00 92.06 337 ASP A C 1
ATOM 2640 O O . ASP A 1 337 ? 9.297 -8.622 -2.274 1.00 92.06 337 ASP A O 1
ATOM 2644 N N . LEU A 1 338 ? 7.850 -7.912 -3.834 1.00 94.56 338 LEU A N 1
ATOM 2645 C CA . LEU A 1 338 ? 8.421 -6.567 -3.937 1.00 94.56 338 LEU A CA 1
ATOM 2646 C C . LEU A 1 338 ? 7.867 -5.603 -2.876 1.00 94.56 338 LEU A C 1
ATOM 2648 O O . LEU A 1 338 ? 8.480 -4.566 -2.623 1.00 94.56 338 LEU A O 1
ATOM 2652 N N . ARG A 1 339 ? 6.724 -5.914 -2.248 1.00 91.44 339 ARG A N 1
ATOM 2653 C CA . ARG A 1 339 ? 6.086 -5.036 -1.255 1.00 91.44 339 ARG A CA 1
ATOM 2654 C C . ARG A 1 339 ? 6.887 -5.025 0.045 1.00 91.44 339 ARG A C 1
ATOM 2656 O O . ARG A 1 339 ? 7.187 -6.084 0.604 1.00 91.44 339 ARG A O 1
ATOM 2663 N N . GLY A 1 340 ? 7.179 -3.833 0.561 1.00 90.31 340 GLY A N 1
ATOM 2664 C CA . GLY A 1 340 ? 7.829 -3.658 1.862 1.00 90.31 340 GLY A CA 1
ATOM 2665 C C . GLY A 1 340 ? 9.314 -4.026 1.894 1.00 90.31 340 GLY A C 1
ATOM 2666 O O . GLY A 1 340 ? 9.862 -4.193 2.983 1.00 90.31 340 GLY A O 1
ATOM 2667 N N . LEU A 1 341 ? 9.973 -4.182 0.740 1.00 94.25 341 LEU A N 1
ATOM 2668 C CA . LEU A 1 341 ? 11.412 -4.449 0.699 1.00 94.25 341 LEU A CA 1
ATOM 2669 C C . LEU A 1 341 ? 12.181 -3.305 1.367 1.00 94.25 341 LEU A C 1
ATOM 2671 O O . LEU A 1 341 ? 12.103 -2.158 0.927 1.00 94.25 341 LEU A O 1
ATOM 2675 N N . GLN A 1 342 ? 12.935 -3.627 2.418 1.00 93.94 342 GLN A N 1
ATOM 2676 C CA . GLN A 1 342 ? 13.830 -2.688 3.094 1.00 93.94 342 GLN A CA 1
ATOM 2677 C C . GLN A 1 342 ? 15.149 -2.538 2.350 1.00 93.94 342 GLN A C 1
ATOM 2679 O O . GLN A 1 342 ? 15.740 -1.467 2.360 1.00 93.94 342 GLN A O 1
ATOM 2684 N N . SER A 1 343 ? 15.611 -3.594 1.691 1.00 96.44 343 SER A N 1
ATOM 2685 C CA . SER A 1 343 ? 16.813 -3.545 0.869 1.00 96.44 343 SER A CA 1
ATOM 2686 C C . SER A 1 343 ? 16.625 -4.368 -0.398 1.00 96.44 343 SER A C 1
ATOM 2688 O O . SER A 1 343 ? 15.900 -5.364 -0.393 1.00 96.44 343 SER A O 1
ATOM 2690 N N . LEU A 1 344 ? 17.238 -3.943 -1.502 1.00 97.88 344 LEU A N 1
ATOM 2691 C CA . LEU A 1 344 ? 17.108 -4.601 -2.801 1.00 97.88 344 LEU A CA 1
ATOM 2692 C C . LEU A 1 344 ? 18.338 -4.416 -3.681 1.00 97.88 344 LEU A C 1
ATOM 2694 O O . LEU A 1 344 ? 19.125 -3.487 -3.499 1.00 97.88 344 LEU A O 1
ATOM 2698 N N . THR A 1 345 ? 18.458 -5.296 -4.672 1.00 98.56 345 THR A N 1
ATOM 2699 C CA . THR A 1 345 ? 19.448 -5.201 -5.744 1.00 98.56 345 THR A CA 1
ATOM 2700 C C . THR A 1 345 ? 18.771 -5.462 -7.082 1.00 98.56 345 THR A C 1
ATOM 2702 O O . THR A 1 345 ? 18.124 -6.494 -7.254 1.00 98.56 345 THR A O 1
ATOM 2705 N N . ILE A 1 346 ? 18.941 -4.553 -8.042 1.00 98.62 346 ILE A N 1
ATOM 2706 C CA . ILE A 1 346 ? 18.519 -4.737 -9.437 1.00 98.62 346 ILE A CA 1
ATOM 2707 C C . ILE A 1 346 ? 19.775 -4.834 -10.288 1.00 98.62 346 ILE A C 1
ATOM 2709 O O . ILE A 1 346 ? 20.641 -3.969 -10.195 1.00 98.62 346 ILE A O 1
ATOM 2713 N N . MET A 1 347 ? 19.882 -5.861 -11.123 1.00 98.19 347 MET A N 1
ATOM 2714 C CA . MET A 1 347 ? 21.050 -6.058 -11.981 1.00 98.19 347 MET A CA 1
ATOM 2715 C C . MET A 1 347 ? 20.680 -6.682 -13.319 1.00 98.19 347 MET A C 1
ATOM 2717 O O . MET A 1 347 ? 19.625 -7.298 -13.453 1.00 98.19 347 MET A O 1
ATOM 2721 N N . GLY A 1 348 ? 21.555 -6.535 -14.306 1.00 97.06 348 GLY A N 1
ATOM 2722 C CA . GLY A 1 348 ? 21.405 -7.167 -15.609 1.00 97.06 348 GLY A CA 1
ATOM 2723 C C . GLY A 1 348 ? 22.266 -6.505 -16.673 1.00 97.06 348 GLY A C 1
ATOM 2724 O O . GLY A 1 348 ? 23.072 -5.616 -16.401 1.00 97.06 348 GLY A O 1
ATOM 2725 N N . TRP A 1 349 ? 22.072 -6.931 -17.914 1.00 97.50 349 TRP A N 1
ATOM 2726 C CA . TRP A 1 349 ? 22.756 -6.389 -19.080 1.00 97.50 349 TRP A CA 1
ATOM 2727 C C . TRP A 1 349 ? 21.812 -5.511 -19.892 1.00 97.50 349 TRP A C 1
ATOM 2729 O O . TRP A 1 349 ? 20.705 -5.932 -20.233 1.00 97.50 349 TRP A O 1
ATOM 2739 N N . LEU A 1 350 ? 22.272 -4.313 -20.249 1.00 98.06 350 LEU A N 1
ATOM 2740 C CA . LEU A 1 350 ? 21.536 -3.367 -21.085 1.00 98.06 350 LEU A CA 1
ATOM 2741 C C . LEU A 1 350 ? 22.341 -3.033 -22.334 1.00 98.06 350 LEU A C 1
ATOM 2743 O O . LEU A 1 350 ? 23.544 -2.790 -22.254 1.00 98.06 350 LEU A O 1
ATOM 2747 N N . ARG A 1 351 ? 21.660 -2.960 -23.475 1.00 97.81 351 ARG A N 1
ATOM 2748 C CA . ARG A 1 351 ? 22.184 -2.404 -24.722 1.00 97.81 351 ARG A CA 1
ATOM 2749 C C . ARG A 1 351 ? 21.155 -1.450 -25.309 1.00 97.81 351 ARG A C 1
ATOM 2751 O O . ARG A 1 351 ? 20.236 -1.916 -25.984 1.00 97.81 351 ARG A O 1
ATOM 2758 N N . PRO A 1 352 ? 21.260 -0.138 -25.049 1.00 97.25 352 PRO A N 1
ATOM 2759 C CA . PRO A 1 352 ? 20.376 0.818 -25.694 1.00 97.25 352 PRO A CA 1
ATOM 2760 C C . PRO A 1 352 ? 20.735 0.914 -27.177 1.00 97.25 352 PRO A C 1
ATOM 2762 O O . PRO A 1 352 ? 21.900 1.088 -27.517 1.00 97.25 352 PRO A O 1
ATOM 2765 N N . ASP A 1 353 ? 19.754 0.847 -28.069 1.00 95.88 353 ASP A N 1
ATOM 2766 C CA . ASP A 1 353 ? 19.963 1.176 -29.486 1.00 95.88 353 ASP A CA 1
ATOM 2767 C C . ASP A 1 353 ? 19.949 2.703 -29.695 1.00 95.88 353 ASP A C 1
ATOM 2769 O O . ASP A 1 353 ? 20.559 3.222 -30.626 1.00 95.88 353 ASP A O 1
ATOM 2773 N N . SER A 1 354 ? 19.284 3.439 -28.797 1.00 92.88 354 SER A N 1
ATOM 2774 C CA . SER A 1 354 ? 19.249 4.901 -28.765 1.00 92.88 354 SER A CA 1
ATOM 2775 C C . SER A 1 354 ? 19.181 5.404 -27.325 1.00 92.88 354 SER A C 1
ATOM 2777 O O . SER A 1 354 ? 18.457 4.847 -26.499 1.00 92.88 354 SER A O 1
ATOM 2779 N N . LEU A 1 355 ? 19.905 6.489 -27.047 1.00 93.75 355 LEU A N 1
ATOM 2780 C CA . LEU A 1 355 ? 19.831 7.235 -25.787 1.00 93.75 355 LEU A CA 1
ATOM 2781 C C . LEU A 1 355 ? 18.892 8.445 -25.878 1.00 93.75 355 LEU A C 1
ATOM 2783 O O . LEU A 1 355 ? 18.810 9.224 -24.941 1.00 93.75 355 LEU A O 1
ATOM 2787 N N . GLN A 1 356 ? 18.153 8.629 -26.975 1.00 90.31 356 GLN A N 1
ATOM 2788 C CA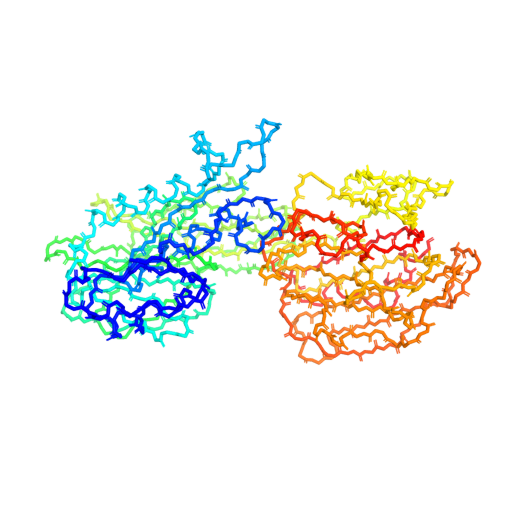 . GLN A 1 356 ? 17.068 9.611 -26.963 1.00 90.31 356 GLN A CA 1
ATOM 2789 C C . GLN A 1 356 ? 16.034 9.195 -25.914 1.00 90.31 356 GLN A C 1
ATOM 2791 O O . GLN A 1 356 ? 15.603 8.038 -25.890 1.00 90.31 356 GLN A O 1
ATOM 2796 N N . THR A 1 357 ? 15.645 10.120 -25.040 1.00 84.75 357 THR A N 1
ATOM 2797 C CA . THR A 1 357 ? 14.711 9.849 -23.943 1.00 84.75 357 THR A CA 1
ATOM 2798 C C . THR A 1 357 ? 13.471 10.722 -24.015 1.00 84.75 357 THR A C 1
ATOM 2800 O O . THR A 1 357 ? 13.554 11.881 -24.417 1.00 84.75 357 THR A O 1
ATOM 2803 N N . GLY A 1 358 ? 12.342 10.187 -23.547 1.00 79.06 358 GLY A N 1
ATOM 2804 C CA . GLY A 1 358 ? 11.197 11.012 -23.153 1.00 79.06 358 GLY A CA 1
ATOM 2805 C C . GLY A 1 358 ? 11.473 11.805 -21.863 1.00 79.06 358 GLY A C 1
ATOM 2806 O O . GLY A 1 358 ? 12.529 11.644 -21.236 1.00 79.06 358 GLY A O 1
ATOM 2807 N N . SER A 1 359 ? 10.521 12.648 -21.441 1.00 80.00 359 SER A N 1
ATOM 2808 C CA . SER A 1 359 ? 10.595 13.364 -20.150 1.00 80.00 359 SER A CA 1
ATOM 2809 C C . SER A 1 359 ? 10.847 12.383 -19.005 1.00 80.00 359 SER A C 1
ATOM 2811 O O . SER A 1 359 ? 10.210 11.337 -18.959 1.00 80.00 359 SER A O 1
ATOM 2813 N N . GLY A 1 360 ? 11.781 12.694 -18.105 1.00 80.81 360 GLY A N 1
ATOM 2814 C CA . GLY A 1 360 ? 12.096 11.852 -16.944 1.00 80.81 360 GLY A CA 1
ATOM 2815 C C . GLY A 1 360 ? 12.848 10.546 -17.251 1.00 80.81 360 GLY A C 1
ATOM 2816 O O . GLY A 1 360 ? 13.042 9.742 -16.342 1.00 80.81 360 GLY A O 1
ATOM 2817 N N . GLY A 1 361 ? 13.278 10.315 -18.497 1.00 90.81 361 GLY A N 1
ATOM 2818 C CA . GLY A 1 361 ? 14.067 9.142 -18.887 1.00 90.81 361 GLY A CA 1
ATOM 2819 C C . GLY A 1 361 ? 13.243 7.959 -19.401 1.00 90.81 361 GLY A C 1
ATOM 2820 O O . GLY A 1 361 ? 12.020 7.897 -19.242 1.00 90.81 361 GLY A O 1
ATOM 2821 N N . ASN A 1 362 ? 13.941 7.011 -20.028 1.00 92.69 362 ASN A N 1
ATOM 2822 C CA . ASN A 1 362 ? 13.363 5.783 -20.566 1.00 92.69 362 ASN A CA 1
ATOM 2823 C C . ASN A 1 362 ? 13.336 4.676 -19.500 1.00 92.69 362 ASN A C 1
ATOM 2825 O O . ASN A 1 362 ? 14.384 4.308 -18.974 1.00 92.69 362 ASN A O 1
ATOM 2829 N N . ARG A 1 363 ? 12.165 4.112 -19.218 1.00 93.62 363 ARG A N 1
ATOM 2830 C CA . ARG A 1 363 ? 11.929 3.086 -18.202 1.00 93.62 363 ARG A CA 1
ATOM 2831 C C . ARG A 1 363 ? 12.473 1.720 -18.587 1.00 93.62 363 ARG A C 1
ATOM 2833 O O . ARG A 1 363 ? 12.278 1.253 -19.709 1.00 93.62 363 ARG A O 1
ATOM 2840 N N . ILE A 1 364 ? 13.120 1.093 -17.613 1.00 96.00 364 ILE A N 1
ATOM 2841 C CA . ILE A 1 364 ? 13.707 -0.246 -17.660 1.00 96.00 364 ILE A CA 1
ATOM 2842 C C . ILE A 1 364 ? 12.889 -1.178 -16.767 1.00 96.00 364 ILE A C 1
ATOM 2844 O O . ILE A 1 364 ? 12.461 -2.223 -17.239 1.00 96.00 364 ILE A O 1
ATOM 2848 N N . VAL A 1 365 ? 12.647 -0.788 -15.511 1.00 96.38 365 VAL A N 1
ATOM 2849 C CA . VAL A 1 365 ? 11.846 -1.525 -14.518 1.00 96.38 365 VAL A CA 1
ATOM 2850 C C . VAL A 1 365 ? 10.809 -0.570 -13.952 1.00 96.38 365 VAL A C 1
ATOM 2852 O O . VAL A 1 365 ? 11.186 0.512 -13.516 1.00 96.38 365 VAL A O 1
ATOM 2855 N N . PHE A 1 366 ? 9.533 -0.956 -13.943 1.00 93.44 366 PHE A N 1
ATOM 2856 C CA . PHE A 1 366 ? 8.455 -0.063 -13.527 1.00 93.44 366 PHE A CA 1
ATOM 2857 C C . PHE A 1 366 ? 7.304 -0.802 -12.837 1.00 93.44 366 PHE A C 1
ATOM 2859 O O . PHE A 1 366 ? 6.656 -1.655 -13.443 1.00 93.44 366 PHE A O 1
ATOM 2866 N N . CYS A 1 367 ? 7.018 -0.459 -11.580 1.00 93.50 367 CYS A N 1
ATOM 2867 C CA . CYS A 1 367 ? 5.846 -0.962 -10.850 1.00 93.50 367 CYS A CA 1
ATOM 2868 C C . CYS A 1 367 ? 5.128 0.104 -10.007 1.00 93.50 367 CYS A C 1
ATOM 2870 O O . CYS A 1 367 ? 4.365 -0.256 -9.107 1.00 93.50 367 CYS A O 1
ATOM 2872 N N . LEU A 1 368 ? 5.345 1.397 -10.297 1.00 88.69 368 LEU A N 1
ATOM 2873 C CA . LEU A 1 368 ? 4.724 2.471 -9.520 1.00 88.69 368 LEU A CA 1
ATOM 2874 C C . LEU A 1 368 ? 3.195 2.430 -9.597 1.00 88.69 368 LEU A C 1
ATOM 2876 O O . LEU A 1 368 ? 2.617 2.262 -10.682 1.00 88.69 368 LEU A O 1
ATOM 2880 N N . ASN A 1 369 ? 2.539 2.668 -8.461 1.00 81.25 369 ASN A N 1
ATOM 2881 C CA . ASN A 1 369 ? 1.163 3.151 -8.461 1.00 81.25 369 ASN A CA 1
ATOM 2882 C C . ASN A 1 369 ? 1.097 4.658 -8.779 1.00 81.25 369 ASN A C 1
ATOM 2884 O O . ASN A 1 369 ? 2.090 5.292 -9.131 1.00 81.25 369 ASN A O 1
ATOM 2888 N N . ARG A 1 370 ? -0.103 5.236 -8.709 1.00 71.75 370 ARG A N 1
ATOM 2889 C CA . ARG A 1 370 ? -0.320 6.656 -9.027 1.00 71.75 370 ARG A CA 1
ATOM 2890 C C . ARG A 1 370 ? 0.211 7.606 -7.966 1.00 71.75 370 ARG A C 1
ATOM 2892 O O . ARG A 1 370 ? 0.663 8.696 -8.310 1.00 71.75 370 ARG A O 1
ATOM 2899 N N . ASP A 1 371 ? 0.186 7.158 -6.718 1.00 70.00 371 ASP A N 1
ATOM 2900 C CA . ASP A 1 371 ? 0.703 7.887 -5.563 1.00 70.00 371 ASP A CA 1
ATOM 2901 C C . ASP A 1 371 ? 2.235 7.797 -5.465 1.00 70.00 371 ASP A C 1
ATOM 2903 O O . ASP A 1 371 ? 2.855 8.513 -4.684 1.00 70.00 371 ASP A O 1
ATOM 2907 N N . GLY A 1 372 ? 2.850 6.973 -6.318 1.00 82.69 372 GLY A N 1
ATOM 2908 C CA . GLY A 1 372 ? 4.288 6.814 -6.438 1.00 82.69 372 GLY A CA 1
ATOM 2909 C C . GLY A 1 372 ? 4.848 5.599 -5.710 1.00 82.69 372 GLY A C 1
ATOM 2910 O O . GLY A 1 372 ? 6.045 5.392 -5.822 1.00 82.69 372 GLY A O 1
ATOM 2911 N N . ASP A 1 373 ? 4.051 4.775 -5.023 1.00 85.81 373 ASP A N 1
ATOM 2912 C CA . ASP A 1 373 ? 4.519 3.555 -4.349 1.00 85.81 373 ASP A CA 1
ATOM 2913 C C . ASP A 1 373 ? 5.123 2.573 -5.355 1.00 85.81 373 ASP A C 1
ATOM 2915 O O . ASP A 1 373 ? 4.452 2.153 -6.300 1.00 85.81 373 ASP A O 1
ATOM 2919 N N . GLY A 1 374 ? 6.370 2.158 -5.123 1.00 93.56 374 GLY A N 1
ATOM 2920 C CA . GLY A 1 374 ? 7.036 1.126 -5.915 1.00 93.56 374 GLY A CA 1
ATOM 2921 C C . GLY A 1 374 ? 8.429 1.490 -6.394 1.00 93.56 374 GLY A C 1
ATOM 2922 O O . GLY A 1 374 ? 9.139 2.255 -5.748 1.00 93.56 374 GLY A O 1
ATOM 2923 N N . ILE A 1 375 ? 8.822 0.888 -7.518 1.00 96.25 375 ILE A N 1
ATOM 2924 C CA . ILE A 1 375 ? 10.147 1.007 -8.131 1.00 96.25 375 ILE A CA 1
ATOM 2925 C C . ILE A 1 375 ? 10.006 1.572 -9.553 1.00 96.25 375 ILE A C 1
ATOM 2927 O O . ILE A 1 375 ? 9.201 1.067 -10.343 1.00 96.25 375 ILE A O 1
ATOM 2931 N N . ASP A 1 376 ? 10.819 2.575 -9.892 1.00 94.69 376 ASP A N 1
ATOM 2932 C CA . ASP A 1 376 ? 11.053 3.035 -11.269 1.00 94.69 376 ASP A CA 1
ATOM 2933 C C . ASP A 1 376 ? 12.568 3.159 -11.518 1.00 94.69 376 ASP A C 1
ATOM 2935 O O . ASP A 1 376 ? 13.267 3.936 -10.861 1.00 94.69 376 ASP A O 1
ATOM 2939 N N . LEU A 1 377 ? 13.092 2.356 -12.445 1.00 97.31 377 LEU A N 1
ATOM 2940 C CA . LEU A 1 377 ? 14.479 2.405 -12.905 1.00 97.31 377 LEU A CA 1
ATOM 2941 C C . LEU A 1 377 ? 14.495 2.931 -14.335 1.00 97.31 377 LEU A C 1
ATOM 2943 O O . LEU A 1 377 ? 13.946 2.291 -15.236 1.00 97.31 377 LEU A O 1
ATOM 2947 N N . VAL A 1 378 ? 15.182 4.049 -14.558 1.00 96.19 378 VAL A N 1
ATOM 2948 C CA . VAL A 1 378 ? 15.215 4.719 -15.863 1.00 96.19 378 VAL A CA 1
ATOM 2949 C C . VAL A 1 378 ? 16.633 4.938 -16.380 1.00 96.19 378 VAL A C 1
ATOM 2951 O O . VAL A 1 378 ? 17.581 5.089 -15.611 1.00 96.19 378 VAL A O 1
ATOM 2954 N N . CYS A 1 379 ? 16.764 4.999 -17.704 1.00 96.31 379 CYS A N 1
ATOM 2955 C CA . CYS A 1 379 ? 17.944 5.460 -18.427 1.00 96.31 379 CYS A CA 1
ATOM 2956 C C . CYS A 1 379 ? 17.753 6.912 -18.893 1.00 96.31 379 CYS A C 1
ATOM 2958 O O . CYS A 1 379 ? 16.697 7.266 -19.425 1.00 96.31 379 CYS A O 1
ATOM 2960 N N . LEU A 1 380 ? 18.778 7.745 -18.702 1.00 96.25 380 LEU A N 1
ATOM 2961 C CA . LEU A 1 380 ? 18.809 9.155 -19.097 1.00 96.25 380 LEU A CA 1
ATOM 2962 C C . LEU A 1 380 ? 19.606 9.368 -20.394 1.00 96.25 380 LEU A C 1
ATOM 2964 O O . LEU A 1 380 ? 20.396 8.518 -20.807 1.00 96.25 380 LEU A O 1
ATOM 2968 N N . ALA A 1 381 ? 19.421 10.535 -21.018 1.00 95.56 381 ALA A N 1
ATOM 2969 C CA . ALA A 1 381 ? 19.987 10.841 -22.334 1.00 95.56 381 ALA A CA 1
ATOM 2970 C C . ALA A 1 381 ? 21.522 10.858 -22.393 1.00 95.56 381 ALA A C 1
ATOM 2972 O O . ALA A 1 381 ? 22.106 10.628 -23.449 1.00 95.56 381 ALA A O 1
ATOM 2973 N N . ASP A 1 382 ? 22.182 11.096 -21.261 1.00 96.50 382 ASP A N 1
ATOM 2974 C CA . ASP A 1 382 ? 23.640 11.058 -21.126 1.00 96.50 382 ASP A CA 1
ATOM 2975 C C . ASP A 1 382 ? 24.171 9.679 -20.695 1.00 96.50 382 ASP A C 1
ATOM 2977 O O . ASP A 1 382 ? 25.319 9.559 -20.271 1.00 96.50 382 ASP A O 1
ATOM 2981 N N . GLY A 1 383 ? 23.345 8.631 -20.774 1.00 97.44 383 GLY A N 1
ATOM 2982 C CA . GLY A 1 383 ? 23.727 7.260 -20.441 1.00 97.44 383 GLY A CA 1
ATOM 2983 C C . GLY A 1 383 ? 23.750 6.949 -18.943 1.00 97.44 383 GLY A C 1
ATOM 2984 O O . GLY A 1 383 ? 24.200 5.864 -18.572 1.00 97.44 383 GLY A O 1
ATOM 2985 N N . ARG A 1 384 ? 23.279 7.858 -18.074 1.00 98.06 384 ARG A N 1
ATOM 2986 C CA . ARG A 1 384 ? 23.045 7.548 -16.652 1.00 98.06 384 ARG A CA 1
ATOM 2987 C C . ARG A 1 384 ? 21.894 6.571 -16.465 1.00 98.06 384 ARG A C 1
ATOM 2989 O O . ARG A 1 384 ? 20.940 6.558 -17.246 1.00 98.06 384 ARG A O 1
ATOM 2996 N N . LEU A 1 385 ? 21.955 5.829 -15.365 1.00 98.38 385 LEU A N 1
ATOM 2997 C CA . LEU A 1 385 ? 20.808 5.158 -14.770 1.00 98.38 385 LEU A CA 1
ATOM 2998 C C . LEU A 1 385 ? 20.355 5.908 -13.516 1.00 98.38 385 LEU A C 1
ATOM 3000 O O . LEU A 1 385 ? 21.174 6.500 -12.815 1.00 98.38 385 LEU A O 1
ATOM 3004 N N . ARG A 1 386 ? 19.051 5.878 -13.242 1.00 97.75 386 ARG A N 1
ATOM 3005 C CA . ARG A 1 386 ? 18.418 6.519 -12.085 1.00 97.75 386 ARG A CA 1
ATOM 3006 C C . ARG A 1 386 ? 17.421 5.571 -11.447 1.00 97.75 386 ARG A C 1
ATOM 3008 O O . ARG A 1 386 ? 16.546 5.054 -12.139 1.00 97.75 386 ARG A O 1
ATOM 3015 N N . LEU A 1 387 ? 17.534 5.401 -10.133 1.00 97.62 387 LEU A N 1
ATOM 3016 C CA . LEU A 1 387 ? 16.620 4.596 -9.329 1.00 97.62 387 LEU A CA 1
ATOM 3017 C C . LEU A 1 387 ? 15.716 5.508 -8.500 1.00 97.62 387 LEU A C 1
ATOM 3019 O O . LEU A 1 387 ? 16.213 6.284 -7.680 1.00 97.62 387 LEU A O 1
ATOM 3023 N N . ALA A 1 388 ? 14.407 5.361 -8.679 1.00 95.75 388 ALA A N 1
ATOM 3024 C CA . ALA A 1 388 ? 13.378 5.957 -7.843 1.00 95.75 388 ALA A CA 1
ATOM 3025 C C . ALA A 1 388 ? 12.619 4.864 -7.076 1.00 95.75 388 ALA A C 1
ATOM 3027 O O . ALA A 1 388 ? 12.202 3.857 -7.649 1.00 95.75 388 ALA A O 1
ATOM 3028 N N . ILE A 1 389 ? 12.448 5.085 -5.773 1.00 95.88 389 ILE A N 1
ATOM 3029 C CA . ILE A 1 389 ? 11.601 4.284 -4.878 1.00 95.88 389 ILE A CA 1
ATOM 3030 C C . ILE A 1 389 ? 10.549 5.212 -4.281 1.00 95.88 389 ILE A C 1
ATOM 3032 O O . ILE A 1 389 ? 10.914 6.285 -3.792 1.00 95.88 389 ILE A O 1
ATOM 3036 N N . ASN A 1 390 ? 9.284 4.798 -4.309 1.00 92.81 390 ASN A N 1
ATOM 3037 C CA . ASN A 1 390 ? 8.143 5.521 -3.734 1.00 92.81 390 ASN A CA 1
ATOM 3038 C C . ASN A 1 390 ? 7.936 6.949 -4.276 1.00 92.81 390 ASN A C 1
ATOM 3040 O O . ASN A 1 390 ? 7.433 7.817 -3.564 1.00 92.81 390 ASN A O 1
ATOM 3044 N N . GLN A 1 391 ? 8.372 7.217 -5.510 1.00 90.56 391 GLN A N 1
ATOM 3045 C CA . GLN A 1 391 ? 8.102 8.464 -6.223 1.00 90.56 391 GLN A CA 1
ATOM 3046 C C . GLN A 1 391 ? 8.405 8.345 -7.717 1.00 90.56 391 GLN A C 1
ATOM 3048 O O . GLN A 1 391 ? 9.174 7.485 -8.150 1.00 90.56 391 GLN A O 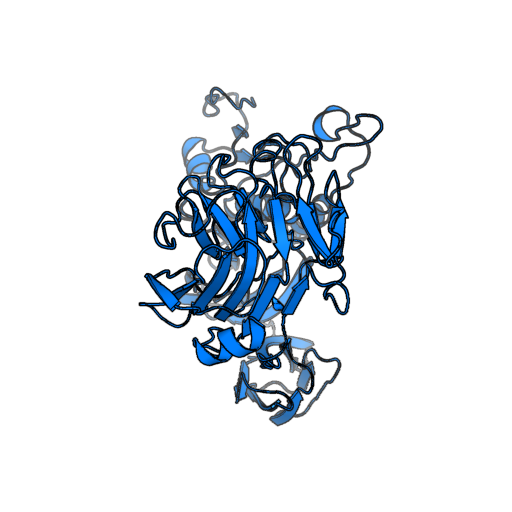1
ATOM 3053 N N . TRP A 1 392 ? 7.852 9.271 -8.498 1.00 88.94 392 TRP A N 1
ATOM 3054 C CA . TRP A 1 392 ? 8.169 9.424 -9.916 1.00 88.94 392 TRP A CA 1
ATOM 3055 C C . TRP A 1 392 ? 9.632 9.864 -10.123 1.00 88.94 392 TRP A C 1
ATOM 3057 O O . TRP A 1 392 ? 10.143 10.682 -9.356 1.00 88.94 392 TRP A O 1
ATOM 3067 N N . PRO A 1 393 ? 10.322 9.377 -11.170 1.00 89.38 393 PRO A N 1
ATOM 3068 C CA . PRO A 1 393 ? 11.765 9.579 -11.351 1.00 89.38 393 PRO A CA 1
ATOM 3069 C C . PRO A 1 393 ? 12.160 10.998 -11.806 1.00 89.38 393 PRO A C 1
ATOM 3071 O O . PRO A 1 393 ? 13.347 11.334 -11.826 1.00 89.38 393 PRO A O 1
ATOM 3074 N N . ASP A 1 394 ? 11.197 11.832 -12.199 1.00 87.00 394 ASP A N 1
ATOM 3075 C CA . ASP A 1 394 ? 11.412 13.159 -12.783 1.00 87.00 394 ASP A CA 1
ATOM 3076 C C . ASP A 1 394 ? 12.172 14.110 -11.820 1.00 87.00 394 ASP A C 1
ATOM 3078 O O . ASP A 1 394 ? 13.141 14.776 -12.217 1.00 87.00 394 ASP A O 1
ATOM 3082 N N . ASP A 1 395 ? 11.855 14.061 -10.523 1.00 85.88 395 ASP A N 1
ATOM 3083 C CA . ASP A 1 395 ? 12.487 14.888 -9.480 1.00 85.88 395 ASP A CA 1
ATOM 3084 C C . ASP A 1 395 ? 13.614 14.182 -8.712 1.00 85.88 395 ASP A C 1
ATOM 3086 O O . ASP A 1 395 ? 14.298 14.779 -7.881 1.00 85.88 395 ASP A O 1
ATOM 3090 N N . VAL A 1 396 ? 13.892 12.922 -9.045 1.00 89.69 396 VAL A N 1
ATOM 3091 C CA . VAL A 1 396 ? 14.951 12.136 -8.402 1.00 89.69 396 VAL A CA 1
ATOM 3092 C C . VAL A 1 396 ? 16.324 12.538 -8.936 1.00 89.69 396 VAL A C 1
ATOM 3094 O O . VAL A 1 396 ? 16.463 12.957 -10.083 1.00 89.69 396 VAL A O 1
ATOM 3097 N N . ARG A 1 397 ? 17.362 12.456 -8.099 1.00 88.00 397 ARG A N 1
ATOM 3098 C CA . ARG A 1 397 ? 18.768 12.734 -8.473 1.00 88.00 397 ARG A CA 1
ATOM 3099 C C . ARG A 1 397 ? 19.734 11.626 -8.035 1.00 88.00 397 ARG A C 1
ATOM 3101 O O . ARG A 1 397 ? 20.948 11.818 -8.010 1.00 88.00 397 ARG A O 1
ATOM 3108 N N . ASN A 1 398 ? 19.178 10.476 -7.670 1.00 91.44 398 ASN A N 1
ATOM 3109 C CA . ASN A 1 398 ? 19.884 9.273 -7.260 1.00 91.44 398 ASN A CA 1
ATOM 3110 C C . ASN A 1 398 ? 20.404 8.504 -8.489 1.00 91.44 398 ASN A C 1
ATOM 3112 O O . ASN A 1 398 ? 19.884 7.449 -8.860 1.00 91.44 398 ASN A O 1
ATOM 3116 N N . ASP A 1 399 ? 21.396 9.096 -9.150 1.00 96.88 399 ASP A N 1
ATOM 3117 C CA . ASP A 1 399 ? 21.851 8.680 -10.473 1.00 96.88 399 ASP A CA 1
ATOM 3118 C C . ASP A 1 399 ? 23.263 8.095 -10.426 1.00 96.88 399 ASP A C 1
ATOM 3120 O O . ASP A 1 399 ? 24.117 8.576 -9.673 1.00 96.88 399 ASP A O 1
ATOM 3124 N N . SER A 1 400 ? 23.551 7.159 -11.329 1.00 98.31 400 SER A N 1
ATOM 3125 C CA . SER A 1 400 ? 24.924 6.787 -11.674 1.00 98.31 400 SER A CA 1
ATOM 3126 C C . SER A 1 400 ? 25.709 7.976 -12.253 1.00 98.31 400 SER A C 1
ATOM 3128 O O . SER A 1 400 ? 25.154 9.033 -12.574 1.00 98.31 400 SER A O 1
ATOM 3130 N N . SER A 1 401 ? 27.017 7.810 -12.445 1.00 98.31 401 SER A N 1
ATOM 3131 C CA . SER A 1 401 ? 27.817 8.752 -13.238 1.00 98.31 401 SER A CA 1
ATOM 3132 C C . SER A 1 401 ? 27.367 8.751 -14.712 1.00 98.31 401 SER A C 1
ATOM 3134 O O . SER A 1 401 ? 26.843 7.736 -15.186 1.00 98.31 401 SER A O 1
ATOM 3136 N N . PRO A 1 402 ? 27.539 9.860 -15.457 1.00 97.81 402 PRO A N 1
ATOM 3137 C CA . PRO A 1 402 ? 27.218 9.922 -16.885 1.00 97.81 402 PRO A CA 1
ATOM 3138 C C . PRO A 1 402 ? 28.106 9.020 -17.747 1.00 97.81 402 PRO A C 1
ATOM 3140 O O . PRO A 1 402 ? 29.203 8.632 -17.349 1.00 97.81 402 PRO A O 1
ATOM 3143 N N . GLY A 1 403 ? 27.606 8.674 -18.935 1.00 97.12 403 GLY A N 1
ATOM 3144 C CA . GLY A 1 403 ? 28.310 7.882 -19.945 1.00 97.12 403 GLY A CA 1
ATOM 3145 C C . GLY A 1 403 ? 28.384 6.377 -19.673 1.00 97.12 403 GLY A C 1
ATOM 3146 O O . GLY A 1 403 ? 29.160 5.689 -20.332 1.00 97.12 403 GLY A O 1
ATOM 3147 N N . LYS A 1 404 ? 27.621 5.843 -18.707 1.00 97.75 404 LYS A N 1
ATOM 3148 C CA . LYS A 1 404 ? 27.681 4.412 -18.349 1.00 97.75 404 LYS A CA 1
ATOM 3149 C C . LYS A 1 404 ? 27.059 3.513 -19.401 1.00 97.75 404 LYS A C 1
ATOM 3151 O O . LYS A 1 404 ? 27.631 2.480 -19.750 1.00 97.75 404 LYS A O 1
ATOM 3156 N N . LEU A 1 405 ? 25.908 3.910 -19.926 1.00 98.12 405 LEU A N 1
ATOM 3157 C CA . LEU A 1 405 ? 25.333 3.270 -21.096 1.00 98.12 405 LEU A CA 1
ATOM 3158 C C . LEU A 1 405 ? 25.807 3.968 -22.368 1.00 98.12 405 LEU A C 1
ATOM 3160 O O . LEU A 1 405 ? 25.738 5.190 -22.484 1.00 98.12 405 LEU A O 1
ATOM 3164 N N . VAL A 1 406 ? 26.251 3.167 -23.336 1.00 97.88 406 VAL A N 1
ATOM 3165 C CA . VAL A 1 406 ? 26.697 3.622 -24.656 1.00 97.88 406 VAL A CA 1
ATOM 3166 C C . VAL A 1 406 ? 25.808 2.971 -25.709 1.00 97.88 406 VAL A C 1
ATOM 3168 O O . VAL A 1 406 ? 25.620 1.755 -25.698 1.00 97.88 406 VAL A O 1
ATOM 3171 N N . ALA A 1 407 ? 25.257 3.775 -26.621 1.00 97.56 407 ALA A N 1
ATOM 3172 C CA . ALA A 1 407 ? 24.387 3.273 -27.679 1.00 97.56 407 ALA A CA 1
ATOM 3173 C C . ALA A 1 407 ? 25.083 2.175 -28.508 1.00 97.56 407 ALA A C 1
ATOM 3175 O O . ALA A 1 407 ? 26.240 2.309 -28.907 1.00 97.56 407 ALA A O 1
ATOM 3176 N N . GLY A 1 408 ? 24.379 1.069 -28.743 1.00 97.25 408 GLY A N 1
ATOM 3177 C CA . GLY A 1 408 ? 24.853 -0.095 -29.486 1.00 97.25 408 GLY A CA 1
ATOM 3178 C C . GLY A 1 408 ? 25.789 -1.034 -28.716 1.00 97.25 408 GLY A C 1
ATOM 3179 O O . GLY A 1 408 ? 26.103 -2.104 -29.244 1.00 97.25 408 GLY A O 1
ATOM 3180 N N . LYS A 1 409 ? 26.199 -0.695 -27.487 1.00 98.06 409 LYS A N 1
ATOM 3181 C CA . LYS A 1 409 ? 27.083 -1.519 -26.649 1.00 98.06 409 LYS A CA 1
ATOM 3182 C C . LYS A 1 409 ? 26.331 -2.120 -25.466 1.00 98.06 409 LYS A C 1
ATOM 3184 O O . LYS A 1 409 ? 25.412 -1.514 -24.927 1.00 98.06 409 LYS A O 1
ATOM 3189 N N . TRP A 1 410 ? 26.740 -3.317 -25.069 1.00 97.88 410 TRP A N 1
ATOM 3190 C CA . TRP A 1 410 ? 26.278 -3.994 -23.866 1.00 97.88 410 TRP A CA 1
ATOM 3191 C C . TRP A 1 410 ? 27.046 -3.504 -22.644 1.00 97.88 410 TRP A C 1
ATOM 3193 O O . TRP A 1 410 ? 28.273 -3.546 -22.629 1.00 97.88 410 TRP A O 1
ATOM 3203 N N . THR A 1 411 ? 26.325 -3.126 -21.598 1.00 98.06 411 THR A N 1
ATOM 3204 C CA . THR A 1 411 ? 26.896 -2.783 -20.297 1.00 98.06 411 THR A CA 1
ATOM 3205 C C . THR A 1 411 ? 26.160 -3.574 -19.220 1.00 98.06 411 THR A C 1
ATOM 3207 O O . THR A 1 411 ? 24.927 -3.545 -19.162 1.00 98.06 411 THR A O 1
ATOM 3210 N N . PHE A 1 412 ? 26.901 -4.284 -18.369 1.00 98.25 412 PHE A N 1
ATOM 3211 C CA . PHE A 1 412 ? 26.351 -4.832 -17.135 1.00 98.25 412 PHE A CA 1
ATOM 3212 C C . PHE A 1 412 ? 26.170 -3.701 -16.131 1.00 98.25 412 PHE A C 1
ATOM 3214 O O . PHE A 1 412 ? 27.078 -2.885 -15.952 1.00 98.25 412 PHE A O 1
ATOM 3221 N N . PHE A 1 413 ? 25.030 -3.682 -15.452 1.00 98.50 413 PHE A N 1
ATOM 3222 C CA . PHE A 1 413 ? 24.788 -2.797 -14.326 1.00 98.50 413 PHE A CA 1
ATOM 3223 C C . PHE A 1 413 ? 24.296 -3.593 -13.119 1.00 98.50 413 PHE A C 1
ATOM 3225 O O . PHE A 1 413 ? 23.621 -4.615 -13.259 1.00 98.50 413 PHE A O 1
ATOM 3232 N N . ALA A 1 414 ? 24.577 -3.069 -11.933 1.00 98.50 414 ALA A N 1
ATOM 3233 C CA . ALA A 1 414 ? 23.830 -3.382 -10.729 1.00 98.50 414 ALA A CA 1
ATOM 3234 C C . ALA A 1 414 ? 23.594 -2.100 -9.927 1.00 98.50 414 ALA A C 1
ATOM 3236 O O . ALA A 1 414 ? 24.461 -1.227 -9.869 1.00 98.50 414 ALA A O 1
ATOM 3237 N N . VAL A 1 415 ? 22.428 -1.989 -9.303 1.00 98.69 415 VAL A N 1
ATOM 3238 C CA . VAL A 1 415 ? 22.113 -0.952 -8.323 1.00 98.69 415 VAL A CA 1
ATOM 3239 C C . VAL A 1 415 ? 21.587 -1.603 -7.060 1.00 98.69 415 VAL A C 1
ATOM 3241 O O . VAL A 1 415 ? 20.712 -2.467 -7.128 1.00 98.69 415 VAL A O 1
ATOM 3244 N N . THR A 1 416 ? 22.120 -1.195 -5.917 1.00 98.31 416 THR A N 1
ATOM 3245 C CA . THR A 1 416 ? 21.644 -1.625 -4.602 1.00 98.31 416 THR A CA 1
ATOM 3246 C C . THR A 1 416 ? 20.958 -0.467 -3.901 1.00 98.31 416 THR A C 1
ATOM 3248 O O . THR A 1 416 ? 21.314 0.689 -4.127 1.00 98.31 416 THR A O 1
ATOM 3251 N N . TYR A 1 417 ? 19.960 -0.772 -3.080 1.00 97.94 417 TYR A N 1
ATOM 3252 C CA . TYR A 1 417 ? 19.257 0.188 -2.239 1.00 97.94 417 TYR A CA 1
ATOM 3253 C C . TYR A 1 417 ? 19.016 -0.404 -0.850 1.00 97.94 417 TYR A C 1
ATOM 3255 O O . TYR A 1 417 ? 18.631 -1.567 -0.750 1.00 97.94 417 TYR A O 1
ATOM 3263 N N . ASP A 1 418 ? 19.208 0.389 0.203 1.00 97.00 418 ASP A N 1
ATOM 3264 C CA . ASP A 1 418 ? 18.915 0.020 1.588 1.00 97.00 418 ASP A CA 1
ATOM 3265 C C . ASP A 1 418 ? 18.243 1.172 2.348 1.00 97.00 418 ASP A C 1
ATOM 3267 O O . ASP A 1 418 ? 18.878 2.153 2.735 1.00 97.00 418 ASP A O 1
ATOM 3271 N N . ALA A 1 419 ? 16.945 1.028 2.595 1.00 95.31 419 ALA A N 1
ATOM 3272 C CA . ALA A 1 419 ? 16.119 1.988 3.312 1.00 95.31 419 ALA A CA 1
ATOM 3273 C C . ALA A 1 419 ? 16.473 2.155 4.797 1.00 95.31 419 ALA A C 1
ATOM 3275 O O . ALA A 1 419 ? 16.039 3.133 5.407 1.00 95.31 419 ALA A O 1
ATOM 3276 N N . SER A 1 420 ? 17.224 1.225 5.392 1.00 93.38 420 SER A N 1
ATOM 3277 C CA . SER A 1 420 ? 17.655 1.333 6.791 1.00 93.38 420 SER A CA 1
ATOM 3278 C C . SER A 1 420 ? 18.809 2.323 6.980 1.00 93.38 420 SER A C 1
ATOM 3280 O O . SER A 1 420 ? 19.068 2.773 8.098 1.00 93.38 420 SER A O 1
ATOM 3282 N N . ARG A 1 421 ? 19.482 2.707 5.886 1.00 93.94 421 ARG A N 1
ATOM 3283 C CA . ARG A 1 421 ? 20.615 3.633 5.896 1.00 93.94 421 ARG A CA 1
ATOM 3284 C C . ARG A 1 421 ? 20.174 5.048 5.537 1.00 93.94 421 ARG A C 1
ATOM 3286 O O . ARG A 1 421 ? 19.510 5.269 4.532 1.00 93.94 421 ARG A O 1
ATOM 3293 N N . SER A 1 422 ? 20.593 6.023 6.343 1.00 90.94 422 SER A N 1
ATOM 3294 C CA . SER A 1 422 ? 20.344 7.451 6.087 1.00 90.94 422 SER A CA 1
ATOM 3295 C C . SER A 1 422 ? 21.386 8.103 5.167 1.00 90.94 422 SER A C 1
ATOM 3297 O O . SER A 1 422 ? 21.150 9.197 4.642 1.00 90.94 422 SER A O 1
ATOM 3299 N N . GLN A 1 423 ? 22.534 7.445 4.987 1.00 94.44 423 GLN A N 1
ATOM 3300 C CA . GLN A 1 423 ? 23.632 7.826 4.101 1.00 94.44 423 GLN A CA 1
ATOM 3301 C C . GLN A 1 423 ? 24.105 6.606 3.320 1.00 94.44 423 GLN A C 1
ATOM 3303 O O . GLN A 1 423 ? 23.964 5.485 3.807 1.00 94.44 423 GLN A O 1
ATOM 3308 N N . ASP A 1 424 ? 24.666 6.829 2.132 1.00 95.62 424 ASP A N 1
ATOM 3309 C CA . ASP A 1 424 ? 25.230 5.769 1.292 1.00 95.62 424 ASP A CA 1
ATOM 3310 C C . ASP A 1 424 ? 24.247 4.606 1.091 1.00 95.62 424 ASP A C 1
ATOM 3312 O O . ASP A 1 424 ? 24.603 3.429 1.101 1.00 95.62 424 ASP A O 1
ATOM 3316 N N . SER A 1 425 ? 22.962 4.940 0.965 1.00 96.25 425 SER A N 1
ATOM 3317 C CA . SER A 1 425 ? 21.891 3.955 0.853 1.00 96.25 425 SER A CA 1
ATOM 3318 C C . SER A 1 425 ? 21.793 3.360 -0.544 1.00 96.25 425 SER A C 1
ATOM 3320 O O . SER A 1 425 ? 21.083 2.374 -0.716 1.00 96.25 425 SER A O 1
ATOM 3322 N N . VAL A 1 426 ? 22.485 3.926 -1.539 1.00 98.06 426 VAL A N 1
ATOM 3323 C CA . VAL A 1 426 ? 22.461 3.467 -2.930 1.00 98.06 426 VAL A CA 1
ATOM 3324 C C . VAL A 1 426 ? 23.872 3.317 -3.473 1.00 98.06 426 VAL A C 1
ATOM 3326 O O . VAL A 1 426 ? 24.676 4.243 -3.379 1.00 98.06 426 VAL A O 1
ATOM 3329 N N . HIS A 1 427 ? 24.151 2.175 -4.102 1.00 98.50 427 HIS A N 1
ATOM 3330 C CA . HIS A 1 427 ? 25.427 1.915 -4.769 1.00 98.50 427 HIS A CA 1
ATOM 3331 C C . HIS A 1 427 ? 25.207 1.452 -6.203 1.00 98.50 427 HIS A C 1
ATOM 3333 O O . HIS A 1 427 ? 24.421 0.541 -6.463 1.00 98.50 427 HIS A O 1
ATOM 3339 N N . TRP A 1 428 ? 25.940 2.059 -7.129 1.00 98.62 428 TRP A N 1
ATOM 3340 C CA . TRP A 1 428 ? 25.908 1.752 -8.551 1.00 98.62 428 TRP A CA 1
ATOM 3341 C C . TRP A 1 428 ? 27.166 1.008 -8.969 1.00 98.62 428 TRP A C 1
ATOM 3343 O O . TRP A 1 428 ? 28.272 1.453 -8.675 1.00 98.62 428 TRP A O 1
ATOM 3353 N N . TYR A 1 429 ? 27.011 -0.077 -9.719 1.00 98.56 429 TYR A N 1
ATOM 3354 C CA . TYR A 1 429 ? 28.104 -0.892 -10.234 1.00 98.56 429 TYR A CA 1
ATOM 3355 C C . TYR A 1 429 ? 27.956 -1.090 -11.735 1.00 98.56 429 TYR A C 1
ATOM 3357 O O . TYR A 1 429 ? 26.846 -1.299 -12.221 1.00 98.56 429 TYR A O 1
ATOM 3365 N N . PHE A 1 430 ? 29.070 -1.061 -12.465 1.00 98.50 430 PHE A N 1
ATOM 3366 C CA . PHE A 1 430 ? 29.061 -1.221 -13.917 1.00 98.50 430 PHE A CA 1
ATOM 3367 C C . PHE A 1 430 ? 30.262 -2.008 -14.430 1.00 98.50 430 PHE A C 1
ATOM 3369 O O . PHE A 1 430 ? 31.358 -1.920 -13.872 1.00 98.50 430 PHE A O 1
ATOM 3376 N N . SER A 1 431 ? 30.061 -2.725 -15.536 1.00 97.75 431 SER A N 1
ATOM 3377 C CA . SER A 1 431 ? 31.158 -3.137 -16.414 1.00 97.75 431 SER A CA 1
ATOM 3378 C C . SER A 1 431 ? 31.551 -2.006 -17.376 1.00 97.75 431 SER A C 1
ATOM 3380 O O . SER A 1 431 ? 30.800 -1.043 -17.550 1.00 97.75 431 SER A O 1
ATOM 3382 N N . PRO A 1 432 ? 32.681 -2.127 -18.092 1.00 96.88 432 PRO A N 1
ATOM 3383 C CA . PRO A 1 432 ? 32.888 -1.398 -19.339 1.00 96.88 432 PRO A CA 1
ATOM 3384 C C . PRO A 1 432 ? 31.793 -1.709 -20.373 1.00 96.88 432 PRO A C 1
ATOM 3386 O O . PRO A 1 432 ? 31.112 -2.733 -20.279 1.00 96.88 432 PRO A O 1
ATOM 3389 N N . ALA A 1 433 ? 31.668 -0.850 -21.385 1.00 97.19 433 ALA A N 1
ATOM 3390 C CA . ALA A 1 433 ? 30.823 -1.091 -22.552 1.00 97.19 433 ALA A CA 1
ATOM 3391 C C . ALA A 1 433 ? 31.471 -2.135 -23.483 1.00 97.19 433 ALA A C 1
ATOM 3393 O O . ALA A 1 433 ? 32.654 -2.036 -23.812 1.00 97.19 433 ALA A O 1
ATOM 3394 N N . LEU A 1 434 ? 30.700 -3.132 -23.917 1.00 96.88 434 LEU A N 1
ATOM 3395 C CA . LEU A 1 434 ? 31.169 -4.317 -24.643 1.00 96.88 434 LEU A CA 1
ATOM 3396 C C . LEU A 1 434 ? 30.345 -4.573 -25.910 1.00 96.88 434 LEU A C 1
ATOM 3398 O O . LEU A 1 434 ? 29.207 -4.129 -26.034 1.00 96.88 434 LEU A O 1
ATOM 3402 N N . ASP A 1 435 ? 30.896 -5.340 -26.848 1.00 95.81 435 ASP A N 1
ATOM 3403 C CA . ASP A 1 435 ? 30.164 -5.771 -28.050 1.00 95.81 435 ASP A CA 1
ATOM 3404 C C . ASP A 1 435 ? 29.177 -6.915 -27.784 1.00 95.81 435 ASP A C 1
ATOM 3406 O O . ASP A 1 435 ? 28.195 -7.067 -28.508 1.00 95.81 435 ASP A O 1
ATOM 3410 N N . ALA A 1 436 ? 29.396 -7.693 -26.722 1.00 93.00 436 ALA A N 1
ATOM 3411 C CA . ALA A 1 436 ? 28.520 -8.782 -26.301 1.00 93.00 436 ALA A CA 1
ATOM 3412 C C . ALA A 1 436 ? 28.580 -8.985 -24.774 1.00 93.00 436 ALA A C 1
ATOM 3414 O O . ALA A 1 436 ? 29.636 -8.727 -24.183 1.00 93.00 436 ALA A O 1
ATOM 3415 N N . PRO A 1 437 ? 27.500 -9.485 -24.136 1.00 91.56 437 PRO A N 1
ATOM 3416 C CA . PRO A 1 437 ? 27.522 -9.890 -22.734 1.00 91.56 437 PRO A CA 1
ATOM 3417 C C . PRO A 1 437 ? 28.513 -11.034 -22.527 1.00 91.56 437 PRO A C 1
ATOM 3419 O O . PRO A 1 437 ? 28.426 -12.066 -23.195 1.00 91.56 437 PRO A O 1
ATOM 3422 N N . ARG A 1 438 ? 29.460 -10.840 -21.613 1.00 90.06 438 ARG A N 1
ATOM 3423 C CA . ARG A 1 438 ? 30.496 -11.811 -21.243 1.00 90.06 438 ARG A CA 1
ATOM 3424 C C . ARG A 1 438 ? 31.031 -11.470 -19.853 1.00 90.06 438 ARG A C 1
ATOM 3426 O O . ARG A 1 438 ? 30.902 -10.311 -19.456 1.00 90.06 438 ARG A O 1
ATOM 3433 N N . PRO A 1 439 ? 31.690 -12.408 -19.151 1.00 86.38 439 PRO A N 1
ATOM 3434 C CA . PRO A 1 439 ? 32.391 -12.089 -17.915 1.00 86.38 439 PRO A CA 1
ATOM 3435 C C . PRO A 1 439 ? 33.291 -10.861 -18.097 1.00 86.38 439 PRO A C 1
ATOM 3437 O O . PRO A 1 439 ? 34.111 -10.799 -19.020 1.00 86.38 439 PRO A O 1
ATOM 3440 N N . ALA A 1 440 ? 33.086 -9.862 -17.245 1.00 85.25 440 ALA A N 1
ATOM 3441 C CA . ALA A 1 440 ? 33.750 -8.572 -17.313 1.00 85.25 440 ALA A CA 1
ATOM 3442 C C . ALA A 1 440 ? 34.040 -8.056 -15.905 1.00 85.25 440 ALA A C 1
ATOM 3444 O O . ALA A 1 440 ? 33.369 -8.422 -14.941 1.00 85.25 440 ALA A O 1
ATOM 3445 N N . GLU A 1 441 ? 35.041 -7.188 -15.795 1.00 91.00 441 GLU A N 1
ATOM 3446 C CA . GLU A 1 441 ? 35.335 -6.502 -14.544 1.00 91.00 441 GLU A CA 1
ATOM 3447 C C . GLU A 1 441 ? 34.179 -5.550 -14.205 1.00 91.00 441 GLU A C 1
ATOM 3449 O O . GLU A 1 441 ? 33.899 -4.619 -14.959 1.00 91.00 441 GLU A O 1
ATOM 3454 N N . VAL A 1 442 ? 33.502 -5.793 -13.082 1.00 96.44 442 VAL A N 1
ATOM 3455 C CA . VAL A 1 442 ? 32.448 -4.918 -12.556 1.00 96.44 442 VAL A CA 1
ATOM 3456 C C . VAL A 1 442 ? 33.033 -4.088 -11.421 1.00 96.44 442 VAL A C 1
ATOM 3458 O O . VAL A 1 442 ? 33.646 -4.632 -10.504 1.00 96.44 442 VAL A O 1
ATOM 3461 N N . LYS A 1 443 ? 32.844 -2.769 -11.475 1.00 96.81 443 LYS A N 1
ATOM 3462 C CA . LYS A 1 443 ? 33.372 -1.816 -10.490 1.00 96.81 443 LYS A CA 1
ATOM 3463 C C . LYS A 1 443 ? 32.260 -0.979 -9.884 1.00 96.81 443 LYS A C 1
ATOM 3465 O O . LYS A 1 443 ? 31.292 -0.660 -10.572 1.00 96.81 443 LYS A O 1
ATOM 3470 N N . LEU A 1 444 ? 32.436 -0.592 -8.619 1.00 98.19 444 LEU A N 1
ATOM 3471 C CA . LEU A 1 444 ? 31.644 0.475 -8.013 1.00 98.19 444 LEU A CA 1
ATOM 3472 C C . LEU A 1 444 ? 31.884 1.761 -8.812 1.00 98.19 444 LEU A C 1
ATOM 3474 O O . LEU A 1 444 ? 33.022 2.170 -9.027 1.00 98.19 444 LEU A O 1
ATOM 3478 N N . ASP A 1 445 ? 30.801 2.366 -9.270 1.00 98.19 445 ASP A N 1
ATOM 3479 C CA . ASP A 1 445 ? 30.789 3.654 -9.945 1.00 98.19 445 ASP A CA 1
ATOM 3480 C C . ASP A 1 445 ? 30.562 4.786 -8.951 1.00 98.19 445 ASP A C 1
ATOM 3482 O O . ASP A 1 445 ? 31.347 5.729 -8.878 1.00 98.19 445 ASP A O 1
ATOM 3486 N N . ARG A 1 446 ? 29.457 4.703 -8.211 1.00 97.38 446 ARG A N 1
ATOM 3487 C CA . ARG A 1 446 ? 28.989 5.810 -7.392 1.00 97.38 446 ARG A CA 1
ATOM 3488 C C . ARG A 1 446 ? 28.180 5.314 -6.210 1.00 97.38 446 ARG A C 1
ATOM 3490 O O . ARG A 1 446 ? 27.396 4.377 -6.344 1.00 97.38 446 ARG A O 1
ATOM 3497 N N . THR A 1 447 ? 28.336 6.020 -5.101 1.00 97.75 447 THR A N 1
ATOM 3498 C CA . THR A 1 447 ? 27.500 5.897 -3.912 1.00 97.75 447 THR A CA 1
ATOM 3499 C C . THR A 1 447 ? 26.711 7.187 -3.722 1.00 97.75 447 THR A C 1
ATOM 3501 O O . THR A 1 447 ? 27.241 8.284 -3.924 1.00 97.75 447 THR A O 1
ATOM 3504 N N . THR A 1 448 ? 25.434 7.060 -3.382 1.00 96.12 448 THR A N 1
ATOM 3505 C CA . THR A 1 448 ? 24.502 8.172 -3.180 1.00 96.12 448 THR A CA 1
ATOM 3506 C C . THR A 1 448 ? 23.601 7.907 -1.974 1.00 96.12 448 THR A C 1
ATOM 3508 O O . THR A 1 448 ? 23.361 6.764 -1.589 1.00 96.12 448 THR A O 1
ATOM 3511 N N . SER A 1 449 ? 23.077 8.982 -1.384 1.00 94.12 449 SER A N 1
ATOM 3512 C CA . SER A 1 449 ? 22.109 8.915 -0.285 1.00 94.12 449 SER A CA 1
ATOM 3513 C C . SER A 1 449 ? 20.709 9.216 -0.805 1.00 94.12 449 SER A C 1
ATOM 3515 O O . SER A 1 449 ? 20.477 10.243 -1.445 1.00 94.12 449 SER A O 1
ATOM 3517 N N . TYR A 1 450 ? 19.773 8.320 -0.518 1.00 92.19 450 TYR A N 1
ATOM 3518 C CA . TYR A 1 450 ? 18.391 8.384 -0.971 1.00 92.19 450 TYR A CA 1
ATOM 3519 C C . TYR A 1 450 ? 17.458 7.821 0.111 1.00 92.19 450 TYR A C 1
ATOM 3521 O O . TYR A 1 450 ? 17.478 6.627 0.398 1.00 92.19 450 TYR A O 1
ATOM 3529 N N . ASN A 1 451 ? 16.651 8.681 0.737 1.00 87.75 451 ASN A N 1
ATOM 3530 C CA . ASN A 1 451 ? 15.906 8.354 1.961 1.00 87.75 451 ASN A CA 1
ATOM 3531 C C . ASN A 1 451 ? 14.393 8.350 1.708 1.00 87.75 451 ASN A C 1
ATOM 3533 O O . ASN A 1 451 ? 13.696 9.287 2.086 1.00 87.75 451 ASN A O 1
ATOM 3537 N N . HIS A 1 452 ? 13.894 7.299 1.052 1.00 89.38 452 HIS A N 1
ATOM 3538 C CA . HIS A 1 452 ? 12.472 7.143 0.697 1.00 89.38 452 HIS A CA 1
ATOM 3539 C C . HIS A 1 452 ? 11.780 5.939 1.356 1.00 89.38 452 HIS A C 1
ATOM 3541 O O . HIS A 1 452 ? 10.644 5.608 1.013 1.00 89.38 452 HIS A O 1
ATOM 3547 N N . GLY A 1 453 ? 12.435 5.336 2.352 1.00 92.06 453 GLY A N 1
ATOM 3548 C CA . GLY A 1 453 ? 11.896 4.215 3.113 1.00 92.06 453 GLY A CA 1
ATOM 3549 C C . GLY A 1 453 ? 11.794 2.912 2.307 1.00 92.06 453 GLY A C 1
ATOM 3550 O O . GLY A 1 453 ? 12.239 2.842 1.161 1.00 92.06 453 GLY A O 1
ATOM 3551 N N . PRO A 1 454 ? 11.227 1.856 2.913 1.00 93.44 454 PRO A N 1
ATOM 3552 C CA . PRO A 1 454 ? 11.015 0.576 2.244 1.00 93.44 454 PRO A CA 1
ATOM 3553 C C . PRO A 1 454 ? 10.112 0.736 1.021 1.00 93.44 454 PRO A C 1
ATOM 3555 O O . PRO A 1 454 ? 9.260 1.624 1.003 1.00 93.44 454 PRO A O 1
ATOM 3558 N N . VAL A 1 455 ? 10.243 -0.145 0.029 1.00 94.44 455 VAL A N 1
ATOM 3559 C CA . VAL A 1 455 ? 9.343 -0.168 -1.137 1.00 94.44 455 VAL A CA 1
ATOM 3560 C C . VAL A 1 455 ? 7.886 -0.205 -0.669 1.00 94.44 455 VAL A C 1
ATOM 3562 O O . VAL A 1 455 ? 7.533 -0.989 0.214 1.00 94.44 455 VAL A O 1
ATOM 3565 N N . GLY A 1 456 ? 7.052 0.647 -1.263 1.00 87.56 456 GLY A N 1
ATOM 3566 C CA . GLY A 1 456 ? 5.639 0.789 -0.942 1.00 87.56 456 GLY A CA 1
ATOM 3567 C C . GLY A 1 456 ? 4.877 -0.530 -1.008 1.00 87.56 456 GLY A C 1
ATOM 3568 O O . GLY A 1 456 ? 5.309 -1.520 -1.607 1.00 87.56 456 GLY A O 1
ATOM 3569 N N . THR A 1 457 ? 3.725 -0.555 -0.348 1.00 84.12 457 THR A N 1
ATOM 3570 C CA . THR A 1 457 ? 2.917 -1.775 -0.239 1.00 84.12 457 THR A CA 1
ATOM 3571 C C . THR A 1 457 ? 1.702 -1.758 -1.141 1.00 84.12 457 THR A C 1
ATOM 3573 O O . THR A 1 457 ? 1.025 -2.771 -1.168 1.00 84.12 457 THR A O 1
ATOM 3576 N N . ASP A 1 458 ? 1.430 -0.699 -1.911 1.00 82.12 458 ASP A N 1
ATOM 3577 C CA . ASP A 1 458 ? 0.414 -0.697 -2.974 1.00 82.12 458 ASP A CA 1
ATOM 3578 C C . ASP A 1 458 ? 1.069 -0.653 -4.360 1.00 82.12 458 ASP A C 1
ATOM 3580 O O . ASP A 1 458 ? 1.082 0.368 -5.036 1.00 82.12 458 ASP A O 1
ATOM 3584 N N . LEU A 1 459 ? 1.653 -1.773 -4.786 1.00 86.56 459 LEU A N 1
ATOM 3585 C CA . LEU A 1 459 ? 2.337 -1.870 -6.076 1.00 86.56 459 LEU A CA 1
ATOM 3586 C C . LEU A 1 459 ? 1.378 -2.191 -7.219 1.00 86.56 459 LEU A C 1
ATOM 3588 O O . LEU A 1 459 ? 0.315 -2.789 -7.035 1.00 86.56 459 LEU A O 1
ATOM 3592 N N . ARG A 1 460 ? 1.810 -1.869 -8.437 1.00 87.81 460 ARG A N 1
ATOM 3593 C CA . ARG A 1 460 ? 1.139 -2.287 -9.674 1.00 87.81 460 ARG A CA 1
ATOM 3594 C C . ARG A 1 460 ? 1.884 -3.438 -10.329 1.00 87.81 460 ARG A C 1
ATOM 3596 O O . ARG A 1 460 ? 2.962 -3.831 -9.883 1.00 87.81 460 ARG A O 1
ATOM 3603 N N . GLY A 1 461 ? 1.283 -3.995 -11.381 1.00 90.00 461 GLY A N 1
ATOM 3604 C CA . GLY A 1 461 ? 1.936 -5.012 -12.202 1.00 90.00 461 GLY A CA 1
ATOM 3605 C C . GLY A 1 461 ? 3.318 -4.531 -12.646 1.00 90.00 461 GLY A C 1
ATOM 3606 O O . GLY A 1 461 ? 3.474 -3.380 -13.067 1.00 90.00 461 GLY A O 1
ATOM 3607 N N . LEU A 1 462 ? 4.316 -5.403 -12.505 1.00 95.06 462 LEU A N 1
ATOM 3608 C CA . LEU A 1 462 ? 5.683 -5.087 -12.887 1.00 95.06 462 LEU A CA 1
ATOM 3609 C C . LEU A 1 462 ? 5.810 -5.110 -14.411 1.00 95.06 462 LEU A C 1
ATOM 3611 O O . LEU A 1 462 ? 5.466 -6.101 -15.057 1.00 95.06 462 LEU A O 1
ATOM 3615 N N . ALA A 1 463 ? 6.361 -4.037 -14.964 1.00 94.12 463 ALA A N 1
ATOM 3616 C CA . ALA A 1 463 ? 6.680 -3.919 -16.373 1.00 94.12 463 ALA A CA 1
ATOM 3617 C C . ALA A 1 463 ? 8.188 -3.763 -16.591 1.00 94.12 463 ALA A C 1
ATOM 3619 O O . ALA A 1 463 ? 8.860 -3.020 -15.870 1.00 94.12 463 ALA A O 1
ATOM 3620 N N . ILE A 1 464 ? 8.707 -4.432 -17.624 1.00 94.81 464 ILE A N 1
ATOM 3621 C CA . ILE A 1 464 ? 10.016 -4.133 -18.208 1.00 94.81 464 ILE A CA 1
ATOM 3622 C C . ILE A 1 464 ? 9.801 -3.283 -19.456 1.00 94.81 464 ILE A C 1
ATOM 3624 O O . ILE A 1 464 ? 9.026 -3.645 -20.350 1.00 94.81 464 ILE A O 1
ATOM 3628 N N . GLY A 1 465 ? 10.484 -2.144 -19.519 1.00 87.50 465 GLY A N 1
ATOM 3629 C CA . GLY A 1 465 ? 10.165 -1.097 -20.480 1.00 87.50 465 GLY A CA 1
ATOM 3630 C C . GLY A 1 465 ? 9.121 -0.133 -19.918 1.00 87.50 465 GLY A C 1
ATOM 3631 O O . GLY A 1 465 ? 9.204 0.281 -18.768 1.00 87.50 465 GLY A O 1
ATOM 3632 N N . ASN A 1 466 ? 8.154 0.270 -20.744 1.00 72.38 466 ASN A N 1
ATOM 3633 C CA . ASN A 1 466 ? 7.399 1.491 -20.467 1.00 72.38 466 ASN A CA 1
ATOM 3634 C C . ASN A 1 466 ? 6.048 1.327 -19.772 1.00 72.38 466 ASN A C 1
ATOM 3636 O O . ASN A 1 466 ? 5.653 2.192 -18.996 1.00 72.38 466 ASN A O 1
ATOM 3640 N N . PHE A 1 467 ? 5.275 0.309 -20.152 1.00 67.06 467 PHE A N 1
ATOM 3641 C CA . PHE A 1 467 ? 3.832 0.342 -19.931 1.00 67.06 467 PHE A CA 1
ATOM 3642 C C . PHE A 1 467 ? 3.399 -0.558 -18.781 1.00 67.06 467 PHE A C 1
ATOM 3644 O O . PHE A 1 467 ? 3.671 -1.751 -18.790 1.00 67.06 467 PHE A O 1
ATOM 3651 N N . ASN A 1 468 ? 2.645 0.021 -17.851 1.00 61.53 468 ASN A N 1
ATOM 3652 C CA . ASN A 1 468 ? 1.702 -0.681 -16.989 1.00 61.53 468 ASN A CA 1
ATOM 3653 C C . ASN A 1 468 ? 0.378 0.121 -16.961 1.00 61.53 468 ASN A C 1
ATOM 3655 O O . ASN A 1 468 ? 0.257 1.172 -17.594 1.00 61.53 468 ASN A O 1
ATOM 3659 N N . GLU A 1 469 ? -0.602 -0.340 -16.190 1.00 58.16 469 GLU A N 1
ATOM 3660 C CA . GLU A 1 469 ? -1.928 0.287 -16.069 1.00 58.16 469 GLU A CA 1
ATOM 3661 C C . GLU A 1 469 ? -1.934 1.705 -15.452 1.00 58.16 469 GLU A C 1
ATOM 3663 O O . GLU A 1 469 ? -2.965 2.379 -15.485 1.00 58.16 469 GLU A O 1
ATOM 3668 N N . THR A 1 470 ? -0.822 2.183 -14.878 1.00 55.16 470 THR A N 1
ATOM 3669 C CA . THR A 1 470 ? -0.731 3.524 -14.264 1.00 55.16 470 THR A CA 1
ATOM 3670 C C . THR A 1 470 ? -0.180 4.596 -15.185 1.00 55.16 470 THR A C 1
ATOM 3672 O O . THR A 1 470 ? -0.236 5.778 -14.847 1.00 55.16 470 THR A O 1
ATOM 3675 N N . MET A 1 471 ? 0.270 4.221 -16.381 1.00 64.69 471 MET A N 1
ATOM 3676 C CA . MET A 1 471 ? 0.669 5.166 -17.416 1.00 64.69 471 MET A CA 1
ATOM 3677 C C . MET A 1 471 ? -0.515 5.978 -17.967 1.00 64.69 471 MET A C 1
ATOM 3679 O O . MET A 1 471 ? -1.552 5.436 -18.349 1.00 64.69 471 MET A O 1
ATOM 3683 N N . HIS A 1 472 ? -0.333 7.297 -18.078 1.00 55.81 472 HIS A N 1
ATOM 3684 C CA . HIS A 1 472 ? -1.221 8.182 -18.840 1.00 55.81 472 HIS A CA 1
ATOM 3685 C C . HIS A 1 472 ? -0.969 8.055 -20.359 1.00 55.81 472 HIS A C 1
ATOM 3687 O O . HIS A 1 472 ? 0.011 7.451 -20.790 1.00 55.81 472 HIS A O 1
ATOM 3693 N N . SER A 1 473 ? -1.808 8.674 -21.207 1.00 53.09 473 SER A N 1
ATOM 3694 C CA . SER A 1 473 ? -1.536 8.766 -22.662 1.00 53.09 473 SER A CA 1
ATOM 3695 C C . SER A 1 473 ? -0.220 9.472 -23.001 1.00 53.09 473 SER A C 1
ATOM 3697 O O . SER A 1 473 ? 0.289 9.315 -24.107 1.00 53.09 473 SER A O 1
ATOM 3699 N N . PHE A 1 474 ? 0.304 10.276 -22.075 1.00 51.41 474 PHE A N 1
ATOM 3700 C CA . PHE A 1 474 ? 1.592 10.950 -22.182 1.00 51.41 474 PHE A CA 1
ATOM 3701 C C . PHE A 1 474 ? 2.654 10.089 -21.492 1.00 51.41 474 PHE A C 1
ATOM 3703 O O . PHE A 1 474 ? 2.463 9.683 -20.347 1.00 51.41 474 PHE A O 1
ATOM 3710 N N . GLY A 1 475 ? 3.755 9.800 -22.187 1.00 58.84 475 GLY A N 1
ATOM 3711 C CA . GLY A 1 475 ? 4.840 8.966 -21.670 1.00 58.84 475 GLY A CA 1
ATOM 3712 C C . GLY A 1 475 ? 5.040 7.643 -22.402 1.00 58.84 475 GLY A C 1
ATOM 3713 O O . GLY A 1 475 ? 5.962 6.926 -22.045 1.00 58.84 475 GLY A O 1
ATOM 3714 N N . LEU A 1 476 ? 4.256 7.317 -23.442 1.00 66.00 476 LEU A N 1
ATOM 3715 C CA . LEU A 1 476 ? 4.480 6.140 -24.308 1.00 66.00 476 LEU A CA 1
ATOM 3716 C C . LEU A 1 476 ? 5.862 6.135 -24.995 1.00 66.00 476 LEU A C 1
ATOM 3718 O O . LEU A 1 476 ? 6.383 5.078 -25.340 1.00 66.00 476 LEU A O 1
ATOM 3722 N N . ASP A 1 477 ? 6.483 7.301 -25.121 1.00 72.75 477 ASP A N 1
ATOM 3723 C CA . ASP A 1 477 ? 7.838 7.528 -25.617 1.00 72.75 477 ASP A CA 1
ATOM 3724 C C . ASP A 1 477 ? 8.944 7.284 -24.569 1.00 72.75 477 ASP A C 1
ATOM 3726 O O . ASP A 1 477 ? 10.125 7.320 -24.911 1.00 72.75 477 ASP A O 1
ATOM 3730 N N . ARG A 1 478 ? 8.605 6.996 -23.307 1.00 86.38 478 ARG A N 1
ATOM 3731 C CA . ARG A 1 478 ? 9.563 6.661 -22.236 1.00 86.38 478 ARG A CA 1
ATOM 3732 C C . ARG A 1 478 ? 9.963 5.182 -22.220 1.00 86.38 478 ARG A C 1
ATOM 3734 O O . ARG A 1 478 ? 10.430 4.679 -21.210 1.00 86.38 478 ARG A O 1
ATOM 3741 N N . GLN A 1 479 ? 9.783 4.441 -23.305 1.00 89.44 479 GLN A N 1
ATOM 3742 C CA . GLN A 1 479 ? 10.233 3.052 -23.388 1.00 89.44 479 GLN A CA 1
ATOM 3743 C C . GLN A 1 479 ? 11.759 2.987 -23.468 1.00 89.44 479 GLN A C 1
ATOM 3745 O O . GLN A 1 479 ? 12.365 3.732 -24.238 1.00 89.44 479 GLN A O 1
ATOM 3750 N N . PHE A 1 480 ? 12.395 2.077 -22.724 1.00 93.56 480 PHE A N 1
ATOM 3751 C CA . PHE A 1 480 ? 13.760 1.674 -23.058 1.00 93.56 480 PHE A CA 1
ATOM 3752 C C . PHE A 1 480 ? 13.797 1.091 -24.474 1.00 93.56 480 PHE A C 1
ATOM 3754 O O . PHE A 1 480 ? 13.024 0.194 -24.804 1.00 93.56 480 PHE A O 1
ATOM 3761 N N . ARG A 1 481 ? 14.699 1.622 -25.303 1.00 92.44 481 ARG A N 1
ATOM 3762 C CA . ARG A 1 481 ? 14.857 1.258 -26.713 1.00 92.44 481 ARG A CA 1
ATOM 3763 C C . ARG A 1 481 ? 16.135 0.453 -26.864 1.00 92.44 481 ARG A C 1
ATOM 3765 O O . ARG A 1 481 ? 17.223 1.023 -26.789 1.00 92.44 481 ARG A O 1
ATOM 3772 N N . GLY A 1 482 ? 16.014 -0.849 -27.067 1.00 95.50 482 GLY A N 1
ATOM 3773 C CA . GLY A 1 482 ? 17.163 -1.731 -27.222 1.00 95.50 482 GLY A CA 1
ATOM 3774 C C . GLY A 1 482 ? 16.944 -3.104 -26.618 1.00 95.50 482 GLY A C 1
ATOM 3775 O O . GLY A 1 482 ? 15.814 -3.578 -26.513 1.00 95.50 482 GLY A O 1
ATOM 3776 N N . ALA A 1 483 ? 18.037 -3.749 -26.229 1.00 97.19 483 ALA A N 1
ATOM 3777 C CA . ALA A 1 483 ? 18.021 -5.103 -25.703 1.00 97.19 483 ALA A CA 1
ATOM 3778 C C . ALA A 1 483 ? 18.363 -5.143 -24.207 1.00 97.19 483 ALA A C 1
ATOM 3780 O O . ALA A 1 483 ? 19.224 -4.401 -23.730 1.00 97.19 483 ALA A O 1
ATOM 3781 N N . LEU A 1 484 ? 17.692 -6.033 -23.478 1.00 96.56 484 LEU A N 1
ATOM 3782 C CA . LEU A 1 484 ? 17.955 -6.341 -22.078 1.00 96.56 484 LEU A CA 1
ATOM 3783 C C . LEU A 1 484 ? 18.167 -7.842 -21.926 1.00 96.56 484 LEU A C 1
ATOM 3785 O O . LEU A 1 484 ? 17.387 -8.639 -22.452 1.00 96.56 484 LEU A O 1
ATOM 3789 N N . ARG A 1 485 ? 19.182 -8.241 -21.168 1.00 95.19 485 ARG A N 1
ATOM 3790 C CA . ARG A 1 485 ? 19.467 -9.651 -20.899 1.00 95.19 485 ARG A CA 1
ATOM 3791 C C . ARG A 1 485 ? 19.719 -9.864 -19.419 1.00 95.19 485 ARG A C 1
ATOM 3793 O O . ARG A 1 485 ? 20.410 -9.077 -18.780 1.00 95.19 485 ARG A O 1
ATOM 3800 N N . GLY A 1 486 ? 19.171 -10.952 -18.899 1.00 94.31 486 GLY A N 1
ATOM 3801 C CA . GLY A 1 486 ? 19.423 -11.396 -17.539 1.00 94.31 486 GLY A CA 1
ATOM 3802 C C . GLY A 1 486 ? 19.040 -10.387 -16.457 1.00 94.31 486 GLY A C 1
ATOM 3803 O O . GLY A 1 486 ? 19.773 -10.233 -15.487 1.00 94.31 486 GLY A O 1
ATOM 3804 N N . LEU A 1 487 ? 17.931 -9.666 -16.635 1.00 96.94 487 LEU A N 1
ATOM 3805 C CA . LEU A 1 487 ? 17.452 -8.723 -15.634 1.00 96.94 487 LEU A CA 1
ATOM 3806 C C . LEU A 1 487 ? 16.961 -9.495 -14.406 1.00 96.94 487 LEU A C 1
ATOM 3808 O O . LEU A 1 487 ? 16.095 -10.372 -14.510 1.00 96.94 487 LEU A O 1
ATOM 3812 N N . GLN A 1 488 ? 17.504 -9.143 -13.247 1.00 97.81 488 GLN A N 1
ATOM 3813 C CA . GLN A 1 488 ? 17.177 -9.755 -11.971 1.00 97.81 488 GLN A CA 1
ATOM 3814 C C . GLN A 1 488 ? 16.881 -8.701 -10.905 1.00 97.81 488 GLN A C 1
ATOM 3816 O O . GLN A 1 488 ? 17.547 -7.668 -10.846 1.00 97.81 488 GLN A O 1
ATOM 3821 N N . ILE A 1 489 ? 15.899 -8.986 -10.048 1.00 98.38 489 ILE A N 1
ATOM 3822 C CA . ILE A 1 489 ? 15.599 -8.201 -8.845 1.00 98.38 489 ILE A CA 1
ATOM 3823 C C . ILE A 1 489 ? 15.691 -9.129 -7.642 1.00 98.38 489 ILE A C 1
ATOM 3825 O O . ILE A 1 489 ? 15.015 -10.154 -7.602 1.00 98.38 489 ILE A O 1
ATOM 3829 N N . PHE A 1 490 ? 16.503 -8.751 -6.667 1.00 97.94 490 PHE A N 1
ATOM 3830 C CA . PHE A 1 490 ? 16.639 -9.390 -5.363 1.00 97.94 490 PHE A CA 1
ATOM 3831 C C . PHE A 1 490 ? 16.163 -8.418 -4.293 1.00 97.94 490 PHE A C 1
ATOM 3833 O O . PHE A 1 490 ? 16.216 -7.204 -4.493 1.00 97.94 490 PHE A O 1
ATOM 3840 N N . GLY A 1 491 ? 15.728 -8.928 -3.149 1.00 96.00 491 GLY A N 1
ATOM 3841 C CA . GLY A 1 491 ? 15.286 -8.061 -2.071 1.00 96.00 491 GLY A CA 1
ATOM 3842 C C . GLY A 1 491 ? 15.070 -8.787 -0.764 1.00 96.00 491 GLY A C 1
ATOM 3843 O O . GLY A 1 491 ? 14.901 -10.002 -0.741 1.00 96.00 491 GLY A O 1
ATOM 3844 N N . SER A 1 492 ? 15.084 -8.002 0.304 1.00 94.75 492 SER A N 1
ATOM 3845 C CA . SER A 1 492 ? 14.840 -8.428 1.670 1.00 94.75 492 SER A CA 1
ATOM 3846 C C . SER A 1 492 ? 13.925 -7.440 2.378 1.00 94.75 492 SER A C 1
ATOM 3848 O O . SER A 1 492 ? 14.027 -6.224 2.185 1.00 94.75 492 SER A O 1
ATOM 3850 N N . ARG A 1 493 ? 13.041 -7.958 3.231 1.00 91.81 493 ARG A N 1
ATOM 3851 C CA . ARG A 1 493 ? 12.245 -7.135 4.157 1.00 91.81 493 ARG A CA 1
ATOM 3852 C C . ARG A 1 493 ? 12.982 -6.900 5.472 1.00 91.81 493 ARG A C 1
ATOM 3854 O O . ARG A 1 493 ? 12.558 -6.071 6.273 1.00 91.81 493 ARG A O 1
ATOM 3861 N N . LEU A 1 494 ? 14.102 -7.587 5.680 1.00 88.75 494 LEU A N 1
ATOM 3862 C CA . LEU A 1 494 ? 15.105 -7.248 6.682 1.00 88.75 494 LEU A CA 1
ATOM 3863 C C . LEU A 1 494 ? 16.130 -6.258 6.107 1.00 88.75 494 LEU A C 1
ATOM 3865 O O . LEU A 1 494 ? 16.478 -6.324 4.922 1.00 88.75 494 LEU A O 1
ATOM 3869 N N . ALA A 1 495 ? 16.617 -5.354 6.954 1.00 85.06 495 ALA A N 1
ATOM 3870 C CA . ALA A 1 495 ? 17.668 -4.396 6.616 1.00 85.06 495 ALA A CA 1
ATOM 3871 C C . ALA A 1 495 ? 18.927 -5.091 6.060 1.00 85.06 495 ALA A C 1
ATOM 3873 O O . ALA A 1 495 ? 19.225 -6.223 6.444 1.00 85.06 495 ALA A O 1
ATOM 3874 N N . GLU A 1 496 ? 19.646 -4.415 5.159 1.00 87.69 496 GLU A N 1
ATOM 3875 C CA . GLU A 1 496 ? 20.939 -4.806 4.562 1.00 87.69 496 GLU A CA 1
ATOM 3876 C C . GLU A 1 496 ? 20.973 -6.073 3.685 1.00 87.69 496 GLU A C 1
ATOM 3878 O O . GLU A 1 496 ? 21.732 -6.132 2.720 1.00 87.69 496 GLU A O 1
ATOM 3883 N N . ARG A 1 497 ? 20.157 -7.099 3.949 1.00 90.62 497 ARG A N 1
ATOM 3884 C CA . ARG A 1 497 ? 20.328 -8.427 3.321 1.00 90.62 497 ARG A CA 1
ATOM 3885 C C . ARG A 1 497 ? 20.018 -8.481 1.823 1.00 90.62 497 ARG A C 1
ATOM 3887 O O . ARG A 1 497 ? 20.486 -9.390 1.142 1.00 90.62 497 ARG A O 1
ATOM 3894 N N . GLY A 1 498 ? 19.218 -7.548 1.316 1.00 92.38 498 GLY A N 1
ATOM 3895 C CA . GLY A 1 498 ? 18.877 -7.424 -0.101 1.00 92.38 498 GLY A CA 1
ATOM 3896 C C . GLY A 1 498 ? 19.814 -6.495 -0.876 1.00 92.38 498 GLY A C 1
ATOM 3897 O O . GLY A 1 498 ? 19.783 -6.509 -2.105 1.00 92.38 498 GLY A O 1
ATOM 3898 N N . ALA A 1 499 ? 20.646 -5.705 -0.189 1.00 95.62 499 ALA A N 1
ATOM 3899 C CA . ALA A 1 499 ? 21.618 -4.798 -0.793 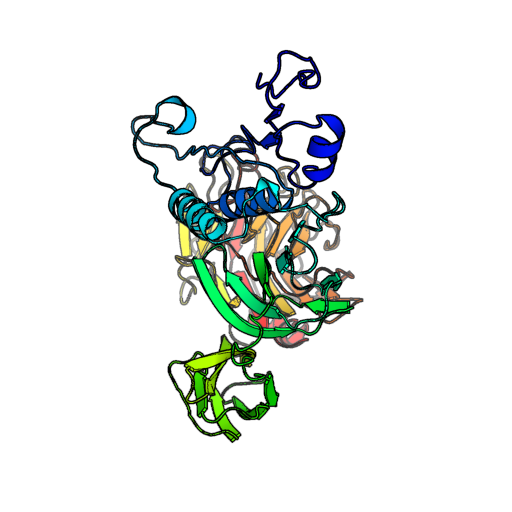1.00 95.62 499 ALA A CA 1
ATOM 3900 C C . ALA A 1 499 ? 22.978 -5.503 -0.913 1.00 95.62 499 ALA A C 1
ATOM 3902 O O . ALA A 1 499 ? 23.769 -5.559 0.025 1.00 95.62 499 ALA A O 1
ATOM 3903 N N . PHE A 1 500 ? 23.250 -6.089 -2.075 1.00 96.88 500 PHE A N 1
ATOM 3904 C CA . PHE A 1 500 ? 24.417 -6.945 -2.262 1.00 96.88 500 PHE A CA 1
ATOM 3905 C C . PHE A 1 500 ? 25.743 -6.184 -2.318 1.00 96.88 500 PHE A C 1
ATOM 3907 O O . PHE A 1 500 ? 25.874 -5.159 -2.976 1.00 96.88 500 PHE A O 1
ATOM 3914 N N . GLY A 1 501 ? 26.782 -6.762 -1.716 1.00 95.19 501 GLY A N 1
ATOM 3915 C CA . GLY A 1 501 ? 28.161 -6.368 -2.004 1.00 95.19 501 GLY A CA 1
ATOM 3916 C C . GLY A 1 501 ? 28.623 -6.838 -3.391 1.00 95.19 501 GLY A C 1
ATOM 3917 O O . GLY A 1 501 ? 28.020 -7.723 -4.003 1.00 95.19 501 GLY A O 1
ATOM 3918 N N . LEU A 1 502 ? 29.751 -6.294 -3.860 1.00 94.44 502 LEU A N 1
ATOM 3919 C CA . LEU A 1 502 ? 30.317 -6.597 -5.183 1.00 94.44 502 LEU A CA 1
ATOM 3920 C C . LEU A 1 502 ? 30.528 -8.101 -5.422 1.00 94.44 502 LEU A C 1
ATOM 3922 O O . LEU A 1 502 ? 30.231 -8.595 -6.504 1.00 94.44 502 LEU A O 1
ATOM 3926 N N . GLU A 1 503 ? 30.995 -8.846 -4.421 1.00 92.94 503 GLU A N 1
ATOM 3927 C CA . GLU A 1 503 ? 31.222 -10.290 -4.549 1.00 92.94 503 GLU A CA 1
ATOM 3928 C C . GLU A 1 503 ? 29.926 -11.059 -4.865 1.00 92.94 503 GLU A C 1
ATOM 3930 O O . GLU A 1 503 ? 29.904 -11.920 -5.744 1.00 92.94 503 GLU A O 1
ATOM 3935 N N . ALA A 1 504 ? 28.822 -10.710 -4.196 1.00 93.81 504 ALA A N 1
ATOM 3936 C CA . ALA A 1 504 ? 27.517 -11.308 -4.456 1.00 93.81 504 ALA A CA 1
ATOM 3937 C C . ALA A 1 504 ? 26.979 -10.914 -5.838 1.00 93.81 504 ALA A C 1
ATOM 3939 O O . ALA A 1 504 ? 26.463 -11.768 -6.554 1.00 93.81 504 ALA A O 1
ATOM 3940 N N . ILE A 1 505 ? 27.175 -9.659 -6.255 1.00 95.44 505 ILE A N 1
ATOM 3941 C CA . ILE A 1 505 ? 26.833 -9.197 -7.609 1.00 95.44 505 ILE A CA 1
ATOM 3942 C C . ILE A 1 505 ? 27.593 -10.011 -8.667 1.00 95.44 505 ILE A C 1
ATOM 3944 O O . ILE A 1 505 ? 26.999 -10.473 -9.638 1.00 95.44 505 ILE A O 1
ATOM 3948 N N . LEU A 1 506 ? 28.894 -10.245 -8.470 1.00 92.50 506 LEU A N 1
ATOM 3949 C CA . LEU A 1 506 ? 29.727 -10.991 -9.417 1.00 92.50 506 LEU A CA 1
ATOM 3950 C C . LEU A 1 506 ? 29.298 -12.456 -9.578 1.00 92.50 506 LEU A C 1
ATOM 3952 O O . LEU A 1 506 ? 29.426 -12.992 -10.678 1.00 92.50 506 LEU A O 1
ATOM 3956 N N . ARG A 1 507 ? 28.733 -13.089 -8.539 1.00 90.25 507 ARG A N 1
ATOM 3957 C CA . ARG A 1 507 ? 28.164 -14.448 -8.638 1.00 90.25 507 ARG A CA 1
ATOM 3958 C C . ARG A 1 507 ? 26.945 -14.538 -9.558 1.00 90.25 507 ARG A C 1
ATOM 3960 O O . ARG A 1 507 ? 26.674 -15.613 -10.079 1.00 90.25 507 ARG A O 1
ATOM 3967 N N . HIS A 1 508 ? 26.226 -13.434 -9.759 1.00 86.94 508 HIS A N 1
ATOM 3968 C CA . HIS A 1 508 ? 25.030 -13.368 -10.606 1.00 86.94 508 HIS A CA 1
ATOM 3969 C C . HIS A 1 508 ? 25.265 -12.653 -11.951 1.00 86.94 508 HIS A C 1
ATOM 3971 O O . HIS A 1 508 ? 24.363 -12.602 -12.779 1.00 86.94 508 HIS A O 1
ATOM 3977 N N . CYS A 1 509 ? 26.461 -12.096 -12.172 1.00 79.81 509 CYS A N 1
ATOM 3978 C CA . CYS A 1 509 ? 26.836 -11.387 -13.402 1.00 79.81 509 CYS A CA 1
ATOM 3979 C C . CYS A 1 509 ? 27.167 -12.330 -14.577 1.00 79.81 509 CYS A C 1
ATOM 3981 O O . CYS A 1 509 ? 26.971 -11.953 -15.738 1.00 79.81 509 CYS A O 1
ATOM 3983 N N . GLN A 1 510 ? 27.696 -13.522 -14.264 1.00 61.09 510 GLN A N 1
ATOM 3984 C CA . GLN A 1 510 ? 28.082 -14.564 -15.228 1.00 61.09 510 GLN A CA 1
ATOM 3985 C C . GLN A 1 510 ? 26.859 -15.162 -15.925 1.00 61.09 510 GLN A C 1
ATOM 3987 O O . GLN A 1 510 ? 26.960 -15.384 -17.155 1.00 61.09 510 GLN A O 1
#

Nearest PDB structures (foldseek):
  4n0r-assembly1_B  TM=8.484E-01  e=7.723E-13  Phocaeicola vulgatus ATCC 8482
  4aqo-assembly1_A  TM=8.811E-01  e=7.551E-06  Hathewaya histolytica
  4tn9-assembly1_A  TM=8.863E-01  e=7.972E-06  Hathewaya histolytica
  4l9d-assembly2_B  TM=8.348E-01  e=8.261E-05  Vibrio cholerae M66-2
  6aem-assembly2_B  TM=8.277E-01  e=8.723E-05  Vibrio anguillarum

Foldseek 3Di:
DEDDPDQDDQLDPVRQEAAYAELLLLCLLVVCVRNVHAYENQQNAADEQALDPRAHDALLSQLLSQQSQLLSLHHYHYAHAYQDPVRDGCRPRNDDDPHDNVVLSVLVVVVCVPPPDSVLWHRPHDSPPWGWIDNAQFKIKTAFQFQDKDKDARDHAFKWFKWKAQSRVSDTAGAFIGGGGIDIDGDPGGGMMIMTGGDDPPHDGAKHWDKDKPPQEDAPQDKIKIATPIPAPWKKKDFQPRDIDTDRIDIDTDHDFAKTKMKMWGAHPVGHIHIDIGIHGHKDPLLDFLAWAQAPDDGPPDKDKDWPWDADPRSWIAFADDPVTIKIFGDPWFRRVQALFQKKKKKFKDAFQALDADQLAAWFKDWAAQQQFAWTWGAHSQGKIFIDASHRNNPGDRIFDGPQHDHQWMKIKMWMAGQVDQFQRIWIKIFHTHNDQDQGDIDTGDTGGDHPGGGHRDITTMMGFWDDSRDRPPGSRSGRHGIIHTIGMGGISDTPSNGDDPVSVSVSSD

pLDDT: mean 92.72, std 7.43, range [51.41, 98.75]

Mean predicted aligned error: 7.45 Å